Protein AF-A0AA39LSV7-F1 (afdb_monomer)

Radius of gyration: 51.73 Å; Cα contacts (8 Å, |Δi|>4): 819; chains: 1; bounding box: 95×63×144 Å

pLDDT: mean 86.71, std 10.83, range [48.5, 98.25]

Foldseek 3Di:
DVVVVVVVVVVVVVVVPPPPWDKAWAQWDFDADWADKDWDPDPVVLSVVCQVVLAFKKKWAADPNTIIIITGPTTWFIHHDPDPRMIMMGGQPDPPDPDPDNDNFQPLVRLVDDDPGPDPNVVVSVLHNVLLVLCPPVRSNSQHPVNHISVNLDDDPQWDWDADPPNDIDTHGPQWDWADDDPSDIDTGHPQWHFDDQDPNRTQTEHPQWDADDPPSDTAPHQWDWADDPPDIDTEGPQWHWDAEPVRDIDTEHPQFNHWYDDPNDIDTHGPQFPAWDDDPVGDIDGARDDPQWYFDDADPNQTATGHPQWDFADADPSHTDTDHPQWHFPDDDPNHTATEHPQWDADRDHRDTHHHQWDWADDPPDIDTEGPQWHWDAEPLRDIDTEHPQFNDWYAEPVRDIDTGHPPFHYDYPNDTDD

Sequence (420 aa):
MRCFLLLYMLCLIFHKGACRLRYTHLGVHYEGQFSSEIAVGSCGECAVNAYRSNKVGYRISRKSGKTFCSLLTTFKRFKNVEDESIRDYILSTNVSDSSCNSGNRNVTALISGPCALEGAGCNMLSQIKDLCSFTGSDTPSCISAKSVTFTEMMCPPGRYQVMLEKGKLLCCPKGENLMTKLDGKAYCCPPSKVLKQILDGKAICCLADDNYEVDIGICCPKGSSYQKSGAHGECCEEGTTLKKAQNGKFICCGEKEPNPLTVDDQVMCCASNHNILAGSKKTGYTCASCPSGELFIKKENGIDHCCPPGESLQDTKNGKAICCEKGQVVKGYFNGVKRCCNAKDSYDEVSGICCPPGKNYQKLGEVEICCPDGDTLNIAPNGIPICCRKTHPKAVNNEKGEAACCFAVSNRVVNGICFI

Solvent-accessible surface area (backbone atoms only — not comparable to full-atom values): 24377 Å² total; per-residue (Å²): 117,73,66,60,54,53,52,52,49,49,52,54,59,57,66,74,60,72,75,76,83,43,70,41,66,46,83,37,29,79,40,65,45,61,46,77,76,39,81,41,97,44,72,66,56,42,51,52,51,22,56,78,67,38,29,40,33,35,38,39,40,63,56,95,93,41,41,29,31,24,40,45,74,41,86,36,43,50,41,78,74,87,51,88,60,48,47,25,33,36,57,43,49,49,81,84,66,85,71,85,69,90,60,81,54,42,51,59,69,54,59,68,46,67,68,75,56,64,73,68,15,36,55,56,50,48,54,54,41,52,44,25,61,41,50,29,90,90,39,44,71,32,56,45,95,79,70,67,40,49,73,80,68,54,47,60,92,71,34,40,76,40,84,42,86,90,56,40,82,44,66,32,51,69,73,42,41,84,38,81,64,60,93,86,43,75,48,60,24,52,70,82,34,41,77,77,50,71,56,97,89,39,77,33,58,28,48,82,69,33,40,69,44,81,94,79,63,45,65,16,58,68,70,24,39,80,32,70,51,88,95,46,69,51,67,19,51,70,74,35,45,50,41,72,24,82,86,66,54,73,49,63,22,34,79,73,19,61,41,54,44,64,55,98,91,41,76,51,57,18,32,87,73,31,78,41,77,38,60,48,100,86,76,49,74,42,74,31,58,42,64,92,77,42,40,68,76,52,73,56,97,88,42,60,30,44,24,50,80,71,38,40,80,64,50,73,60,95,88,40,55,38,56,24,52,74,74,38,34,76,75,51,56,36,96,86,40,81,35,65,28,48,75,71,34,44,70,40,69,90,80,52,48,67,16,56,72,70,26,39,80,39,74,58,91,92,48,73,50,63,23,49,70,78,36,42,74,34,62,12,87,83,68,47,73,44,65,17,43,73,83,19,59,33,46,29,44,31,88,86,64,47,73,44,63,23,40,82,76,36,76,42,34,59,98,88,41,68,39,104

Organism: NCBI:txid289476

Nearest PDB structures (foldseek):
  7qox-assembly1_A  TM=6.589E-01  e=1.706E-01  Homo sapiens
  5eod-assembly1_A  TM=6.448E-01  e=2.910E-01  Homo sapiens
  5eok-assembly1_A  TM=6.713E-01  e=4.231E-01  Homo sapiens
  7qox-assembly2_B  TM=5.788E-01  e=1.799E-01  Homo sapiens
  6o1g-assembly1_A  TM=5.572E-01  e=6.487E-01  Homo sapiens

Structure (mmCIF, N/CA/C/O backbone):
data_AF-A0AA39LSV7-F1
#
_entry.id   AF-A0AA39LSV7-F1
#
loop_
_atom_site.group_PDB
_atom_site.id
_atom_site.type_symbol
_atom_site.label_atom_id
_atom_site.label_alt_id
_atom_site.label_comp_id
_atom_site.label_asym_id
_atom_site.label_entity_id
_atom_site.label_seq_id
_atom_site.pdbx_PDB_ins_code
_atom_site.Cartn_x
_atom_site.Cartn_y
_atom_site.Cartn_z
_atom_site.occupancy
_atom_site.B_iso_or_equiv
_atom_site.auth_seq_id
_atom_site.auth_comp_id
_atom_site.auth_asym_id
_atom_site.auth_atom_id
_atom_site.pdbx_PDB_model_num
ATOM 1 N N . MET A 1 1 ? 48.225 -47.243 -47.131 1.00 58.41 1 MET A N 1
ATOM 2 C CA . MET A 1 1 ? 46.976 -46.478 -47.385 1.00 58.41 1 MET A CA 1
ATOM 3 C C . MET A 1 1 ? 46.430 -45.685 -46.188 1.00 58.41 1 MET A C 1
ATOM 5 O O . MET A 1 1 ? 45.804 -44.666 -46.433 1.00 58.41 1 MET A O 1
ATOM 9 N N . ARG A 1 2 ? 46.666 -46.054 -44.915 1.00 65.69 2 ARG A N 1
ATOM 10 C CA . ARG A 1 2 ? 46.100 -45.316 -43.758 1.00 65.69 2 ARG A CA 1
ATOM 11 C C . ARG A 1 2 ? 46.651 -43.887 -43.544 1.00 65.69 2 ARG A C 1
ATOM 13 O O . ARG A 1 2 ? 45.892 -43.022 -43.130 1.00 65.69 2 ARG A O 1
ATOM 20 N N . CYS A 1 3 ? 47.909 -43.601 -43.905 1.00 72.44 3 CYS A N 1
ATOM 21 C CA . CYS A 1 3 ? 48.485 -42.245 -43.799 1.00 72.44 3 CYS A CA 1
ATOM 22 C C . CYS A 1 3 ? 47.859 -41.223 -44.766 1.00 72.44 3 CYS A C 1
ATOM 24 O O . CYS A 1 3 ? 47.649 -40.074 -44.392 1.00 72.44 3 CYS A O 1
ATOM 26 N N . PHE A 1 4 ? 47.514 -41.635 -45.990 1.00 76.69 4 PHE A N 1
ATOM 27 C CA . PHE A 1 4 ? 46.913 -40.735 -46.984 1.00 76.69 4 PHE A CA 1
ATOM 28 C C . PHE A 1 4 ? 45.489 -40.315 -46.606 1.00 76.69 4 PHE A C 1
ATOM 30 O O . PHE A 1 4 ? 45.117 -39.169 -46.830 1.00 76.69 4 PHE A O 1
ATOM 37 N N . LEU A 1 5 ? 44.719 -41.204 -45.967 1.00 76.12 5 LEU A N 1
ATOM 38 C CA . LEU A 1 5 ? 43.382 -40.866 -45.476 1.00 76.12 5 LEU A CA 1
ATOM 39 C C . LEU A 1 5 ? 43.445 -39.841 -44.332 1.00 76.12 5 LEU A C 1
ATOM 41 O O . LEU A 1 5 ? 42.606 -38.953 -44.257 1.00 76.12 5 LEU A O 1
ATOM 45 N N . LEU A 1 6 ? 44.464 -39.931 -43.470 1.00 79.06 6 LEU A N 1
ATOM 46 C CA . LEU A 1 6 ? 44.655 -39.023 -42.337 1.00 79.06 6 LEU A CA 1
ATOM 47 C C . LEU A 1 6 ? 45.144 -37.640 -42.796 1.00 79.06 6 LEU A C 1
ATOM 49 O O . LEU A 1 6 ? 44.654 -36.631 -42.301 1.00 79.06 6 LEU A O 1
ATOM 53 N N . LEU A 1 7 ? 46.019 -37.582 -43.809 1.00 78.94 7 LEU A N 1
ATOM 54 C CA . LEU A 1 7 ? 46.440 -36.323 -44.434 1.00 78.94 7 LEU A CA 1
ATOM 55 C C . LEU A 1 7 ? 45.296 -35.654 -45.215 1.00 78.94 7 LEU A C 1
ATOM 57 O O . LEU A 1 7 ? 45.123 -34.443 -45.133 1.00 78.94 7 LEU A O 1
ATOM 61 N N . TYR A 1 8 ? 44.476 -36.439 -45.922 1.00 78.62 8 TYR A N 1
ATOM 62 C CA . TYR A 1 8 ? 43.302 -35.936 -46.642 1.00 78.62 8 TYR A CA 1
ATOM 63 C C . TYR A 1 8 ? 42.206 -35.449 -45.681 1.00 78.62 8 TYR A C 1
ATOM 65 O O . TYR A 1 8 ? 41.634 -34.383 -45.893 1.00 78.62 8 TYR A O 1
ATOM 73 N N . MET A 1 9 ? 41.969 -36.162 -44.572 1.00 74.88 9 MET A N 1
ATOM 74 C CA . MET A 1 9 ? 41.058 -35.714 -43.511 1.00 74.88 9 MET A CA 1
ATOM 75 C C . MET A 1 9 ? 41.587 -34.469 -42.792 1.00 74.88 9 MET A C 1
ATOM 77 O O . MET A 1 9 ? 40.812 -33.545 -42.571 1.00 74.88 9 MET A O 1
ATOM 81 N N . LEU A 1 10 ? 42.892 -34.371 -42.506 1.00 72.12 10 LEU A N 1
ATOM 82 C CA . LEU A 1 10 ? 43.495 -33.140 -41.981 1.00 72.12 10 LEU A CA 1
ATOM 83 C C . LEU A 1 10 ? 43.335 -31.983 -42.977 1.00 72.12 10 LEU A C 1
ATOM 85 O O . LEU A 1 10 ? 42.869 -30.920 -42.582 1.00 72.12 10 LEU A O 1
ATOM 89 N N . CYS A 1 11 ? 43.602 -32.176 -44.273 1.00 66.19 11 CYS A N 1
ATOM 90 C CA . CYS A 1 11 ? 43.378 -31.146 -45.294 1.00 66.19 11 CYS A CA 1
ATOM 91 C C . CYS A 1 11 ? 41.906 -30.718 -45.414 1.00 66.19 11 CYS A C 1
ATOM 93 O O . CYS A 1 11 ? 41.647 -29.528 -45.583 1.00 66.19 11 CYS A O 1
ATOM 95 N N . LEU A 1 12 ? 40.943 -31.639 -45.283 1.00 59.75 12 LEU A N 1
ATOM 96 C CA . LEU A 1 12 ? 39.511 -31.314 -45.277 1.00 59.75 12 LEU A CA 1
ATOM 97 C C . LEU A 1 12 ? 39.066 -30.603 -43.988 1.00 59.75 12 LEU A C 1
ATOM 99 O O . LEU A 1 12 ? 38.185 -29.745 -44.047 1.00 59.75 12 LEU A O 1
ATOM 103 N N . ILE A 1 13 ? 39.691 -30.901 -42.845 1.00 59.78 13 ILE A N 1
ATOM 104 C CA . ILE A 1 13 ? 39.479 -30.175 -41.583 1.00 59.78 13 ILE A CA 1
ATOM 105 C C . ILE A 1 13 ? 40.094 -28.765 -41.673 1.00 59.78 13 ILE A C 1
ATOM 107 O O . ILE A 1 13 ? 39.456 -27.798 -41.262 1.00 59.78 13 ILE A O 1
ATOM 111 N N . PHE A 1 14 ? 41.265 -28.609 -42.302 1.00 56.00 14 PHE A N 1
ATOM 112 C CA . PHE A 1 14 ? 41.904 -27.304 -42.509 1.00 56.00 14 PHE A CA 1
ATOM 113 C C . PHE A 1 14 ? 41.232 -26.452 -43.604 1.00 56.00 14 PHE A C 1
ATOM 115 O O . PHE A 1 14 ? 41.216 -25.229 -43.489 1.00 56.00 14 PHE A O 1
ATOM 122 N N . HIS A 1 15 ? 40.610 -27.049 -44.631 1.00 51.38 15 HIS A N 1
ATOM 123 C CA . HIS A 1 15 ? 39.867 -26.296 -45.658 1.00 51.38 15 HIS A CA 1
ATOM 124 C C . HIS A 1 15 ? 38.514 -25.759 -45.176 1.00 51.38 15 HIS A C 1
ATOM 126 O O . HIS A 1 15 ? 38.032 -24.760 -45.708 1.00 51.38 15 HIS A O 1
ATOM 132 N N . LYS A 1 16 ? 37.909 -26.362 -44.145 1.00 48.50 16 LYS A N 1
ATOM 133 C CA . LYS A 1 16 ? 36.653 -25.865 -43.556 1.00 48.50 16 LYS A CA 1
ATOM 134 C C . LYS A 1 16 ? 36.833 -24.664 -42.617 1.00 48.50 16 LYS A C 1
ATOM 136 O O . LYS A 1 16 ? 35.837 -24.110 -42.167 1.00 48.50 16 LYS A O 1
ATOM 141 N N . GLY A 1 17 ? 38.072 -24.243 -42.345 1.00 51.66 17 GLY A N 1
ATOM 142 C CA . GLY A 1 17 ? 38.386 -23.212 -41.349 1.00 51.66 17 GLY A CA 1
ATOM 143 C C . GLY A 1 17 ? 38.938 -21.893 -41.889 1.00 51.66 17 GLY A C 1
ATOM 144 O O . GLY A 1 17 ? 39.240 -21.009 -41.090 1.00 51.66 17 GLY A O 1
ATOM 145 N N . ALA A 1 18 ? 39.081 -21.714 -43.208 1.00 55.72 18 ALA A N 1
ATOM 146 C CA . ALA A 1 18 ? 39.479 -20.422 -43.766 1.00 55.72 18 ALA A CA 1
ATOM 147 C C . ALA A 1 18 ? 38.295 -19.446 -43.688 1.00 55.72 18 ALA A C 1
ATOM 149 O O . ALA A 1 18 ? 37.595 -19.206 -44.673 1.00 55.72 18 ALA A O 1
ATOM 150 N N . CYS A 1 19 ? 38.050 -18.915 -42.487 1.00 59.34 19 CYS A N 1
ATOM 151 C CA . CYS A 1 19 ? 37.096 -17.845 -42.248 1.00 59.34 19 CYS A CA 1
ATOM 152 C C . CYS A 1 19 ? 37.495 -16.668 -43.146 1.00 59.34 19 CYS A C 1
ATOM 154 O O . CYS A 1 19 ? 38.472 -15.963 -42.882 1.00 59.34 19 CYS A O 1
ATOM 156 N N . ARG A 1 20 ? 36.793 -16.503 -44.275 1.00 71.56 20 ARG A N 1
ATOM 157 C CA . ARG A 1 20 ? 36.977 -15.350 -45.155 1.00 71.56 20 ARG A CA 1
ATOM 158 C C . ARG A 1 20 ? 36.463 -14.142 -44.394 1.00 71.56 20 ARG A C 1
ATOM 160 O O . ARG A 1 20 ? 35.260 -13.897 -44.368 1.00 71.56 20 ARG A O 1
ATOM 167 N N . LEU A 1 21 ? 37.380 -13.417 -43.764 1.00 79.69 21 LEU A N 1
ATOM 168 C CA . LEU A 1 21 ? 37.063 -12.177 -43.084 1.00 79.69 21 LEU A CA 1
ATOM 169 C C . LEU A 1 21 ? 36.529 -11.176 -44.110 1.00 79.69 21 LEU A C 1
ATOM 171 O O . LEU A 1 21 ? 37.256 -10.740 -45.003 1.00 79.69 21 LEU A O 1
ATOM 175 N N . ARG A 1 22 ? 35.246 -10.838 -43.998 1.00 83.88 22 ARG A N 1
ATOM 176 C CA . ARG A 1 22 ? 34.603 -9.837 -44.846 1.00 83.88 22 ARG A CA 1
ATOM 177 C C . ARG A 1 22 ? 34.564 -8.516 -44.102 1.00 83.88 22 ARG A C 1
ATOM 179 O O . ARG A 1 22 ? 34.248 -8.460 -42.918 1.00 83.88 22 ARG A O 1
ATOM 186 N N . TYR A 1 23 ? 34.854 -7.441 -44.813 1.00 87.19 23 TYR A N 1
ATOM 187 C CA . TYR A 1 23 ? 34.726 -6.085 -44.305 1.00 87.19 23 TYR A CA 1
ATOM 188 C C . TYR A 1 23 ? 34.060 -5.217 -45.364 1.00 87.19 23 TYR A C 1
ATOM 190 O O . TYR A 1 23 ? 34.139 -5.495 -46.559 1.00 87.19 23 TYR A O 1
ATOM 198 N N . THR A 1 24 ? 33.348 -4.187 -44.928 1.00 88.31 24 THR A N 1
ATOM 199 C CA . THR A 1 24 ? 32.590 -3.299 -45.806 1.00 88.31 24 THR A CA 1
ATOM 200 C C . THR A 1 24 ? 32.921 -1.855 -45.490 1.00 88.31 24 THR A C 1
ATOM 202 O O . THR A 1 24 ? 32.902 -1.461 -44.328 1.00 88.31 24 THR A O 1
ATOM 205 N N . HIS A 1 25 ? 33.213 -1.082 -46.534 1.00 90.75 25 HIS A N 1
ATOM 206 C CA . HIS A 1 25 ? 33.360 0.364 -46.443 1.00 90.75 25 HIS A CA 1
ATOM 207 C C . HIS A 1 25 ? 32.013 1.014 -46.126 1.00 90.75 25 HIS A C 1
ATOM 209 O O . HIS A 1 25 ? 31.016 0.740 -46.796 1.00 90.75 25 HIS A O 1
ATOM 215 N N . LEU A 1 26 ? 31.994 1.887 -45.129 1.00 90.25 26 LEU A N 1
ATOM 216 C CA . LEU A 1 26 ? 30.821 2.658 -44.760 1.00 90.25 26 LEU A CA 1
ATOM 217 C C . LEU A 1 26 ? 30.802 3.969 -45.548 1.00 90.25 26 LEU A C 1
ATOM 219 O O . LEU A 1 26 ? 31.789 4.696 -45.576 1.00 90.25 26 LEU A O 1
ATOM 223 N N . GLY A 1 27 ? 29.654 4.319 -46.132 1.00 89.88 27 GLY A N 1
ATOM 224 C CA . GLY A 1 27 ? 29.420 5.649 -46.720 1.00 89.88 27 GLY A CA 1
ATOM 225 C C . GLY A 1 27 ? 29.231 6.762 -45.675 1.00 89.88 27 GLY A C 1
ATOM 226 O O . GLY A 1 27 ? 28.654 7.799 -45.980 1.00 89.88 27 GLY A O 1
ATOM 227 N N . VAL A 1 28 ? 29.644 6.513 -44.432 1.00 93.25 28 VAL A N 1
ATOM 228 C CA . VAL A 1 28 ? 29.502 7.369 -43.250 1.00 93.25 28 VAL A CA 1
ATOM 229 C C . VAL A 1 28 ? 30.727 7.195 -42.362 1.00 93.25 28 VAL A C 1
ATOM 231 O O . VAL A 1 28 ? 31.447 6.202 -42.480 1.00 93.25 28 VAL A O 1
ATOM 234 N N . HIS A 1 29 ? 30.941 8.120 -41.431 1.00 95.88 29 HIS A N 1
ATOM 235 C CA . HIS A 1 29 ? 31.973 7.970 -40.413 1.00 95.88 29 HIS A CA 1
ATOM 236 C C . HIS A 1 29 ? 31.394 7.589 -39.059 1.00 95.88 29 HIS A C 1
ATOM 238 O O . HIS A 1 29 ? 30.346 8.078 -38.644 1.00 95.88 29 HIS A O 1
ATOM 244 N N . TYR A 1 30 ? 32.130 6.765 -38.329 1.00 96.19 30 TYR A N 1
ATOM 245 C CA . TYR A 1 30 ? 31.969 6.609 -36.899 1.00 96.19 30 TYR A CA 1
ATOM 246 C C . TYR A 1 30 ? 32.332 7.914 -36.184 1.00 96.19 30 TYR A C 1
ATOM 248 O O . TYR A 1 30 ? 33.382 8.526 -36.406 1.00 96.19 30 TYR A O 1
ATOM 256 N N . GLU A 1 31 ? 31.502 8.287 -35.229 1.00 96.00 31 GLU A N 1
ATOM 257 C CA . GLU A 1 31 ? 31.869 9.181 -34.148 1.00 96.00 31 GLU A CA 1
ATOM 258 C C . GLU A 1 31 ? 32.050 8.341 -32.886 1.00 96.00 31 GLU A C 1
ATOM 260 O O . GLU A 1 31 ? 31.157 7.591 -32.486 1.00 96.00 31 GLU A O 1
ATOM 265 N N . GLY A 1 32 ? 33.234 8.410 -32.282 1.00 94.81 32 GLY A N 1
ATOM 266 C CA . GLY A 1 32 ? 33.634 7.468 -31.246 1.00 94.81 32 GLY A CA 1
ATOM 267 C C . GLY A 1 32 ? 35.082 7.638 -30.807 1.00 94.81 32 GLY A C 1
ATOM 268 O O . GLY A 1 32 ? 35.766 8.571 -31.225 1.00 94.81 32 GLY A O 1
ATOM 269 N N . GLN A 1 33 ? 35.534 6.729 -29.949 1.00 96.94 33 GLN A N 1
ATOM 270 C CA . GLN A 1 33 ? 36.942 6.605 -29.580 1.00 96.94 33 GLN A CA 1
ATOM 271 C C . GLN A 1 33 ? 37.596 5.502 -30.400 1.00 96.94 33 GLN A C 1
ATOM 273 O O . GLN A 1 33 ? 36.977 4.483 -30.714 1.00 96.94 33 GLN A O 1
ATOM 278 N N . PHE A 1 34 ? 38.863 5.720 -30.713 1.00 97.75 34 PHE A N 1
ATOM 279 C CA . PHE A 1 34 ? 39.673 4.834 -31.524 1.00 97.75 34 PHE A CA 1
ATOM 280 C C . PHE A 1 34 ? 40.976 4.502 -30.803 1.00 97.75 34 PHE A C 1
ATOM 282 O O . PHE A 1 34 ? 41.461 5.291 -29.992 1.00 97.75 34 PHE A O 1
ATOM 289 N N . SER A 1 35 ? 41.546 3.337 -31.104 1.00 97.50 35 SER A N 1
ATOM 290 C CA . SER A 1 35 ? 42.907 3.006 -30.688 1.00 97.50 35 SER A CA 1
ATOM 291 C C . SER A 1 35 ? 43.932 3.914 -31.372 1.00 97.50 35 SER A C 1
ATOM 293 O O . SER A 1 35 ? 43.651 4.520 -32.413 1.00 97.50 35 SER A O 1
ATOM 295 N N . SER A 1 36 ? 45.154 3.926 -30.835 1.00 97.44 36 SER A N 1
ATOM 296 C CA . SER A 1 36 ? 46.311 4.517 -31.508 1.00 97.44 36 SER A CA 1
ATOM 297 C C . SER A 1 36 ? 46.439 3.999 -32.942 1.00 97.44 36 SER A C 1
ATOM 299 O O . SER A 1 36 ? 46.138 2.833 -33.218 1.00 97.44 36 SER A O 1
ATOM 301 N N . GLU A 1 37 ? 46.870 4.882 -33.840 1.00 97.81 37 GLU A N 1
ATOM 302 C CA . GLU A 1 37 ? 47.124 4.545 -35.238 1.00 97.81 37 GLU A CA 1
ATOM 303 C C . GLU A 1 37 ? 48.310 3.579 -35.346 1.00 97.81 37 GLU A C 1
ATOM 305 O O . GLU A 1 37 ? 49.395 3.845 -34.827 1.00 97.81 37 GLU A O 1
ATOM 310 N N . ILE A 1 38 ? 48.110 2.472 -36.058 1.00 97.50 38 ILE A N 1
ATOM 311 C CA . ILE A 1 38 ? 49.170 1.535 -36.440 1.00 97.50 38 ILE A CA 1
ATOM 312 C C . ILE A 1 38 ? 49.363 1.579 -37.954 1.00 97.50 38 ILE A C 1
ATOM 314 O O . ILE A 1 38 ? 48.392 1.616 -38.709 1.00 97.50 38 ILE A O 1
ATOM 318 N N . ALA A 1 39 ? 50.613 1.597 -38.412 1.00 97.50 39 ALA A N 1
ATOM 319 C CA . ALA A 1 39 ? 50.904 1.527 -39.840 1.00 97.50 39 ALA A CA 1
ATOM 320 C C . ALA A 1 39 ? 50.545 0.132 -40.371 1.00 97.50 39 ALA A C 1
ATOM 322 O O . ALA A 1 39 ? 50.897 -0.871 -39.756 1.00 97.50 39 ALA A O 1
ATOM 323 N N . VAL A 1 40 ? 49.854 0.079 -41.508 1.00 97.19 40 VAL A N 1
ATOM 324 C CA . VAL A 1 40 ? 49.457 -1.168 -42.178 1.00 97.19 40 VAL A CA 1
ATOM 325 C C . VAL A 1 40 ? 49.755 -1.074 -43.672 1.00 97.19 40 VAL A C 1
ATOM 327 O O . VAL A 1 40 ? 49.696 0.005 -44.264 1.00 97.19 40 VAL A O 1
ATOM 330 N N . GLY A 1 41 ? 50.054 -2.204 -44.304 1.00 94.62 41 GLY A N 1
ATOM 331 C CA . GLY A 1 41 ? 50.268 -2.292 -45.747 1.00 94.62 41 GLY A CA 1
ATOM 332 C C . GLY A 1 41 ? 48.965 -2.301 -46.550 1.00 94.62 41 GLY A C 1
ATOM 333 O O . GLY A 1 41 ? 48.957 -1.921 -47.720 1.00 94.62 41 GLY A O 1
ATOM 334 N N . SER A 1 42 ? 47.845 -2.719 -45.947 1.00 93.38 42 SER A N 1
ATOM 335 C CA . SER A 1 42 ? 46.551 -2.799 -46.637 1.00 93.38 42 SER A CA 1
ATOM 336 C C . SER A 1 42 ? 45.339 -2.703 -45.701 1.00 93.38 42 SER A C 1
ATOM 338 O O . SER A 1 42 ? 45.438 -2.883 -44.488 1.00 93.38 42 SER A O 1
ATOM 340 N N . CYS A 1 43 ? 44.151 -2.477 -46.277 1.00 90.56 43 CYS A N 1
ATOM 341 C CA . CYS A 1 43 ? 42.885 -2.534 -45.533 1.00 90.56 43 CYS A CA 1
ATOM 342 C C . CYS A 1 43 ? 42.604 -3.935 -44.962 1.00 90.56 43 CYS A C 1
ATOM 344 O O . CYS A 1 43 ? 42.057 -4.042 -43.868 1.00 90.56 43 CYS A O 1
ATOM 346 N N . GLY A 1 44 ? 42.996 -4.997 -45.677 1.00 91.12 44 GLY A N 1
ATOM 347 C CA . GLY A 1 44 ? 42.807 -6.378 -45.227 1.00 91.12 44 GLY A CA 1
ATOM 348 C C . GLY A 1 44 ? 43.619 -6.700 -43.973 1.00 91.12 44 GLY A C 1
ATOM 349 O O . GLY A 1 44 ? 43.118 -7.364 -43.072 1.00 91.12 44 GLY A O 1
ATOM 350 N N . GLU A 1 45 ? 44.832 -6.157 -43.865 1.00 94.62 45 GLU A N 1
ATOM 351 C CA . GLU A 1 45 ? 45.649 -6.272 -42.653 1.00 94.62 45 GLU A CA 1
ATOM 352 C C . GLU A 1 45 ? 44.971 -5.602 -41.447 1.00 94.62 45 GLU A C 1
ATOM 354 O O . GLU A 1 45 ? 44.885 -6.194 -40.372 1.00 94.62 45 GLU A O 1
ATOM 359 N N . CYS A 1 46 ? 44.396 -4.411 -41.637 1.00 95.56 46 CYS A N 1
ATOM 360 C CA . CYS A 1 46 ? 43.626 -3.740 -40.589 1.00 95.56 46 CYS A CA 1
ATOM 361 C C . CYS A 1 46 ? 42.371 -4.528 -40.187 1.00 95.56 46 CYS A C 1
ATOM 363 O O . CYS A 1 46 ? 42.080 -4.641 -38.998 1.00 95.56 46 CYS A O 1
ATOM 365 N N . ALA A 1 47 ? 41.662 -5.134 -41.146 1.00 92.75 47 ALA A N 1
ATOM 366 C CA . ALA A 1 47 ? 40.528 -6.003 -40.848 1.00 92.75 47 ALA A CA 1
ATOM 367 C C . ALA A 1 47 ? 40.958 -7.200 -39.982 1.00 92.75 47 ALA A C 1
ATOM 369 O O . ALA A 1 47 ? 40.312 -7.492 -38.976 1.00 92.75 47 ALA A O 1
ATOM 370 N N . VAL A 1 48 ? 42.073 -7.861 -40.321 1.00 91.94 48 VAL A N 1
ATOM 371 C CA . VAL A 1 48 ? 42.633 -8.966 -39.521 1.00 91.94 48 VAL A CA 1
ATOM 372 C C . VAL A 1 48 ? 42.976 -8.500 -38.106 1.00 91.94 48 VAL A C 1
ATOM 374 O O . VAL A 1 48 ? 42.671 -9.207 -37.144 1.00 91.94 48 VAL A O 1
ATOM 377 N N . ASN A 1 49 ? 43.553 -7.306 -37.964 1.00 94.31 49 ASN A N 1
ATOM 378 C CA . ASN A 1 49 ? 43.833 -6.715 -36.657 1.00 94.31 49 ASN A CA 1
ATOM 379 C C . ASN A 1 49 ? 42.539 -6.449 -35.871 1.00 94.31 49 ASN A C 1
ATOM 381 O O . ASN A 1 49 ? 42.448 -6.839 -34.709 1.00 94.31 49 ASN A O 1
ATOM 385 N N . ALA A 1 50 ? 41.511 -5.881 -36.508 1.00 93.56 50 ALA A N 1
ATOM 386 C CA . ALA A 1 50 ? 40.200 -5.669 -35.898 1.00 93.56 50 ALA A CA 1
ATOM 387 C C . ALA A 1 50 ? 39.577 -6.988 -35.411 1.00 93.56 50 ALA A C 1
ATOM 389 O O . ALA A 1 50 ? 39.155 -7.074 -34.258 1.00 93.56 50 ALA A O 1
ATOM 390 N N . TYR A 1 51 ? 39.601 -8.034 -36.245 1.00 90.94 51 TYR A N 1
ATOM 391 C CA . TYR A 1 51 ? 39.090 -9.364 -35.904 1.00 90.94 51 TYR A CA 1
ATOM 392 C C . TYR A 1 51 ? 39.830 -9.972 -34.707 1.00 90.94 51 TYR A C 1
ATOM 394 O O . TYR A 1 51 ? 39.200 -10.355 -33.727 1.00 90.94 51 TYR A O 1
ATOM 402 N N . ARG A 1 52 ? 41.171 -9.990 -34.739 1.00 91.56 52 ARG A N 1
ATOM 403 C CA . ARG A 1 52 ? 42.004 -10.512 -33.638 1.00 91.56 52 ARG A CA 1
ATOM 404 C C . ARG A 1 52 ? 41.801 -9.751 -32.329 1.00 91.56 52 ARG A C 1
ATOM 406 O O . ARG A 1 52 ? 41.949 -10.327 -31.258 1.00 91.56 52 ARG A O 1
ATOM 413 N N . SER A 1 53 ? 41.476 -8.463 -32.409 1.00 92.69 53 SER A N 1
ATOM 414 C CA . SER A 1 53 ? 41.175 -7.615 -31.252 1.00 92.69 53 SER A CA 1
ATOM 415 C C . SER A 1 53 ? 39.688 -7.595 -30.864 1.00 92.69 53 SER A C 1
ATOM 417 O O . SER A 1 53 ? 39.300 -6.772 -30.031 1.00 92.69 53 SER A O 1
ATOM 419 N N . ASN A 1 54 ? 38.850 -8.464 -31.446 1.00 91.94 54 ASN A N 1
ATOM 420 C CA . ASN A 1 54 ? 37.402 -8.521 -31.215 1.00 91.94 54 ASN A CA 1
ATOM 421 C C . ASN A 1 54 ? 36.702 -7.158 -31.393 1.00 91.94 54 ASN A C 1
ATOM 423 O O . ASN A 1 54 ? 35.835 -6.776 -30.603 1.00 91.94 54 ASN A O 1
ATOM 427 N N . LYS A 1 55 ? 37.097 -6.392 -32.416 1.00 93.56 55 LYS A N 1
ATOM 428 C CA . LYS A 1 55 ? 36.505 -5.094 -32.773 1.00 93.56 55 LYS A CA 1
ATOM 429 C C . LYS A 1 55 ? 35.714 -5.215 -34.063 1.00 93.56 55 LYS A C 1
ATOM 431 O O . LYS A 1 55 ? 36.199 -5.776 -35.036 1.00 93.56 55 LYS A O 1
ATOM 436 N N . VAL A 1 56 ? 34.505 -4.656 -34.076 1.00 92.31 56 VAL A N 1
ATOM 437 C CA . VAL A 1 56 ? 33.611 -4.733 -35.242 1.00 92.31 56 VAL A CA 1
ATOM 438 C C . VAL A 1 56 ? 33.820 -3.594 -36.240 1.00 92.31 56 VAL A C 1
ATOM 440 O O . VAL A 1 56 ? 33.504 -3.759 -37.410 1.00 92.31 56 VAL A O 1
ATOM 443 N N . GLY A 1 57 ? 34.373 -2.460 -35.807 1.00 94.62 57 GLY A N 1
ATOM 444 C CA . GLY A 1 57 ? 34.636 -1.299 -36.658 1.00 94.62 57 GLY A CA 1
ATOM 445 C C . GLY A 1 57 ? 36.104 -0.890 -36.633 1.00 94.62 57 GLY A C 1
ATOM 446 O O . GLY A 1 57 ? 36.789 -1.050 -35.619 1.00 94.62 57 GLY A O 1
ATOM 447 N N . TYR A 1 58 ? 36.589 -0.335 -37.737 1.00 96.94 58 TYR A N 1
ATOM 448 C CA . TYR A 1 58 ? 37.915 0.269 -37.819 1.00 96.94 58 TYR A CA 1
ATOM 449 C C . TYR A 1 58 ? 37.940 1.428 -38.815 1.00 96.94 58 TYR A C 1
ATOM 451 O O . TYR A 1 58 ? 37.081 1.552 -39.686 1.00 96.94 58 TYR A O 1
ATOM 459 N N . ARG A 1 59 ? 38.955 2.274 -38.666 1.00 97.69 59 ARG A N 1
ATOM 460 C CA . ARG A 1 59 ? 39.222 3.456 -39.473 1.00 97.69 59 ARG A CA 1
ATOM 461 C C . ARG A 1 59 ? 40.548 3.297 -40.191 1.00 97.69 59 ARG A C 1
ATOM 463 O O . ARG A 1 59 ? 41.545 2.918 -39.579 1.00 97.69 59 ARG A O 1
ATOM 470 N N . ILE A 1 60 ? 40.551 3.620 -41.475 1.00 97.69 60 ILE A N 1
ATOM 471 C CA . ILE A 1 60 ? 41.748 3.762 -42.291 1.00 97.69 60 ILE A CA 1
ATOM 472 C C . ILE A 1 60 ? 41.968 5.246 -42.564 1.00 97.69 60 ILE A C 1
ATOM 474 O O . ILE A 1 60 ? 41.055 5.923 -43.030 1.00 97.69 60 ILE A O 1
ATOM 478 N N . SER A 1 61 ? 43.180 5.734 -42.314 1.00 97.00 61 SER A N 1
ATOM 479 C CA . SER A 1 61 ? 43.621 7.077 -42.701 1.00 97.00 61 SER A CA 1
ATOM 480 C C . SER A 1 61 ? 44.866 6.978 -43.588 1.00 97.00 61 SER A C 1
ATOM 482 O O . SER A 1 61 ? 45.682 6.061 -43.448 1.00 97.00 61 SER A O 1
ATOM 484 N N . ARG A 1 62 ? 45.018 7.895 -44.550 1.00 95.44 62 ARG A N 1
ATOM 485 C CA . ARG A 1 62 ? 46.223 7.988 -45.393 1.00 95.44 62 ARG A CA 1
ATOM 486 C C . ARG A 1 62 ? 46.970 9.276 -45.092 1.00 95.44 62 ARG A C 1
ATOM 488 O O . ARG A 1 62 ? 46.435 10.357 -45.301 1.00 95.44 62 ARG A O 1
ATOM 495 N N . LYS A 1 63 ? 48.219 9.162 -44.638 1.00 95.75 63 LYS A N 1
ATOM 496 C CA . LYS A 1 63 ? 49.079 10.311 -44.313 1.00 95.75 63 LYS A CA 1
ATOM 497 C C . LYS A 1 63 ? 50.445 10.116 -44.956 1.00 95.75 63 LYS A C 1
ATOM 499 O O . LYS A 1 63 ? 51.084 9.086 -44.749 1.00 95.75 63 LYS A O 1
ATOM 504 N N . SER A 1 64 ? 50.878 11.083 -45.765 1.00 94.56 64 SER A N 1
ATOM 505 C CA . SER A 1 64 ? 52.193 11.073 -46.433 1.00 94.56 64 SER A CA 1
ATOM 506 C C . SER A 1 64 ? 52.496 9.767 -47.187 1.00 94.56 64 SER A C 1
ATOM 508 O O . SER A 1 64 ? 53.572 9.189 -47.049 1.00 94.56 64 SER A O 1
ATOM 510 N N . GLY A 1 65 ? 51.510 9.250 -47.929 1.00 94.31 65 GLY A N 1
ATOM 511 C CA . GLY A 1 65 ? 51.631 8.004 -48.699 1.00 94.31 65 GLY A CA 1
ATOM 512 C C . GLY A 1 65 ? 51.609 6.711 -47.871 1.00 94.31 65 GLY A C 1
ATOM 513 O O . GLY A 1 65 ? 51.628 5.627 -48.447 1.00 94.31 65 GLY A O 1
ATOM 514 N N . LYS A 1 66 ? 51.528 6.796 -46.538 1.00 96.56 66 LYS A N 1
ATOM 515 C CA . LYS A 1 66 ? 51.402 5.642 -45.640 1.00 96.56 66 LYS A CA 1
ATOM 516 C C . LYS A 1 66 ? 49.948 5.443 -45.219 1.00 96.56 66 LYS A C 1
ATOM 518 O O . LYS A 1 66 ? 49.201 6.410 -45.055 1.00 96.56 66 LYS A O 1
ATOM 523 N N . THR A 1 67 ? 49.557 4.182 -45.047 1.00 96.00 67 THR A N 1
ATOM 524 C CA . THR A 1 67 ? 48.219 3.802 -44.578 1.00 96.00 67 THR A CA 1
ATOM 525 C C . THR A 1 67 ? 48.284 3.478 -43.092 1.00 96.00 67 THR A C 1
ATOM 527 O O . THR A 1 67 ? 49.135 2.703 -42.656 1.00 96.00 67 THR A O 1
ATOM 530 N N . PHE A 1 68 ? 47.378 4.068 -42.322 1.00 97.94 68 PHE A N 1
ATOM 531 C CA . PHE A 1 68 ? 47.246 3.848 -40.891 1.00 97.94 68 PHE A CA 1
ATOM 532 C C . PHE A 1 68 ? 45.878 3.254 -40.576 1.00 97.94 68 PHE A C 1
ATOM 534 O O . PHE A 1 68 ? 44.894 3.509 -41.270 1.00 97.94 68 PHE A O 1
ATOM 541 N N . CYS A 1 69 ? 45.842 2.439 -39.534 1.00 98.06 69 CYS A N 1
ATOM 542 C CA . CYS A 1 69 ? 44.681 1.716 -39.051 1.00 98.06 69 CYS A CA 1
ATOM 543 C C . CYS A 1 69 ? 44.428 2.092 -37.593 1.00 98.06 69 CYS A C 1
ATOM 545 O O . CYS A 1 69 ? 45.346 2.052 -36.776 1.00 98.06 69 CYS A O 1
ATOM 547 N N . SER A 1 70 ? 43.180 2.399 -37.261 1.00 98.25 70 SER A N 1
ATOM 548 C CA . SER A 1 70 ? 42.725 2.616 -35.891 1.00 98.25 70 SER A CA 1
ATOM 549 C C . SER A 1 70 ? 41.465 1.808 -35.633 1.00 98.25 70 SER A C 1
ATOM 551 O O . SER A 1 70 ? 40.508 1.868 -36.401 1.00 98.25 70 SER A O 1
ATOM 553 N N . LEU A 1 71 ? 41.433 1.056 -34.540 1.00 97.75 71 LEU A N 1
ATOM 554 C CA . LEU A 1 71 ? 40.311 0.184 -34.211 1.00 97.75 71 LEU A CA 1
ATOM 555 C C . LEU A 1 71 ? 39.277 0.945 -33.380 1.00 97.75 71 LEU A C 1
ATOM 557 O O . LEU A 1 71 ? 39.647 1.664 -32.452 1.00 97.75 71 LEU A O 1
ATOM 561 N N . LEU A 1 72 ? 37.989 0.783 -33.687 1.00 97.19 72 LEU A N 1
ATOM 562 C CA . LEU A 1 72 ? 36.910 1.429 -32.939 1.00 97.19 72 LEU A CA 1
ATOM 563 C C . LEU A 1 72 ? 36.812 0.803 -31.542 1.00 97.19 72 LEU A C 1
ATOM 565 O O . LEU A 1 72 ? 36.532 -0.389 -31.398 1.00 97.19 72 LEU A O 1
ATOM 569 N N . THR A 1 73 ? 37.058 1.597 -30.502 1.00 95.69 73 THR A N 1
ATOM 570 C CA . THR A 1 73 ? 37.018 1.136 -29.106 1.00 95.69 73 THR A CA 1
ATOM 571 C C . THR A 1 73 ? 35.695 1.465 -28.432 1.00 95.69 73 THR A C 1
ATOM 573 O O . THR A 1 73 ? 35.168 0.614 -27.719 1.00 95.69 73 THR A O 1
ATOM 576 N N . THR A 1 74 ? 35.133 2.638 -28.731 1.00 94.38 74 THR A N 1
ATOM 577 C CA . THR A 1 74 ? 33.845 3.110 -28.208 1.00 94.38 74 THR A CA 1
ATOM 578 C C . THR A 1 74 ? 33.048 3.734 -29.344 1.00 94.38 74 THR A C 1
ATOM 580 O O . THR A 1 74 ? 33.530 4.664 -29.989 1.00 94.38 74 THR A O 1
ATOM 583 N N . PHE A 1 75 ? 31.826 3.266 -29.573 1.00 94.62 75 PHE A N 1
ATOM 584 C CA . PHE A 1 75 ? 30.912 3.830 -30.564 1.00 94.62 75 PHE A CA 1
ATOM 585 C C . PHE A 1 75 ? 29.981 4.863 -29.912 1.00 94.62 75 PHE A C 1
ATOM 587 O O . PHE A 1 75 ? 29.466 4.613 -28.826 1.00 94.62 75 PHE A O 1
ATOM 594 N N . LYS A 1 76 ? 29.763 6.019 -30.556 1.00 93.50 76 LYS A N 1
ATOM 595 C CA . LYS A 1 76 ? 28.768 7.015 -30.114 1.00 93.50 76 LYS A CA 1
ATOM 596 C C . LYS A 1 76 ? 27.618 7.164 -31.105 1.00 93.50 76 LYS A C 1
ATOM 598 O O . LYS A 1 76 ? 26.466 7.098 -30.688 1.00 93.50 76 LYS A O 1
ATOM 603 N N . ARG A 1 77 ? 27.919 7.410 -32.383 1.00 94.06 77 ARG A N 1
ATOM 604 C CA . ARG A 1 77 ? 26.939 7.546 -33.479 1.00 94.06 77 ARG A CA 1
ATOM 605 C C . ARG A 1 77 ? 27.632 7.493 -34.842 1.00 94.06 77 ARG A C 1
ATOM 607 O O . ARG A 1 77 ? 28.859 7.419 -34.908 1.00 94.06 77 ARG A O 1
ATOM 614 N N . PHE A 1 78 ? 26.856 7.572 -35.918 1.00 94.94 78 PHE A N 1
ATOM 615 C CA . PHE A 1 78 ? 27.370 7.886 -37.250 1.00 94.94 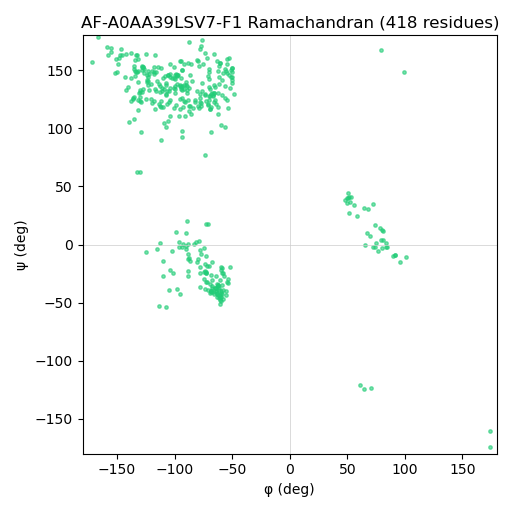78 PHE A CA 1
ATOM 616 C C . PHE A 1 78 ? 27.281 9.385 -37.539 1.00 94.94 78 PHE A C 1
ATOM 618 O O . PHE A 1 78 ? 26.378 10.064 -37.048 1.00 94.94 78 PHE A O 1
ATOM 625 N N . LYS A 1 79 ? 28.200 9.882 -38.365 1.00 95.19 79 LYS A N 1
ATOM 626 C CA . LYS A 1 79 ? 28.191 11.239 -38.913 1.00 95.19 79 LYS A CA 1
ATOM 627 C C . LYS A 1 79 ? 28.476 11.225 -40.415 1.00 95.19 79 LYS A C 1
ATOM 629 O O . LYS A 1 79 ? 28.979 10.235 -40.952 1.00 95.19 79 LYS A O 1
ATOM 634 N N . ASN A 1 80 ? 28.147 12.329 -41.081 1.00 93.75 80 ASN A N 1
ATOM 635 C CA . ASN A 1 80 ? 28.453 12.510 -42.498 1.00 93.75 80 ASN A CA 1
ATOM 636 C C . ASN A 1 80 ? 29.970 12.477 -42.741 1.00 93.75 80 ASN A C 1
ATOM 638 O O . ASN A 1 80 ? 30.769 12.769 -41.846 1.00 93.75 80 ASN A O 1
ATOM 642 N N . VAL A 1 81 ? 30.355 12.094 -43.957 1.00 92.31 81 VAL A N 1
ATOM 643 C CA . VAL A 1 81 ? 31.752 12.113 -44.398 1.00 92.31 81 VAL A CA 1
ATOM 644 C C . VAL A 1 81 ? 32.181 13.567 -44.580 1.00 92.31 81 VAL A C 1
ATOM 646 O O . VAL A 1 81 ? 31.565 14.303 -45.344 1.00 92.31 81 VAL A O 1
ATOM 649 N N . GLU A 1 82 ? 33.216 13.971 -43.850 1.00 90.94 82 GLU A N 1
ATOM 650 C CA . GLU A 1 82 ? 33.801 15.321 -43.907 1.00 90.94 82 GLU A CA 1
ATOM 651 C C . GLU A 1 82 ? 35.192 15.304 -44.556 1.00 90.94 82 GLU A C 1
ATOM 653 O O . GLU A 1 82 ? 35.613 16.300 -45.135 1.00 90.94 82 GLU A O 1
ATOM 658 N N . ASP A 1 83 ? 35.897 14.172 -44.469 1.00 90.50 83 ASP A N 1
ATOM 659 C CA . ASP A 1 83 ? 37.264 13.999 -44.955 1.00 90.50 83 ASP A CA 1
ATOM 660 C C . ASP A 1 83 ? 37.378 12.673 -45.717 1.00 90.50 83 ASP A C 1
ATOM 662 O O . ASP A 1 83 ? 37.383 11.592 -45.130 1.00 90.50 83 ASP A O 1
ATOM 666 N N . GLU A 1 84 ? 37.500 12.753 -47.041 1.00 89.62 84 GLU A N 1
ATOM 667 C CA . GLU A 1 84 ? 37.607 11.581 -47.919 1.00 89.62 84 GLU A CA 1
ATOM 668 C C . GLU A 1 84 ? 38.915 10.785 -47.737 1.00 89.62 84 GLU A C 1
ATOM 670 O O . GLU A 1 84 ? 39.028 9.643 -48.208 1.00 89.62 84 GLU A O 1
ATOM 675 N N . SER A 1 85 ? 39.916 11.372 -47.066 1.00 92.69 85 SER A N 1
ATOM 676 C CA . SER A 1 85 ? 41.167 10.689 -46.714 1.00 92.69 85 SER A CA 1
ATOM 677 C C . SER A 1 85 ? 40.983 9.681 -45.576 1.00 92.69 85 SER A C 1
ATOM 679 O O . SER A 1 85 ? 41.819 8.784 -45.396 1.00 92.69 85 SER A O 1
ATOM 681 N N . ILE A 1 86 ? 39.869 9.795 -44.850 1.00 95.44 86 ILE A N 1
ATOM 682 C CA . ILE A 1 86 ? 39.438 8.885 -43.802 1.00 95.44 86 ILE A CA 1
ATOM 683 C C . ILE A 1 86 ? 38.370 7.960 -44.374 1.00 95.44 86 ILE A C 1
ATOM 685 O O . ILE A 1 86 ? 37.445 8.376 -45.063 1.00 95.44 86 ILE A O 1
ATOM 689 N N . ARG A 1 87 ? 38.488 6.666 -44.089 1.00 95.31 87 ARG A N 1
ATOM 690 C CA . ARG A 1 87 ? 37.497 5.666 -44.488 1.00 95.31 87 ARG A CA 1
ATOM 691 C C . ARG A 1 87 ? 37.212 4.737 -43.334 1.00 95.31 87 ARG A C 1
ATOM 693 O O . ARG A 1 87 ? 38.132 4.131 -42.786 1.00 95.31 87 ARG A O 1
ATOM 700 N N . ASP A 1 88 ? 35.937 4.595 -43.012 1.00 95.88 88 ASP A N 1
ATOM 701 C CA . ASP A 1 88 ? 35.490 3.715 -41.945 1.00 95.88 88 ASP A CA 1
ATOM 702 C C . ASP A 1 88 ? 34.935 2.422 -42.521 1.00 95.88 88 ASP A C 1
ATOM 704 O O . ASP A 1 88 ? 34.318 2.392 -43.587 1.00 95.88 88 ASP A O 1
ATOM 708 N N . TYR A 1 89 ? 35.198 1.334 -41.814 1.00 93.88 89 TYR A N 1
ATOM 709 C CA . TYR A 1 89 ? 34.841 -0.005 -42.232 1.00 93.88 89 TYR A CA 1
ATOM 710 C C . TYR A 1 89 ? 34.225 -0.766 -41.071 1.00 93.88 89 TYR A C 1
ATOM 712 O O . TYR A 1 89 ? 34.657 -0.630 -39.925 1.00 93.88 89 TYR A O 1
ATOM 720 N N . ILE A 1 90 ? 33.261 -1.620 -41.397 1.00 92.31 90 ILE A N 1
ATOM 721 C CA . ILE A 1 90 ? 32.672 -2.582 -40.470 1.00 92.31 90 ILE A CA 1
ATOM 722 C C . ILE A 1 90 ? 33.030 -4.001 -40.911 1.00 92.31 90 ILE A C 1
ATOM 724 O O . ILE A 1 90 ? 32.995 -4.318 -42.104 1.00 92.31 90 ILE A O 1
ATOM 728 N N . LEU A 1 91 ? 33.380 -4.868 -39.966 1.00 89.69 91 LEU A N 1
ATOM 729 C CA . LEU A 1 91 ? 33.516 -6.297 -40.218 1.00 89.69 91 LEU A CA 1
ATOM 730 C C . LEU A 1 91 ? 32.123 -6.870 -40.476 1.00 89.69 91 LEU A C 1
ATOM 732 O O . LEU A 1 91 ? 31.248 -6.821 -39.613 1.00 89.69 91 LEU A O 1
ATOM 736 N N . SER A 1 92 ? 31.909 -7.390 -41.682 1.00 75.94 92 SER A N 1
ATOM 737 C CA . SER A 1 92 ? 30.650 -8.029 -42.043 1.00 75.94 92 SER A CA 1
ATOM 738 C C . SER A 1 92 ? 30.667 -9.465 -41.540 1.00 75.94 92 SER A C 1
ATOM 740 O O . SER A 1 92 ? 31.541 -10.253 -41.899 1.00 75.94 92 SER A O 1
ATOM 742 N N . THR A 1 93 ? 29.684 -9.812 -40.716 1.00 65.38 93 THR A N 1
ATOM 743 C CA . THR A 1 93 ? 29.503 -11.174 -40.198 1.00 65.38 93 THR A CA 1
ATOM 744 C C . THR A 1 93 ? 28.490 -11.978 -41.013 1.00 65.38 93 THR A C 1
ATOM 746 O O . THR A 1 93 ? 28.274 -13.156 -40.736 1.00 65.38 93 THR A O 1
ATOM 749 N N . ASN A 1 94 ? 27.874 -11.371 -42.036 1.00 64.06 94 ASN A N 1
ATOM 750 C CA . ASN A 1 94 ? 26.867 -12.031 -42.854 1.00 64.06 94 ASN A CA 1
ATOM 751 C C . ASN A 1 94 ? 27.503 -12.833 -44.008 1.00 64.06 94 ASN A C 1
ATOM 753 O O . ASN A 1 94 ? 28.077 -12.287 -44.955 1.00 64.06 94 ASN A O 1
ATOM 757 N N . VAL A 1 95 ? 27.390 -14.159 -43.922 1.00 59.06 95 VAL A N 1
ATOM 758 C CA . VAL A 1 95 ? 28.008 -15.123 -44.846 1.00 59.06 95 VAL A CA 1
ATOM 759 C C . VAL A 1 95 ? 27.238 -15.230 -46.175 1.00 59.06 95 VAL A C 1
ATOM 761 O O . VAL A 1 95 ? 27.826 -15.632 -47.184 1.00 59.06 95 VAL A O 1
ATOM 764 N N . SER A 1 96 ? 25.969 -14.804 -46.233 1.00 61.12 96 SER A N 1
ATOM 765 C CA . SER A 1 96 ? 25.103 -15.026 -47.403 1.00 61.12 96 SER A CA 1
ATOM 766 C C . SER A 1 96 ? 25.313 -14.054 -48.566 1.00 61.12 96 SER A C 1
ATOM 768 O O . SER A 1 96 ? 24.861 -14.338 -49.670 1.00 61.12 96 SER A O 1
ATOM 770 N N . ASP A 1 97 ? 26.007 -12.932 -48.364 1.00 58.94 97 ASP A N 1
ATOM 771 C CA . ASP A 1 97 ? 26.233 -11.956 -49.434 1.00 58.94 97 ASP A CA 1
AT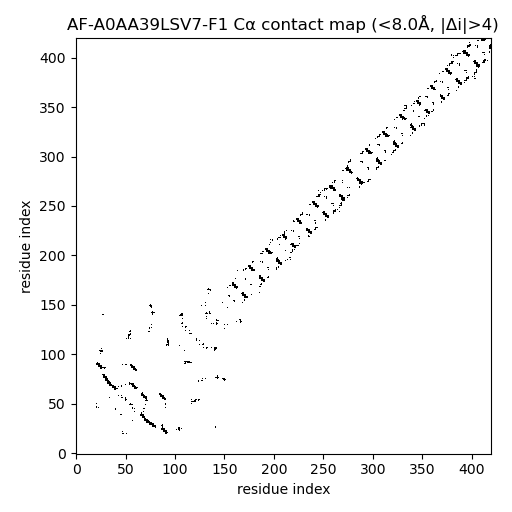OM 772 C C . ASP A 1 97 ? 27.572 -12.222 -50.141 1.00 58.94 97 ASP A C 1
ATOM 774 O O . ASP A 1 97 ? 28.647 -11.876 -49.651 1.00 58.94 97 ASP A O 1
ATOM 778 N N . SER A 1 98 ? 27.520 -12.917 -51.278 1.00 55.22 98 SER A N 1
ATOM 779 C CA . SER A 1 98 ? 28.695 -13.298 -52.072 1.00 55.22 98 SER A CA 1
ATOM 780 C C . SER A 1 98 ? 29.313 -12.144 -52.863 1.00 55.22 98 SER A C 1
ATOM 782 O O . SER A 1 98 ? 30.322 -12.346 -53.540 1.00 55.22 98 SER A O 1
ATOM 784 N N . SER A 1 99 ? 28.725 -10.949 -52.825 1.00 54.09 99 SER A N 1
ATOM 785 C CA . SER A 1 99 ? 29.219 -9.827 -53.610 1.00 54.09 99 SER A CA 1
ATOM 786 C C . SER A 1 99 ? 30.289 -9.061 -52.823 1.00 54.09 99 SER A C 1
ATOM 788 O O . SER A 1 99 ? 30.046 -8.597 -51.718 1.00 54.09 99 SER A O 1
ATOM 790 N N . CYS A 1 100 ? 31.489 -8.897 -53.383 1.00 56.94 100 CYS A N 1
ATOM 791 C CA . CYS A 1 100 ? 32.499 -7.942 -52.895 1.00 56.94 100 CYS A CA 1
ATOM 792 C C . CYS A 1 100 ? 32.328 -6.560 -53.557 1.00 56.94 100 CYS A C 1
ATOM 794 O O . CYS A 1 100 ? 33.275 -5.778 -53.625 1.00 56.94 100 CYS A O 1
ATOM 796 N N . ASN A 1 101 ? 31.142 -6.272 -54.105 1.00 56.56 101 ASN A N 1
ATOM 797 C CA . ASN A 1 101 ? 30.909 -5.074 -54.905 1.00 56.56 101 ASN A CA 1
ATOM 798 C C . ASN A 1 101 ? 31.022 -3.810 -54.044 1.00 56.56 101 ASN A C 1
ATOM 800 O O . ASN A 1 101 ? 30.359 -3.681 -53.012 1.00 56.56 101 ASN A O 1
ATOM 804 N N . SER A 1 102 ? 31.847 -2.880 -54.523 1.00 57.81 102 SER A N 1
ATOM 805 C CA . SER A 1 102 ? 32.302 -1.622 -53.917 1.00 57.81 102 SER A CA 1
ATOM 806 C C . SER A 1 102 ? 31.239 -0.515 -53.811 1.00 57.81 102 SER A C 1
ATOM 808 O O . SER A 1 102 ? 31.584 0.652 -53.644 1.00 57.81 102 SER A O 1
ATOM 810 N N . GLY A 1 103 ? 29.953 -0.856 -53.915 1.00 65.56 103 GLY A N 1
ATOM 811 C CA . GLY A 1 103 ? 28.859 0.108 -53.799 1.00 65.56 103 GLY A CA 1
ATOM 812 C C . GLY A 1 103 ? 28.608 0.546 -52.354 1.00 65.56 103 GLY A C 1
ATOM 813 O O . GLY A 1 103 ? 28.895 -0.197 -51.416 1.00 65.56 103 GLY A O 1
ATOM 814 N N . ASN A 1 104 ? 28.032 1.739 -52.177 1.00 64.62 104 ASN A N 1
ATOM 815 C CA . ASN A 1 104 ? 27.550 2.228 -50.883 1.00 64.62 104 ASN A CA 1
ATOM 816 C C . ASN A 1 104 ? 26.481 1.272 -50.344 1.00 64.62 104 ASN A C 1
ATOM 818 O O . ASN A 1 104 ? 25.343 1.264 -50.812 1.00 64.62 104 ASN A O 1
ATOM 822 N N . ARG A 1 105 ? 26.856 0.429 -49.381 1.00 72.50 105 ARG A N 1
ATOM 823 C CA . ARG A 1 105 ? 25.935 -0.534 -48.780 1.00 72.50 105 ARG A CA 1
ATOM 824 C C . ARG A 1 105 ? 25.144 0.114 -47.656 1.00 72.50 105 ARG A C 1
ATOM 826 O O . ARG A 1 105 ? 25.686 0.877 -46.863 1.00 72.50 105 ARG A O 1
ATOM 833 N N . ASN A 1 106 ? 23.867 -0.245 -47.585 1.00 79.38 106 ASN A N 1
ATOM 834 C CA . ASN A 1 106 ? 22.987 0.117 -46.483 1.00 79.38 106 ASN A CA 1
ATOM 835 C C . ASN A 1 106 ? 23.529 -0.503 -45.182 1.00 79.38 106 ASN A C 1
ATOM 837 O O . ASN A 1 106 ? 23.627 -1.729 -45.073 1.00 79.38 106 ASN A O 1
ATOM 841 N N . VAL A 1 107 ? 23.885 0.338 -44.208 1.00 82.62 107 VAL A N 1
ATOM 842 C CA . VAL A 1 107 ? 24.458 -0.085 -42.922 1.00 82.62 107 VAL A CA 1
ATOM 843 C C . VAL A 1 107 ? 23.507 -1.035 -42.196 1.00 82.62 107 VAL A C 1
ATOM 845 O O . VAL A 1 107 ? 23.945 -2.060 -41.677 1.00 82.62 107 VAL A O 1
ATOM 848 N N . THR A 1 108 ? 22.200 -0.777 -42.265 1.00 79.44 108 THR A N 1
ATOM 849 C CA . THR A 1 108 ? 21.143 -1.622 -41.692 1.00 79.44 108 THR A CA 1
ATOM 850 C C . THR A 1 108 ? 21.154 -3.035 -42.276 1.00 79.44 108 THR A C 1
ATOM 852 O O . THR A 1 108 ? 21.004 -4.012 -41.543 1.00 79.44 108 THR A O 1
ATOM 855 N N . ALA A 1 109 ? 21.392 -3.173 -43.584 1.00 79.81 109 ALA A N 1
ATOM 856 C CA . ALA A 1 109 ? 21.479 -4.482 -44.228 1.00 79.81 109 ALA A CA 1
ATOM 857 C C . ALA A 1 109 ? 22.727 -5.254 -43.769 1.00 79.81 109 ALA A C 1
ATOM 859 O O . ALA A 1 109 ? 22.648 -6.453 -43.500 1.00 79.81 109 ALA A O 1
ATOM 860 N N . LEU A 1 110 ? 23.861 -4.563 -43.609 1.00 77.62 110 LEU A N 1
ATOM 861 C CA . LEU A 1 110 ? 25.133 -5.166 -43.193 1.00 77.62 110 LEU A CA 1
ATOM 862 C C . LEU A 1 110 ? 25.088 -5.762 -41.785 1.00 77.62 110 LEU A C 1
ATOM 864 O O . LEU A 1 110 ? 25.688 -6.809 -41.548 1.00 77.62 110 LEU A O 1
ATOM 868 N N . ILE A 1 111 ? 24.381 -5.102 -40.868 1.00 82.31 111 ILE A N 1
ATOM 869 C CA . ILE A 1 111 ? 24.329 -5.462 -39.442 1.00 82.31 111 ILE A CA 1
ATOM 870 C C . ILE A 1 111 ? 23.115 -6.328 -39.071 1.00 82.31 111 ILE A C 1
ATOM 872 O O . ILE A 1 111 ? 22.905 -6.647 -37.902 1.00 82.31 111 ILE A O 1
ATOM 876 N N . SER A 1 112 ? 22.289 -6.695 -40.054 1.00 77.06 112 SER A N 1
ATOM 877 C CA . SER A 1 112 ? 21.075 -7.493 -39.840 1.00 77.06 112 SER A CA 1
ATOM 878 C C . SER A 1 112 ? 21.359 -8.967 -39.514 1.00 77.06 112 SER A C 1
ATOM 880 O O . SER A 1 112 ? 20.535 -9.616 -38.867 1.00 77.06 112 SER A O 1
ATOM 882 N N . GLY A 1 113 ? 22.521 -9.487 -39.925 1.00 77.19 113 GLY A N 1
ATOM 883 C CA . GLY A 1 113 ? 22.920 -10.882 -39.733 1.00 77.19 113 GLY A CA 1
ATOM 884 C C . GLY A 1 113 ? 23.413 -11.215 -38.315 1.00 77.19 113 GLY A C 1
ATOM 885 O O . GLY A 1 113 ? 23.669 -10.317 -37.511 1.00 77.19 113 GLY A O 1
ATOM 886 N N . PRO A 1 114 ? 23.571 -12.513 -37.991 1.00 76.88 114 PRO A N 1
ATOM 887 C CA . PRO A 1 114 ? 24.149 -12.941 -36.721 1.00 76.88 114 PRO A CA 1
ATOM 888 C C . PRO A 1 114 ? 25.592 -12.440 -36.581 1.00 76.88 114 PRO A C 1
ATOM 890 O O . PRO A 1 114 ? 26.349 -12.384 -37.555 1.00 76.88 114 PRO A O 1
ATOM 893 N N . CYS A 1 115 ? 25.982 -12.077 -35.361 1.00 81.12 115 CYS A N 1
ATOM 894 C CA . CYS A 1 115 ? 27.355 -11.694 -35.064 1.00 81.12 115 CYS A CA 1
ATOM 895 C C . CYS A 1 115 ? 28.235 -12.947 -34.956 1.00 81.12 115 CYS A C 1
ATOM 897 O O . CYS A 1 115 ? 27.999 -13.794 -34.102 1.00 81.12 115 CYS A O 1
ATOM 899 N N . ALA A 1 116 ? 29.244 -13.054 -35.821 1.00 73.38 116 ALA A N 1
ATOM 900 C CA . ALA A 1 116 ? 30.204 -14.161 -35.834 1.00 73.38 116 ALA A CA 1
ATOM 901 C C . ALA A 1 116 ? 31.469 -13.879 -34.999 1.00 73.38 116 ALA A C 1
ATOM 903 O O . ALA A 1 116 ? 32.385 -14.694 -34.981 1.00 73.38 116 ALA A O 1
ATOM 904 N N . LEU A 1 117 ? 31.550 -12.705 -34.362 1.00 77.69 117 LEU A N 1
ATOM 905 C CA . LEU A 1 117 ? 32.628 -12.376 -33.429 1.00 77.69 117 LEU A CA 1
ATOM 906 C C . LEU A 1 117 ? 32.331 -13.013 -32.065 1.00 77.69 117 LEU A C 1
ATOM 908 O O . LEU A 1 117 ? 31.182 -13.298 -31.744 1.00 77.69 117 LEU A O 1
ATOM 912 N N . GLU A 1 118 ? 33.348 -13.201 -31.234 1.00 73.69 118 GLU A N 1
ATOM 913 C CA . GLU A 1 118 ? 33.144 -13.621 -29.847 1.00 73.69 118 GLU A CA 1
ATOM 914 C C . GLU A 1 118 ? 33.173 -12.406 -28.900 1.00 73.69 118 GLU A C 1
ATOM 916 O O . GLU A 1 118 ? 33.888 -11.420 -29.115 1.00 73.69 118 GLU A O 1
ATOM 921 N N . GLY A 1 119 ? 32.372 -12.457 -27.832 1.00 78.12 119 GLY A N 1
ATOM 922 C CA . GLY A 1 119 ? 32.413 -11.493 -26.728 1.00 78.12 119 GLY A CA 1
ATOM 923 C C . GLY A 1 119 ? 32.118 -10.034 -27.117 1.00 78.12 119 GLY A C 1
ATOM 924 O O . GLY A 1 119 ? 31.034 -9.696 -27.592 1.00 78.12 119 GLY A O 1
ATOM 925 N N . ALA A 1 120 ? 33.078 -9.139 -26.853 1.00 73.75 120 ALA A N 1
ATOM 926 C CA . ALA A 1 120 ? 32.886 -7.683 -26.879 1.00 73.75 120 ALA A CA 1
ATOM 927 C C . ALA A 1 120 ? 32.533 -7.101 -28.263 1.00 73.75 120 ALA A C 1
ATOM 929 O O . ALA A 1 120 ? 31.863 -6.067 -28.336 1.00 73.75 120 ALA A O 1
ATOM 930 N N . GLY A 1 121 ? 32.945 -7.756 -29.354 1.00 80.19 121 GLY A N 1
ATOM 931 C CA . GLY A 1 121 ? 32.651 -7.301 -30.717 1.00 80.19 121 GLY A CA 1
ATOM 932 C C . GLY A 1 121 ? 31.154 -7.328 -31.035 1.00 80.19 121 GLY A C 1
ATOM 933 O O . GLY A 1 121 ? 30.634 -6.399 -31.654 1.00 80.19 121 GLY A O 1
ATOM 934 N N . CYS A 1 122 ? 30.441 -8.340 -30.536 1.00 86.19 122 CYS A N 1
ATOM 935 C CA . CYS A 1 122 ? 28.999 -8.459 -30.741 1.00 86.19 122 CYS A CA 1
ATOM 936 C C . CYS A 1 122 ? 28.192 -7.462 -29.929 1.00 86.19 122 CYS A C 1
ATOM 938 O O . CYS A 1 122 ? 27.175 -6.977 -30.418 1.00 86.19 122 CYS A O 1
ATOM 940 N N . ASN A 1 123 ? 28.673 -7.093 -28.740 1.00 87.00 123 ASN A N 1
ATOM 941 C CA . ASN A 1 123 ? 28.038 -6.041 -27.955 1.00 87.00 123 ASN A CA 1
ATOM 942 C C . ASN A 1 123 ? 28.030 -4.728 -28.744 1.00 87.00 123 ASN A C 1
ATOM 944 O O . ASN A 1 123 ? 26.974 -4.131 -28.905 1.00 87.00 123 ASN A O 1
ATOM 948 N N . MET A 1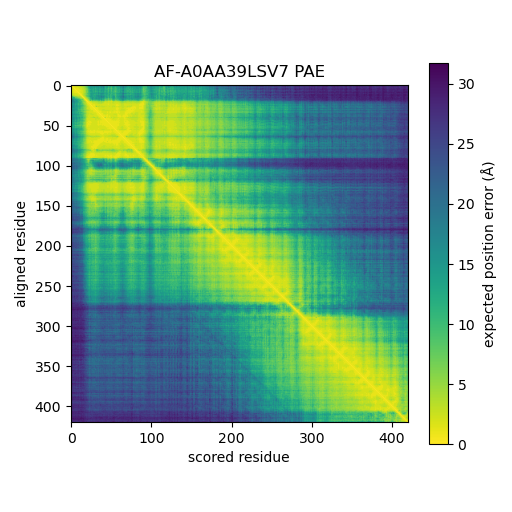 124 ? 29.168 -4.315 -29.314 1.00 90.25 124 MET A N 1
ATOM 949 C CA . MET A 1 124 ? 29.235 -3.095 -30.129 1.00 90.25 124 MET A CA 1
ATOM 950 C C . MET A 1 124 ? 28.376 -3.186 -31.398 1.00 90.25 124 MET A C 1
ATOM 952 O O . MET A 1 124 ? 27.705 -2.218 -31.748 1.00 90.25 124 MET A O 1
ATOM 956 N N . LEU A 1 125 ? 28.351 -4.341 -32.070 1.00 89.81 125 LEU A N 1
ATOM 957 C CA . LEU A 1 125 ? 27.482 -4.542 -33.233 1.00 89.81 125 LEU A CA 1
ATOM 958 C C . LEU A 1 125 ? 25.997 -4.411 -32.866 1.00 89.81 125 LEU A C 1
ATOM 960 O O . LEU A 1 125 ? 25.239 -3.805 -33.619 1.00 89.81 125 LEU A O 1
ATOM 964 N N . SER A 1 126 ? 25.598 -4.918 -31.694 1.00 86.50 126 SER A N 1
ATOM 965 C CA . SER A 1 126 ? 24.247 -4.731 -31.158 1.00 86.50 126 SER A CA 1
ATOM 966 C C . SER A 1 126 ? 23.940 -3.252 -30.937 1.00 86.50 126 SER A C 1
ATOM 968 O O . SER A 1 126 ? 22.908 -2.787 -31.399 1.00 86.50 126 SER A O 1
ATOM 970 N N . GLN A 1 127 ? 24.862 -2.484 -30.343 1.00 88.44 127 GLN A N 1
ATOM 971 C CA . GLN A 1 127 ? 24.671 -1.039 -30.137 1.00 88.44 127 GLN A CA 1
ATOM 972 C C . GLN A 1 127 ? 24.454 -0.287 -31.458 1.00 88.44 127 GLN A C 1
ATOM 974 O O . GLN A 1 127 ? 23.575 0.568 -31.567 1.00 88.44 127 GLN A O 1
ATOM 979 N N . ILE A 1 128 ? 25.237 -0.626 -32.487 1.00 90.81 128 ILE A N 1
ATOM 980 C CA . ILE A 1 128 ? 25.085 -0.062 -33.834 1.00 90.81 128 ILE A CA 1
ATOM 981 C C . ILE A 1 128 ? 23.720 -0.453 -34.425 1.00 90.81 128 ILE A C 1
ATOM 983 O O . ILE A 1 128 ? 23.038 0.391 -35.007 1.00 90.81 128 ILE A O 1
ATOM 987 N N . LYS A 1 129 ? 23.296 -1.710 -34.249 1.00 88.31 129 LYS A N 1
ATOM 988 C CA . LYS A 1 129 ? 21.994 -2.212 -34.709 1.00 88.31 129 LYS A CA 1
ATOM 989 C C . LYS A 1 129 ? 20.825 -1.511 -34.028 1.00 88.31 129 LYS A C 1
ATOM 991 O O . LYS A 1 129 ? 19.865 -1.150 -34.712 1.00 88.31 129 LYS A O 1
ATOM 996 N N . ASP A 1 130 ? 20.920 -1.271 -32.728 1.00 85.50 130 ASP A N 1
ATOM 997 C CA . ASP A 1 130 ? 19.898 -0.568 -31.955 1.00 85.50 130 ASP A CA 1
ATOM 998 C C . ASP A 1 130 ? 19.782 0.894 -32.413 1.00 85.50 130 ASP A C 1
ATOM 1000 O O . ASP A 1 130 ? 18.676 1.376 -32.664 1.00 85.50 130 ASP A O 1
ATOM 1004 N N . LEU A 1 131 ? 20.916 1.571 -32.649 1.00 88.56 131 LEU A N 1
ATOM 1005 C CA . LEU A 1 131 ? 20.942 2.924 -33.219 1.00 88.56 131 LEU A CA 1
ATOM 1006 C C . LEU A 1 131 ? 20.307 2.976 -34.620 1.00 88.56 131 LEU A C 1
ATOM 1008 O O . LEU A 1 131 ? 19.477 3.842 -34.905 1.00 88.56 131 LEU A O 1
ATOM 1012 N N . CYS A 1 132 ? 20.682 2.055 -35.509 1.00 88.31 132 CYS A N 1
ATOM 1013 C CA . CYS A 1 132 ? 20.104 1.965 -36.851 1.00 88.31 132 CYS A CA 1
ATOM 1014 C C . CYS A 1 132 ? 18.593 1.712 -36.803 1.00 88.31 132 CYS A C 1
ATOM 1016 O O . CYS A 1 132 ? 17.822 2.380 -37.487 1.00 88.31 132 CYS A O 1
ATOM 1018 N N . SER A 1 133 ? 18.149 0.814 -35.926 1.00 84.81 133 SER A N 1
ATOM 1019 C CA . SER A 1 133 ? 16.723 0.543 -35.719 1.00 84.81 133 SER A CA 1
ATOM 1020 C C . SER A 1 133 ? 15.984 1.781 -35.200 1.00 84.81 133 SER A C 1
ATOM 1022 O O . SER A 1 133 ? 14.849 2.034 -35.599 1.00 84.81 133 SER A O 1
ATOM 1024 N N . PHE A 1 134 ? 16.636 2.589 -34.358 1.00 84.19 134 PHE A N 1
ATOM 1025 C CA . PHE A 1 134 ? 16.092 3.850 -33.856 1.00 84.19 134 PHE A CA 1
ATOM 1026 C C . PHE A 1 134 ? 15.967 4.937 -34.911 1.00 84.19 134 PHE A C 1
ATOM 1028 O O . PHE A 1 134 ? 14.959 5.642 -34.956 1.00 84.19 134 PHE A O 1
ATOM 1035 N N . THR A 1 135 ? 16.969 5.064 -35.771 1.00 85.06 135 THR A N 1
ATOM 1036 C CA . THR A 1 135 ? 16.939 6.033 -36.875 1.00 85.06 135 THR A CA 1
ATOM 1037 C C . THR A 1 135 ? 15.929 5.668 -37.966 1.00 85.06 135 THR A C 1
ATOM 1039 O O . THR A 1 135 ? 15.486 6.552 -38.698 1.00 85.06 135 THR A O 1
ATOM 1042 N N . GLY A 1 136 ? 15.488 4.409 -38.007 1.00 82.75 136 GLY A N 1
ATOM 1043 C CA . GLY A 1 136 ? 14.459 3.904 -38.909 1.00 82.75 136 GLY A CA 1
ATOM 1044 C C . GLY A 1 136 ? 15.053 3.187 -40.120 1.00 82.75 136 GLY A C 1
ATOM 1045 O O . GLY A 1 136 ? 16.124 3.539 -40.612 1.00 82.75 136 GLY A O 1
ATOM 1046 N N . SER A 1 137 ? 14.330 2.182 -40.625 1.00 76.94 137 SER A N 1
ATOM 1047 C CA . SER A 1 137 ? 14.745 1.355 -41.772 1.00 76.94 137 SER A CA 1
ATOM 1048 C C . SER A 1 137 ? 15.031 2.158 -43.040 1.00 76.94 137 SER A C 1
ATOM 1050 O O . SER A 1 137 ? 15.851 1.742 -43.859 1.00 76.94 137 SER A O 1
ATOM 1052 N N . ASP A 1 138 ? 14.382 3.313 -43.174 1.00 81.00 138 ASP A N 1
ATOM 1053 C CA . ASP A 1 138 ? 14.407 4.150 -44.373 1.00 81.00 138 ASP A CA 1
ATOM 1054 C C . ASP A 1 138 ? 15.641 5.063 -44.435 1.00 81.00 138 ASP A C 1
ATOM 1056 O O . ASP A 1 138 ? 15.799 5.817 -45.392 1.00 81.00 138 ASP A O 1
ATOM 1060 N N . THR A 1 139 ? 16.534 4.987 -43.437 1.00 85.50 139 THR A N 1
ATOM 1061 C CA . THR A 1 139 ? 17.785 5.755 -43.379 1.00 85.50 139 THR A CA 1
ATOM 1062 C C . THR A 1 139 ? 18.993 4.818 -43.540 1.00 85.50 139 THR A C 1
ATOM 1064 O O . THR A 1 139 ? 19.536 4.342 -42.542 1.00 85.50 139 THR A O 1
ATOM 1067 N N . PRO A 1 140 ? 19.483 4.556 -44.772 1.00 83.81 140 PRO A N 1
ATOM 1068 C CA . PRO A 1 140 ? 20.558 3.587 -45.026 1.00 83.81 140 PRO A CA 1
ATOM 1069 C C . PRO A 1 140 ? 21.883 3.877 -44.309 1.00 83.81 140 PRO A C 1
ATOM 1071 O O . PRO A 1 140 ? 22.714 2.984 -44.150 1.00 83.81 140 PRO A O 1
ATOM 1074 N N . SER A 1 141 ? 22.098 5.137 -43.928 1.00 88.06 141 SER A N 1
ATOM 1075 C CA . SER A 1 141 ? 23.283 5.647 -43.238 1.00 88.06 141 SER A CA 1
ATOM 1076 C C . SER A 1 141 ? 23.191 5.556 -41.711 1.00 88.06 141 SER A C 1
ATOM 1078 O O . SER A 1 141 ? 24.193 5.775 -41.034 1.00 88.06 141 SER A O 1
ATOM 1080 N N . CYS A 1 142 ? 22.004 5.274 -41.163 1.00 90.06 142 CYS A N 1
ATOM 1081 C CA . CYS A 1 142 ? 21.708 5.325 -39.730 1.00 90.06 142 CYS A CA 1
ATOM 1082 C C . CYS A 1 142 ? 22.101 6.648 -39.042 1.00 90.06 142 CYS A C 1
ATOM 1084 O O . CYS A 1 142 ? 22.415 6.675 -37.849 1.00 90.06 142 CYS A O 1
ATOM 1086 N N . ILE A 1 143 ? 22.133 7.757 -39.787 1.00 90.69 143 ILE A N 1
ATOM 1087 C CA . ILE A 1 143 ? 22.426 9.082 -39.237 1.00 90.69 143 ILE A CA 1
ATOM 1088 C C . ILE A 1 143 ? 21.119 9.683 -38.722 1.00 90.69 143 ILE A C 1
ATOM 1090 O O . ILE A 1 143 ? 20.178 9.905 -39.480 1.00 90.69 143 ILE A O 1
ATOM 1094 N N . SER A 1 144 ? 21.061 9.968 -37.421 1.00 84.56 144 SER A N 1
ATOM 1095 C CA . SER A 1 144 ? 19.910 10.637 -36.812 1.00 84.56 144 SER A CA 1
ATOM 1096 C C . SER A 1 144 ? 19.880 12.118 -37.188 1.00 84.56 144 SER A C 1
ATOM 1098 O O . SER A 1 144 ? 20.848 12.835 -36.939 1.00 84.56 144 SER A O 1
ATOM 1100 N N . ALA A 1 145 ? 18.738 12.614 -37.675 1.00 83.69 145 ALA A N 1
ATOM 1101 C CA . ALA A 1 145 ? 18.534 14.044 -37.941 1.00 83.69 145 ALA A CA 1
ATOM 1102 C C . ALA A 1 145 ? 18.706 14.927 -36.688 1.00 83.69 145 ALA A C 1
ATOM 1104 O O . ALA A 1 145 ? 19.000 16.113 -36.794 1.00 83.69 145 ALA A O 1
ATOM 1105 N N . LYS A 1 146 ? 18.518 14.352 -35.493 1.00 82.75 146 LYS A N 1
ATOM 1106 C CA . LYS A 1 146 ? 18.628 15.053 -34.206 1.00 82.75 146 LYS A CA 1
ATOM 1107 C C . LYS A 1 146 ? 19.971 14.846 -33.512 1.00 82.75 146 LYS A C 1
ATOM 1109 O O . LYS A 1 146 ? 20.092 15.199 -32.345 1.00 82.75 146 LYS A O 1
ATOM 1114 N N . SER A 1 147 ? 20.964 14.263 -34.191 1.00 81.31 147 SER A N 1
ATOM 1115 C CA . SER A 1 147 ? 22.298 14.062 -33.613 1.00 81.31 147 SER A CA 1
ATOM 1116 C C . SER A 1 147 ? 22.300 13.218 -32.323 1.00 81.31 147 SER A C 1
ATOM 1118 O O . SER A 1 147 ? 23.232 13.315 -31.528 1.00 81.31 147 SER A O 1
ATOM 1120 N N . VAL A 1 148 ? 21.288 12.366 -32.120 1.00 82.81 148 VAL A N 1
ATOM 1121 C CA . VAL A 1 148 ? 21.150 11.540 -30.908 1.00 82.81 148 VAL A CA 1
ATOM 1122 C C . VAL A 1 148 ? 22.292 10.527 -30.828 1.00 82.81 148 VAL A C 1
ATOM 1124 O O . VAL A 1 148 ? 22.588 9.827 -31.798 1.00 82.81 148 VAL A O 1
ATOM 1127 N N . THR A 1 149 ? 22.939 10.462 -29.673 1.00 84.94 149 THR A N 1
ATOM 1128 C CA . THR A 1 149 ? 24.010 9.514 -29.364 1.00 84.94 149 THR A CA 1
ATOM 1129 C C . THR A 1 149 ? 23.447 8.211 -28.805 1.00 84.94 149 THR A C 1
ATOM 1131 O O . THR A 1 149 ? 22.365 8.182 -28.224 1.00 84.94 149 THR A O 1
ATOM 1134 N N . PHE A 1 150 ? 24.200 7.118 -28.931 1.00 82.62 150 PHE A N 1
ATOM 1135 C CA . PHE A 1 150 ? 23.807 5.826 -28.370 1.00 82.62 150 PHE A CA 1
ATOM 1136 C C . PHE A 1 150 ? 23.525 5.903 -26.859 1.00 82.62 150 PHE A C 1
ATOM 1138 O O . PHE A 1 150 ? 22.536 5.352 -26.389 1.00 82.62 150 PHE A O 1
ATOM 1145 N N . THR A 1 151 ? 24.332 6.651 -26.099 1.00 81.69 151 THR A N 1
ATOM 1146 C CA . THR A 1 151 ? 24.151 6.812 -24.647 1.00 81.69 151 THR A CA 1
ATOM 1147 C C . THR A 1 151 ? 22.823 7.483 -24.289 1.00 81.69 151 THR A C 1
ATOM 1149 O O . THR A 1 151 ? 22.208 7.113 -23.296 1.00 81.69 151 THR A O 1
ATOM 1152 N N . GLU A 1 152 ? 22.345 8.424 -25.107 1.00 82.19 152 GLU A N 1
ATOM 1153 C CA . GLU A 1 152 ? 21.037 9.074 -24.923 1.00 82.19 152 GLU A CA 1
ATOM 1154 C C . GLU A 1 152 ? 19.862 8.138 -25.249 1.00 82.19 152 GLU A C 1
ATOM 1156 O O . GLU A 1 152 ? 18.737 8.391 -24.821 1.00 82.19 152 GLU A O 1
ATOM 1161 N N . MET A 1 153 ? 20.115 7.051 -25.986 1.00 82.12 153 MET A N 1
ATOM 1162 C CA . MET A 1 153 ? 19.131 5.998 -26.258 1.00 82.12 153 MET A CA 1
ATOM 1163 C C . MET A 1 153 ? 19.100 4.922 -25.173 1.00 82.12 153 MET A C 1
ATOM 1165 O O . MET A 1 153 ? 18.164 4.124 -25.131 1.00 82.12 153 MET A O 1
ATOM 1169 N N . MET A 1 154 ? 20.106 4.872 -24.297 1.00 83.38 154 MET A N 1
ATOM 1170 C CA . MET A 1 154 ? 20.144 3.879 -23.234 1.00 83.38 154 MET A CA 1
ATOM 1171 C C . MET A 1 154 ? 19.215 4.282 -22.096 1.00 83.38 154 MET A C 1
ATOM 1173 O O . MET A 1 154 ? 19.285 5.380 -21.544 1.00 83.38 154 MET A O 1
ATOM 1177 N N . CYS A 1 155 ? 18.368 3.344 -21.696 1.00 86.69 155 CYS A N 1
ATOM 1178 C CA . CYS A 1 155 ? 17.574 3.508 -20.496 1.00 86.69 155 CYS A CA 1
ATOM 1179 C C . CYS A 1 155 ? 18.452 3.431 -19.237 1.00 86.69 155 CYS A C 1
ATOM 1181 O O . CYS A 1 155 ? 19.444 2.697 -19.221 1.00 86.69 155 CYS A O 1
ATOM 1183 N N . PRO A 1 156 ? 18.091 4.152 -18.161 1.00 88.00 156 PRO A N 1
ATOM 1184 C CA . PRO A 1 156 ? 18.807 4.050 -16.896 1.00 88.00 156 PRO A CA 1
ATOM 1185 C C . PRO A 1 156 ? 18.739 2.613 -16.341 1.00 88.00 156 PRO A C 1
ATOM 1187 O O . PRO A 1 156 ? 17.799 1.874 -16.663 1.00 88.00 156 PRO A O 1
ATOM 1190 N N . PRO A 1 157 ? 19.698 2.202 -15.488 1.00 86.69 157 PRO A N 1
ATOM 1191 C CA . PRO A 1 157 ? 19.716 0.868 -14.893 1.00 86.69 157 PRO A CA 1
ATOM 1192 C C . PRO A 1 157 ? 18.370 0.479 -14.266 1.00 86.69 157 PRO A C 1
ATOM 1194 O O . PRO A 1 157 ? 17.706 1.293 -13.626 1.00 86.69 157 PRO A O 1
ATOM 1197 N N . GLY A 1 158 ? 17.960 -0.777 -14.458 1.00 86.19 158 GLY A N 1
ATOM 1198 C CA . GLY A 1 158 ? 16.659 -1.280 -13.994 1.00 86.19 158 GLY A CA 1
ATOM 1199 C C . GLY A 1 158 ? 15.489 -0.991 -14.940 1.00 86.19 158 GLY A C 1
ATOM 1200 O O . GLY A 1 158 ? 14.361 -1.387 -14.647 1.00 86.19 158 GLY A O 1
ATOM 1201 N N . ARG A 1 159 ? 15.741 -0.352 -16.087 1.00 90.69 159 ARG A N 1
ATOM 1202 C CA . ARG A 1 159 ? 14.762 -0.160 -17.159 1.00 90.69 159 ARG A CA 1
ATOM 1203 C C . ARG A 1 159 ? 15.217 -0.840 -18.445 1.00 90.69 159 ARG A C 1
ATOM 1205 O O . ARG A 1 159 ? 16.411 -1.005 -18.677 1.00 90.69 159 ARG A O 1
ATOM 1212 N N . TYR A 1 160 ? 14.261 -1.231 -19.275 1.00 85.88 160 TYR A N 1
ATOM 1213 C CA . TYR A 1 160 ? 14.502 -1.748 -20.612 1.00 85.88 160 TYR A CA 1
ATOM 1214 C C . TYR A 1 160 ? 13.933 -0.792 -21.659 1.00 85.88 160 TYR A C 1
ATOM 1216 O O . TYR A 1 160 ? 13.003 -0.020 -21.403 1.00 85.88 160 TYR A O 1
ATOM 1224 N N . GLN A 1 161 ? 14.550 -0.825 -22.832 1.00 84.25 161 GLN A N 1
ATOM 1225 C CA . GLN A 1 161 ? 14.201 0.028 -23.950 1.00 84.25 161 GLN A CA 1
ATOM 1226 C C . GLN A 1 161 ? 12.991 -0.527 -24.690 1.00 84.25 161 GLN A C 1
ATOM 1228 O O . GLN A 1 161 ? 12.955 -1.701 -25.055 1.00 84.25 161 GLN A O 1
ATOM 1233 N N . VAL A 1 162 ? 12.028 0.348 -24.958 1.00 83.75 162 VAL A N 1
ATOM 1234 C CA . VAL A 1 162 ? 10.903 0.082 -25.841 1.00 83.75 162 VAL A CA 1
ATOM 1235 C C . VAL A 1 162 ? 10.936 1.067 -26.995 1.00 83.75 162 VAL A C 1
ATOM 1237 O O . VAL A 1 162 ? 10.901 2.286 -26.814 1.00 83.75 162 VAL A O 1
ATOM 1240 N N . MET A 1 163 ? 11.003 0.509 -28.198 1.00 75.75 163 MET A N 1
ATOM 1241 C CA . MET A 1 163 ? 10.997 1.261 -29.442 1.00 75.75 163 MET A CA 1
ATOM 1242 C C . MET A 1 163 ? 9.562 1.569 -29.855 1.00 75.75 163 MET A C 1
ATOM 1244 O O . MET A 1 163 ? 8.771 0.662 -30.104 1.00 75.75 163 MET A O 1
ATOM 1248 N N . LEU A 1 164 ? 9.223 2.854 -29.923 1.00 79.00 164 LEU A N 1
ATOM 1249 C CA . LEU A 1 164 ? 7.932 3.315 -30.418 1.00 79.00 164 LEU A CA 1
ATOM 1250 C C . LEU A 1 164 ? 8.032 3.662 -31.904 1.00 79.00 164 LEU A C 1
ATOM 1252 O O . LEU A 1 164 ? 9.099 4.008 -32.415 1.00 79.00 164 LEU A O 1
ATOM 1256 N N . GLU A 1 165 ? 6.889 3.663 -32.591 1.00 73.94 165 GLU A N 1
ATOM 1257 C CA . GLU A 1 165 ? 6.818 4.170 -33.966 1.00 73.94 165 GLU A CA 1
ATOM 1258 C C . GLU A 1 165 ? 7.392 5.595 -34.066 1.00 73.94 165 GLU A C 1
ATOM 1260 O O . GLU A 1 165 ? 7.204 6.420 -33.163 1.00 73.94 165 GLU A O 1
ATOM 1265 N N . LYS A 1 166 ? 8.026 5.896 -35.207 1.00 71.31 166 LYS A N 1
ATOM 1266 C CA . LYS A 1 166 ? 8.683 7.182 -35.514 1.00 71.31 166 LYS A CA 1
ATOM 1267 C C . LYS A 1 166 ? 9.937 7.475 -34.676 1.00 71.31 166 LYS A C 1
ATOM 1269 O O . LYS A 1 166 ? 10.222 8.639 -34.400 1.00 71.31 166 LYS A O 1
ATOM 1274 N N . GLY A 1 167 ? 10.667 6.438 -34.255 1.00 69.38 167 GLY A N 1
ATOM 1275 C CA . GLY A 1 167 ? 11.962 6.597 -33.584 1.00 69.38 167 GLY A CA 1
ATOM 1276 C C . GLY A 1 167 ? 11.858 7.310 -32.234 1.00 69.38 167 GLY A C 1
ATOM 1277 O O . GLY A 1 167 ? 12.754 8.056 -31.852 1.00 69.38 167 GLY A O 1
ATOM 1278 N N . LYS A 1 168 ? 10.737 7.152 -31.518 1.00 75.94 168 LYS A N 1
ATOM 1279 C CA . LYS A 1 168 ? 10.627 7.617 -30.130 1.00 75.94 168 LYS A CA 1
ATOM 1280 C C . LYS A 1 168 ? 11.031 6.486 -29.189 1.00 75.94 168 LYS A C 1
ATOM 1282 O O . LYS A 1 168 ? 10.625 5.342 -29.372 1.00 75.94 168 LYS A O 1
ATOM 1287 N N . LEU A 1 169 ? 11.809 6.831 -28.172 1.00 81.31 169 LEU A N 1
ATOM 1288 C CA . LEU A 1 169 ? 12.245 5.913 -27.129 1.00 81.31 169 LEU A CA 1
ATOM 1289 C C . LEU A 1 169 ? 11.315 6.001 -25.919 1.00 81.31 169 LEU A C 1
ATOM 1291 O O . LEU A 1 169 ? 11.005 7.106 -25.471 1.00 81.31 169 LEU A O 1
ATOM 1295 N N . LEU A 1 170 ? 10.943 4.860 -25.347 1.00 86.00 170 LEU A N 1
ATOM 1296 C CA . LEU A 1 170 ? 10.393 4.782 -23.997 1.00 86.00 170 LEU A CA 1
ATOM 1297 C C . LEU A 1 170 ? 11.238 3.827 -23.155 1.00 86.00 170 LEU A C 1
ATOM 1299 O O . LEU A 1 170 ? 11.664 2.780 -23.630 1.00 86.00 170 LEU A O 1
ATOM 1303 N N . CYS A 1 171 ? 11.457 4.183 -21.893 1.00 89.00 171 CYS A N 1
ATOM 1304 C CA . CYS A 1 171 ? 12.174 3.347 -20.940 1.00 89.00 171 CYS A CA 1
ATOM 1305 C C . CYS A 1 171 ? 11.215 2.795 -19.894 1.00 89.00 171 CYS A C 1
ATOM 1307 O O . CYS A 1 171 ? 10.829 3.526 -18.976 1.00 89.00 171 CYS A O 1
ATOM 1309 N N . CYS A 1 172 ? 10.874 1.514 -20.015 1.00 90.38 172 CYS A N 1
ATOM 1310 C CA . CYS A 1 172 ? 9.993 0.824 -19.081 1.00 90.38 172 CYS A CA 1
ATOM 1311 C C . CYS A 1 172 ? 10.791 0.184 -17.938 1.00 90.38 172 CYS A C 1
ATOM 1313 O O . CYS A 1 172 ? 11.838 -0.412 -18.191 1.00 90.38 172 CYS A O 1
ATOM 1315 N N . PRO A 1 173 ? 10.337 0.274 -16.680 1.00 90.88 173 PRO A N 1
ATOM 1316 C CA . PRO A 1 173 ? 10.859 -0.539 -15.584 1.00 90.88 173 PRO A CA 1
ATOM 1317 C C . PRO A 1 173 ? 10.896 -2.033 -15.933 1.00 90.88 173 PRO A C 1
ATOM 1319 O O . PRO A 1 173 ? 10.006 -2.556 -16.604 1.00 90.88 173 PRO A O 1
ATOM 1322 N N . LYS A 1 174 ? 11.944 -2.739 -15.496 1.00 87.88 174 LYS A N 1
ATOM 1323 C CA . LYS A 1 174 ? 12.088 -4.178 -15.748 1.00 87.88 174 LYS A CA 1
ATOM 1324 C C . LYS A 1 174 ? 10.897 -4.940 -15.159 1.00 87.88 174 LYS A C 1
ATOM 1326 O O . LYS A 1 174 ? 10.595 -4.800 -13.980 1.00 87.88 174 LYS A O 1
ATOM 1331 N N . GLY A 1 175 ? 10.271 -5.774 -15.985 1.00 86.38 175 GLY A N 1
ATOM 1332 C CA . GLY A 1 175 ? 9.082 -6.538 -15.621 1.00 86.38 175 GLY A CA 1
ATOM 1333 C C . GLY A 1 175 ? 7.774 -5.874 -16.038 1.00 86.38 175 GLY A C 1
ATOM 1334 O O . GLY A 1 175 ? 6.776 -6.565 -16.080 1.00 86.38 175 GLY A O 1
ATOM 1335 N N . GLU A 1 176 ? 7.743 -4.594 -16.401 1.00 91.25 176 GLU A N 1
ATOM 1336 C CA . GLU A 1 176 ? 6.538 -3.979 -16.972 1.00 91.25 176 GLU A CA 1
ATOM 1337 C C . GLU A 1 176 ? 6.386 -4.318 -18.459 1.00 91.25 176 GLU A C 1
ATOM 1339 O O . GLU A 1 176 ? 7.372 -4.622 -19.124 1.00 91.25 176 GLU A O 1
ATOM 1344 N N . ASN A 1 177 ? 5.170 -4.233 -18.997 1.00 86.62 177 ASN A N 1
ATOM 1345 C CA . ASN A 1 177 ? 4.858 -4.384 -20.416 1.00 86.62 177 ASN A CA 1
ATOM 1346 C C . ASN A 1 177 ? 4.474 -3.033 -21.028 1.00 86.62 177 ASN A C 1
ATOM 1348 O O . ASN A 1 177 ? 3.818 -2.206 -20.388 1.00 86.62 177 ASN A O 1
ATOM 1352 N N . LEU A 1 178 ? 4.856 -2.827 -22.290 1.00 84.81 178 LEU A N 1
ATOM 1353 C CA . LEU A 1 178 ? 4.366 -1.711 -23.092 1.00 84.81 178 LEU A CA 1
ATOM 1354 C C . LEU A 1 178 ? 2.857 -1.863 -23.302 1.00 84.81 178 LEU A C 1
ATOM 1356 O O . LEU A 1 178 ? 2.419 -2.837 -23.912 1.00 84.81 178 LEU A O 1
ATOM 1360 N N . MET A 1 179 ? 2.086 -0.875 -22.857 1.00 83.31 179 MET A N 1
ATOM 1361 C CA . MET A 1 179 ? 0.660 -0.791 -23.157 1.00 83.31 179 MET A CA 1
ATOM 1362 C C . MET A 1 179 ? 0.404 0.215 -24.279 1.00 83.31 179 MET A C 1
ATOM 1364 O O . MET A 1 179 ? 1.195 1.135 -24.515 1.00 83.31 179 MET A O 1
ATOM 1368 N N . THR A 1 180 ? -0.693 -0.007 -25.007 1.00 72.00 180 THR A N 1
ATOM 1369 C CA . THR A 1 180 ? -1.089 0.741 -26.206 1.00 72.00 180 THR A CA 1
ATOM 1370 C C . THR A 1 180 ? -1.061 2.255 -25.989 1.00 72.00 180 THR A C 1
ATOM 1372 O O . THR A 1 180 ? -1.259 2.759 -24.884 1.00 72.00 180 THR A O 1
ATOM 1375 N N . LYS A 1 181 ? -0.819 2.991 -27.077 1.00 65.94 181 LYS A N 1
ATOM 1376 C CA . LYS A 1 181 ? -0.762 4.452 -27.077 1.00 65.94 181 LYS A CA 1
ATOM 1377 C C . LYS A 1 181 ? -2.125 5.052 -26.729 1.00 65.94 181 LYS A C 1
ATOM 1379 O O . LYS A 1 181 ? -3.084 4.822 -27.460 1.00 65.94 181 LYS A O 1
ATOM 1384 N N . LEU A 1 182 ? -2.169 5.890 -25.699 1.00 68.81 182 LEU A N 1
ATOM 1385 C CA . LEU A 1 182 ? -3.248 6.857 -25.494 1.00 68.81 182 LEU A CA 1
ATOM 1386 C C . LEU A 1 182 ? -2.678 8.231 -25.885 1.00 68.81 182 LEU A C 1
ATOM 1388 O O . LEU A 1 182 ? -1.585 8.601 -25.446 1.00 68.81 182 LEU A O 1
ATOM 1392 N N . ASP A 1 183 ? -3.332 8.926 -26.814 1.00 71.44 183 ASP A N 1
ATOM 1393 C CA . ASP A 1 183 ? -2.903 10.235 -27.342 1.00 71.44 183 ASP A CA 1
ATOM 1394 C C . ASP A 1 183 ? -1.482 10.273 -27.938 1.00 71.44 183 ASP A C 1
ATOM 1396 O O . ASP A 1 183 ? -0.741 11.254 -27.835 1.00 71.44 183 ASP A O 1
ATOM 1400 N N . GLY A 1 184 ? -1.048 9.171 -28.560 1.00 72.81 184 GLY A N 1
ATOM 1401 C CA . GLY A 1 184 ? 0.265 9.088 -29.210 1.00 72.81 184 GLY A CA 1
ATOM 1402 C C . GLY A 1 184 ? 1.462 9.079 -28.246 1.00 72.81 184 GLY A C 1
ATOM 1403 O O . GLY A 1 184 ? 2.612 9.116 -28.704 1.00 72.81 184 GLY A O 1
ATOM 1404 N N . LYS A 1 185 ? 1.211 9.001 -26.934 1.00 79.12 185 LYS A N 1
ATOM 1405 C CA . LYS A 1 185 ? 2.205 8.722 -25.895 1.00 79.12 185 LYS A CA 1
ATOM 1406 C C . LYS A 1 185 ? 2.100 7.257 -25.488 1.00 79.12 185 LYS A C 1
ATOM 1408 O O . LYS A 1 185 ? 1.018 6.680 -25.475 1.00 79.12 185 LYS A O 1
ATOM 1413 N N . ALA A 1 186 ? 3.241 6.650 -25.205 1.00 84.19 186 ALA A N 1
ATOM 1414 C CA . ALA A 1 186 ? 3.307 5.264 -24.778 1.00 84.19 186 ALA A CA 1
ATOM 1415 C C . ALA A 1 186 ? 3.597 5.186 -23.283 1.00 84.19 186 ALA A C 1
ATOM 1417 O O . ALA A 1 186 ? 4.328 6.022 -22.747 1.00 84.19 186 ALA A O 1
ATOM 1418 N N . TYR A 1 187 ? 3.030 4.171 -22.643 1.00 89.69 187 TYR A N 1
ATOM 1419 C CA . TYR A 1 187 ? 3.097 3.971 -21.204 1.00 89.69 187 TYR A CA 1
ATOM 1420 C C . TYR A 1 187 ? 3.403 2.510 -20.895 1.00 89.69 187 TYR A C 1
ATOM 1422 O O . TYR A 1 187 ? 3.106 1.613 -21.685 1.00 89.69 187 TYR A O 1
ATOM 1430 N N . CYS A 1 188 ? 4.013 2.289 -19.739 1.00 92.94 188 CYS A N 1
ATOM 1431 C CA . CYS A 1 188 ? 4.359 0.969 -19.239 1.00 92.94 188 CYS A CA 1
ATOM 1432 C C . CYS A 1 188 ? 3.407 0.632 -18.088 1.00 92.94 188 CYS A C 1
ATOM 1434 O O . CYS A 1 188 ? 3.084 1.509 -17.284 1.00 92.94 188 CYS A O 1
ATOM 1436 N N . CYS A 1 189 ? 2.942 -0.613 -18.032 1.00 93.88 189 CYS A N 1
ATOM 1437 C CA . CYS A 1 189 ? 2.167 -1.132 -16.910 1.00 93.88 189 CYS A CA 1
ATOM 1438 C C . CYS A 1 189 ? 2.801 -2.425 -16.387 1.00 93.88 189 CYS A C 1
ATOM 1440 O O . CYS A 1 189 ? 3.385 -3.173 -17.172 1.00 93.88 189 CYS A O 1
ATOM 1442 N N . PRO A 1 190 ? 2.658 -2.747 -15.091 1.00 93.12 190 PRO A N 1
ATOM 1443 C CA . PRO A 1 190 ? 3.058 -4.048 -14.557 1.00 93.12 190 PRO A CA 1
ATOM 1444 C C . PRO A 1 190 ? 2.444 -5.235 -15.323 1.00 93.12 190 PRO A C 1
ATOM 1446 O O . PRO A 1 190 ? 1.409 -5.068 -15.977 1.00 93.12 190 PRO A O 1
ATOM 1449 N N . PRO A 1 191 ? 3.023 -6.448 -15.214 1.00 88.81 191 PRO A N 1
ATOM 1450 C CA . PRO A 1 191 ? 2.442 -7.653 -15.795 1.00 88.81 191 PRO A CA 1
ATOM 1451 C C . PRO A 1 191 ? 0.980 -7.816 -15.394 1.00 88.81 191 PRO A C 1
ATOM 1453 O O . PRO A 1 191 ? 0.602 -7.497 -14.266 1.00 88.81 191 PRO A O 1
ATOM 1456 N N . SER A 1 192 ? 0.169 -8.329 -16.318 1.00 91.06 192 SER A N 1
ATOM 1457 C CA . SER A 1 192 ? -1.261 -8.602 -16.111 1.00 91.06 192 SER A CA 1
ATOM 1458 C C . SER A 1 192 ? -2.143 -7.372 -15.866 1.00 91.06 192 SER A C 1
ATOM 1460 O O . SER A 1 192 ? -3.356 -7.521 -15.717 1.00 91.06 192 SER A O 1
ATOM 1462 N N . LYS A 1 193 ? -1.571 -6.162 -15.849 1.00 94.06 193 LYS A N 1
ATOM 1463 C CA . LYS A 1 193 ? -2.326 -4.915 -15.769 1.00 94.06 193 LYS A CA 1
ATOM 1464 C C . LYS A 1 193 ? -2.499 -4.288 -17.145 1.00 94.06 193 LYS A C 1
ATOM 1466 O O . LYS A 1 193 ? -1.613 -4.346 -17.993 1.00 94.06 193 LYS A O 1
ATOM 1471 N N . VAL A 1 194 ? -3.644 -3.651 -17.339 1.00 93.19 194 VAL A N 1
ATOM 1472 C CA . VAL A 1 194 ? -4.004 -2.887 -18.527 1.00 93.19 194 VAL A CA 1
ATOM 1473 C C . VAL A 1 194 ? -4.054 -1.401 -18.190 1.00 93.19 194 VAL A C 1
ATOM 1475 O O . VAL A 1 194 ? -4.473 -1.013 -17.097 1.00 93.19 194 VAL A O 1
ATOM 1478 N N . LEU A 1 195 ? -3.621 -0.561 -19.129 1.00 93.69 195 LEU A N 1
ATOM 1479 C CA . LEU A 1 195 ? -3.752 0.888 -19.014 1.00 93.69 195 LEU A CA 1
ATOM 1480 C C . LEU A 1 195 ? -5.238 1.259 -19.113 1.00 93.69 195 LEU A C 1
ATOM 1482 O O . LEU A 1 195 ? -5.855 0.988 -20.141 1.00 93.69 195 LEU A O 1
ATOM 1486 N N . LYS A 1 196 ? -5.806 1.864 -18.064 1.00 92.75 196 LYS A N 1
ATOM 1487 C CA . LYS A 1 196 ? -7.198 2.349 -18.069 1.00 92.75 196 LYS A CA 1
ATOM 1488 C C . LYS A 1 196 ? -7.284 3.834 -18.434 1.00 92.75 196 LYS A C 1
ATOM 1490 O O . LYS A 1 196 ? -8.130 4.205 -19.237 1.00 92.75 196 LYS A O 1
ATOM 1495 N N . GLN A 1 197 ? -6.398 4.671 -17.889 1.00 91.62 197 GLN A N 1
ATOM 1496 C CA . GLN A 1 197 ? -6.379 6.120 -18.143 1.00 91.62 197 GLN A CA 1
ATOM 1497 C C . GLN A 1 197 ? -5.006 6.728 -17.832 1.00 91.62 197 GLN A C 1
ATOM 1499 O O . GLN A 1 197 ? -4.141 6.084 -17.238 1.00 91.62 197 GLN A O 1
ATOM 1504 N N . ILE A 1 198 ? -4.816 7.990 -18.214 1.00 89.81 198 ILE A N 1
ATOM 1505 C CA . ILE A 1 198 ? -3.733 8.850 -17.739 1.00 89.81 198 ILE A CA 1
ATOM 1506 C C . ILE A 1 198 ? -4.348 9.957 -16.879 1.00 89.81 198 ILE A C 1
ATOM 1508 O O . ILE A 1 198 ? -5.133 10.754 -17.390 1.00 89.81 198 ILE A O 1
ATOM 1512 N N . LEU A 1 199 ? -3.974 10.024 -15.603 1.00 90.50 199 LEU A N 1
ATOM 1513 C CA . LEU A 1 199 ? -4.415 11.062 -14.670 1.00 90.50 199 LEU A CA 1
ATOM 1514 C C . LEU A 1 199 ? -3.190 11.856 -14.205 1.00 90.50 199 LEU A C 1
ATOM 1516 O O . LEU A 1 199 ? -2.200 11.272 -13.762 1.00 90.50 199 LEU A O 1
ATOM 1520 N N . ASP A 1 200 ? -3.206 13.176 -14.401 1.00 88.94 200 ASP A N 1
ATOM 1521 C CA . ASP A 1 200 ? -2.085 14.081 -14.091 1.00 88.94 200 ASP A CA 1
ATOM 1522 C C . ASP A 1 200 ? -0.731 13.628 -14.674 1.00 88.94 200 ASP A C 1
ATOM 1524 O O . ASP A 1 200 ? 0.325 13.689 -14.040 1.00 88.94 200 ASP A O 1
ATOM 1528 N N . GLY A 1 201 ? -0.760 13.115 -15.909 1.00 86.31 201 GLY A N 1
ATOM 1529 C CA . GLY A 1 201 ? 0.424 12.616 -16.612 1.00 86.31 201 GLY A CA 1
ATOM 1530 C C . GLY A 1 201 ? 0.939 11.255 -16.130 1.00 86.31 201 GLY A C 1
ATOM 1531 O O . GLY A 1 201 ? 1.925 10.762 -16.683 1.00 86.31 201 GLY A O 1
ATOM 1532 N N . LYS A 1 202 ? 0.279 10.622 -15.152 1.00 89.00 202 LYS A N 1
ATOM 1533 C CA . LYS A 1 202 ? 0.596 9.276 -14.661 1.00 89.00 202 LYS A CA 1
ATOM 1534 C C . LYS A 1 202 ? -0.349 8.245 -15.272 1.00 89.00 202 LYS A C 1
ATOM 1536 O O . LYS A 1 202 ? -1.557 8.447 -15.312 1.00 89.00 202 LYS A O 1
ATOM 1541 N N . ALA A 1 203 ? 0.209 7.131 -15.738 1.00 91.75 203 ALA A N 1
ATOM 1542 C CA . ALA A 1 203 ? -0.570 5.993 -16.210 1.00 91.75 203 ALA A CA 1
ATOM 1543 C C . ALA A 1 203 ? -1.261 5.290 -15.036 1.00 91.75 203 ALA A C 1
ATOM 1545 O O . ALA A 1 203 ? -0.600 4.900 -14.073 1.00 91.75 203 ALA A O 1
ATOM 1546 N N . ILE A 1 204 ? -2.572 5.092 -15.143 1.00 94.50 204 ILE A N 1
ATOM 1547 C CA . ILE A 1 204 ? -3.351 4.277 -14.218 1.00 94.50 204 ILE A CA 1
ATOM 1548 C C . ILE A 1 204 ? -3.503 2.881 -14.815 1.00 94.50 204 ILE A C 1
ATOM 1550 O O . ILE A 1 204 ? -4.169 2.684 -15.835 1.00 94.50 204 ILE A O 1
ATOM 1554 N N . CYS A 1 205 ? -2.842 1.916 -14.181 1.00 95.38 205 CYS A N 1
ATOM 1555 C CA . CYS A 1 205 ? -2.812 0.522 -14.603 1.00 95.38 205 CYS A CA 1
ATOM 1556 C C . CYS A 1 205 ? -3.608 -0.339 -13.613 1.00 95.38 205 CYS A C 1
ATOM 1558 O O . CYS A 1 205 ? -3.216 -0.459 -12.446 1.00 95.38 205 CYS A O 1
ATOM 1560 N N . CYS A 1 206 ? -4.668 -0.987 -14.090 1.00 96.06 206 CYS A N 1
ATOM 1561 C CA . CYS A 1 206 ? -5.524 -1.878 -13.298 1.00 96.06 206 CYS A CA 1
ATOM 1562 C C . CYS A 1 206 ? -5.453 -3.307 -13.838 1.00 96.06 206 CYS A C 1
ATOM 1564 O O . CYS A 1 206 ? -5.042 -3.502 -14.981 1.00 96.06 206 CYS A O 1
ATOM 1566 N N . LEU A 1 207 ? -5.866 -4.318 -13.074 1.00 95.75 207 LEU A N 1
ATOM 1567 C CA . LEU A 1 207 ? -6.128 -5.629 -13.674 1.00 95.75 207 LEU A CA 1
ATOM 1568 C C . LEU A 1 207 ? -7.280 -5.509 -14.686 1.00 95.75 207 LEU A C 1
ATOM 1570 O O . LEU A 1 207 ? -8.069 -4.562 -14.651 1.00 95.75 207 LEU A O 1
ATOM 1574 N N . ALA A 1 208 ? -7.357 -6.450 -15.628 1.00 94.69 208 ALA A N 1
ATOM 1575 C CA . ALA A 1 208 ? -8.380 -6.419 -16.675 1.00 94.69 208 ALA A CA 1
ATOM 1576 C C . ALA A 1 208 ? -9.805 -6.357 -16.088 1.00 94.69 208 ALA A C 1
ATOM 1578 O O . ALA A 1 208 ? -10.597 -5.514 -16.519 1.00 94.69 208 ALA A O 1
ATOM 1579 N N . ASP A 1 209 ? -10.046 -7.171 -15.056 1.00 95.69 209 ASP A N 1
ATOM 1580 C CA . ASP A 1 209 ? -11.329 -7.356 -14.366 1.00 95.69 209 ASP A CA 1
ATOM 1581 C C . ASP A 1 209 ? -11.566 -6.382 -13.193 1.00 95.69 209 ASP A C 1
ATOM 1583 O O . ASP A 1 209 ? -12.591 -6.486 -12.520 1.00 95.69 209 ASP A O 1
ATOM 1587 N N . ASP A 1 210 ? -10.632 -5.468 -12.908 1.00 96.50 210 ASP A N 1
ATOM 1588 C CA . ASP A 1 210 ? -10.822 -4.466 -11.854 1.00 96.50 210 ASP A CA 1
ATOM 1589 C C . ASP A 1 210 ? -11.881 -3.435 -12.272 1.00 96.50 210 ASP A C 1
ATOM 1591 O O . ASP A 1 210 ? -11.912 -2.972 -13.422 1.00 96.50 210 ASP A O 1
ATOM 1595 N N . ASN A 1 211 ? -12.684 -3.009 -11.299 1.00 94.25 211 ASN A N 1
ATOM 1596 C CA . ASN A 1 211 ? -13.599 -1.886 -11.434 1.00 94.25 211 ASN A CA 1
ATOM 1597 C C . ASN A 1 211 ? -12.802 -0.581 -11.339 1.00 94.25 211 ASN A C 1
ATOM 1599 O O . ASN A 1 211 ? -12.100 -0.334 -10.358 1.00 94.25 211 ASN A O 1
ATOM 1603 N N . TYR A 1 212 ? -12.876 0.244 -12.380 1.00 94.44 212 TYR A N 1
ATOM 1604 C CA . TYR A 1 212 ? -12.070 1.454 -12.504 1.00 94.44 212 TYR A CA 1
ATOM 1605 C C . TYR A 1 212 ? -12.914 2.708 -12.273 1.00 94.44 212 TYR A C 1
ATOM 1607 O O . TYR A 1 212 ? -13.864 2.940 -13.019 1.00 94.44 212 TYR A O 1
ATOM 1615 N N . GLU A 1 213 ? -12.542 3.521 -11.282 1.00 94.75 213 GLU A N 1
ATOM 1616 C CA . GLU A 1 213 ? -13.172 4.818 -11.024 1.00 94.75 213 GLU A CA 1
ATOM 1617 C C . GLU A 1 213 ? -12.440 5.927 -11.791 1.00 94.75 213 GLU A C 1
ATOM 1619 O O . GLU A 1 213 ? -11.294 6.273 -11.478 1.00 94.75 213 GLU A O 1
ATOM 1624 N N . VAL A 1 214 ? -13.114 6.469 -12.807 1.00 90.69 214 VAL A N 1
ATOM 1625 C CA . VAL A 1 214 ? -12.532 7.333 -13.847 1.00 90.69 214 VAL A CA 1
ATOM 1626 C C . VAL A 1 214 ? -12.097 8.682 -13.281 1.00 90.69 214 VAL A C 1
ATOM 1628 O O . VAL A 1 214 ? -11.021 9.177 -13.617 1.00 90.69 214 VAL A O 1
ATOM 1631 N N . ASP A 1 215 ? -12.897 9.261 -12.388 1.00 89.88 215 ASP A N 1
ATOM 1632 C CA . ASP A 1 215 ? -12.701 10.641 -11.931 1.00 89.88 215 ASP A CA 1
ATOM 1633 C C . ASP A 1 215 ? -11.490 10.814 -11.002 1.00 89.88 215 ASP A C 1
ATOM 1635 O O . ASP A 1 215 ? -10.937 11.908 -10.886 1.00 89.88 215 ASP A O 1
ATOM 1639 N N . ILE A 1 216 ? -11.061 9.740 -10.335 1.00 92.38 216 ILE A N 1
ATOM 1640 C CA . ILE A 1 216 ? -9.994 9.778 -9.317 1.00 92.38 216 ILE A CA 1
ATOM 1641 C C . ILE A 1 216 ? -8.843 8.811 -9.603 1.00 92.38 216 ILE A C 1
ATOM 1643 O O . ILE A 1 216 ? -7.847 8.816 -8.879 1.00 92.38 216 ILE A O 1
ATOM 1647 N N . GLY A 1 217 ? -8.966 7.966 -10.627 1.00 94.19 217 GLY A N 1
ATOM 1648 C CA . GLY A 1 217 ? -7.901 7.057 -11.032 1.00 94.19 217 GLY A CA 1
ATOM 1649 C C . GLY A 1 217 ? -7.662 5.889 -10.072 1.00 94.19 217 GLY A C 1
ATOM 1650 O O . GLY A 1 217 ? -6.512 5.484 -9.893 1.00 94.19 217 GLY A O 1
ATOM 1651 N N . ILE A 1 218 ? -8.709 5.345 -9.442 1.00 94.94 218 ILE A N 1
ATOM 1652 C CA . ILE A 1 218 ? -8.595 4.207 -8.511 1.00 94.94 218 ILE A CA 1
ATOM 1653 C C . ILE A 1 218 ? -9.066 2.910 -9.179 1.00 94.94 218 ILE A C 1
ATOM 1655 O O . ILE A 1 218 ? -10.107 2.866 -9.829 1.00 94.94 218 ILE A O 1
ATOM 1659 N N . CYS A 1 219 ? -8.285 1.842 -8.995 1.00 96.81 219 CYS A N 1
ATOM 166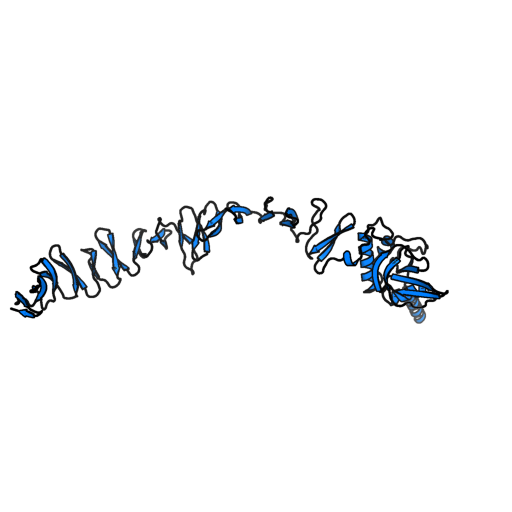0 C CA . CYS A 1 219 ? -8.631 0.481 -9.399 1.00 96.81 219 CYS A CA 1
ATOM 1661 C C . CYS A 1 219 ? -9.122 -0.295 -8.173 1.00 96.81 219 CYS A C 1
ATOM 1663 O O . CYS A 1 219 ? -8.346 -0.510 -7.239 1.00 96.81 219 CYS A O 1
ATOM 1665 N N . CYS A 1 220 ? -10.372 -0.737 -8.191 1.00 97.19 220 CYS A N 1
ATOM 1666 C CA . CYS A 1 220 ? -10.929 -1.618 -7.179 1.00 97.19 220 CYS A CA 1
ATOM 1667 C C . CYS A 1 220 ? -10.933 -3.069 -7.676 1.00 97.19 220 CYS A C 1
ATOM 1669 O O . CYS A 1 220 ? -11.289 -3.304 -8.834 1.00 97.19 220 CYS A O 1
ATOM 1671 N N . PRO A 1 221 ? -10.545 -4.047 -6.836 1.00 96.50 221 PRO A N 1
ATOM 1672 C CA . PRO A 1 221 ? -10.610 -5.461 -7.190 1.00 96.50 221 PRO A CA 1
ATOM 1673 C C . PRO A 1 221 ? -11.978 -5.878 -7.742 1.00 96.50 221 PRO A C 1
ATOM 1675 O O . PRO A 1 221 ? -13.011 -5.321 -7.363 1.00 96.50 221 PRO A O 1
ATOM 1678 N N . LYS A 1 222 ? -12.003 -6.902 -8.597 1.00 95.81 222 LYS A N 1
ATOM 1679 C CA . LYS A 1 222 ? -13.249 -7.515 -9.085 1.00 95.81 222 LYS A CA 1
ATOM 1680 C C . LYS A 1 222 ? -14.218 -7.816 -7.930 1.00 95.81 222 LYS A C 1
ATOM 1682 O O . LYS A 1 222 ? -13.825 -8.455 -6.957 1.00 95.81 222 LYS A O 1
ATOM 1687 N N . GLY A 1 223 ? -15.476 -7.389 -8.059 1.00 94.75 223 GLY A N 1
ATOM 1688 C CA . GLY A 1 223 ? -16.499 -7.540 -7.013 1.00 94.75 223 GLY A CA 1
ATOM 1689 C C . GLY A 1 223 ? -16.435 -6.480 -5.908 1.00 94.75 223 GLY A C 1
ATOM 1690 O O . GLY A 1 223 ? -17.090 -6.626 -4.880 1.00 94.75 223 GLY A O 1
ATOM 1691 N N . SER A 1 224 ? -15.651 -5.416 -6.096 1.00 96.81 224 SER A N 1
ATOM 1692 C CA . SER A 1 224 ? -15.634 -4.241 -5.222 1.00 96.81 224 SER A CA 1
ATOM 1693 C C . SER A 1 224 ? -15.801 -2.957 -6.031 1.00 96.81 224 SER A C 1
ATOM 1695 O O . SER A 1 224 ? -15.475 -2.905 -7.215 1.00 96.81 224 SER A O 1
ATOM 1697 N N . SER A 1 225 ? -16.323 -1.908 -5.409 1.00 95.50 225 SER A N 1
ATOM 1698 C CA . SER A 1 225 ? -16.540 -0.596 -6.019 1.00 95.50 225 SER A CA 1
ATOM 1699 C C . SER A 1 225 ? -15.935 0.491 -5.144 1.00 95.50 225 SER A C 1
ATOM 1701 O O . SER A 1 225 ? -15.851 0.344 -3.923 1.00 95.50 225 SER A O 1
ATOM 1703 N N . TYR A 1 226 ? -15.494 1.582 -5.763 1.00 96.38 226 TYR A N 1
ATOM 1704 C CA . TYR A 1 226 ? -15.024 2.726 -5.000 1.00 96.38 226 TYR A CA 1
ATOM 1705 C C . TYR A 1 226 ? -16.205 3.373 -4.275 1.00 96.38 226 TYR A C 1
ATOM 1707 O O . TYR A 1 226 ? -17.236 3.667 -4.874 1.00 96.38 226 TYR A O 1
ATOM 1715 N N . GLN A 1 227 ? -16.046 3.597 -2.977 1.00 96.56 227 GLN A N 1
ATOM 1716 C CA . GLN A 1 227 ? -17.029 4.253 -2.130 1.00 96.56 227 GLN A CA 1
ATOM 1717 C C . GLN A 1 227 ? -16.389 5.471 -1.473 1.00 96.56 227 GLN A C 1
ATOM 1719 O O . GLN A 1 227 ? -15.213 5.459 -1.109 1.00 96.56 227 GLN A O 1
ATOM 1724 N N . LYS A 1 228 ? -17.173 6.537 -1.296 1.00 95.25 228 LYS A N 1
ATOM 1725 C CA . LYS A 1 228 ? -16.704 7.807 -0.733 1.00 95.25 228 LYS A CA 1
ATOM 1726 C C . LYS A 1 228 ? -17.596 8.253 0.417 1.00 95.25 228 LYS A C 1
ATOM 1728 O O . LYS A 1 228 ? -18.811 8.332 0.276 1.00 95.25 228 LYS A O 1
ATOM 1733 N N . SER A 1 229 ? -16.977 8.617 1.536 1.00 94.56 229 SER A N 1
ATOM 1734 C CA . SER A 1 229 ? -17.637 9.194 2.706 1.00 94.56 229 SER A CA 1
ATOM 1735 C C . SER A 1 229 ? -16.909 10.476 3.113 1.00 94.56 229 SER A C 1
ATOM 1737 O O . SER A 1 229 ? -15.897 10.458 3.819 1.00 94.56 229 SER A O 1
ATOM 1739 N N . GLY A 1 230 ? -17.430 11.621 2.667 1.00 93.00 230 GLY A N 1
ATOM 1740 C CA . GLY A 1 230 ? -16.782 12.922 2.848 1.00 93.00 230 GLY A CA 1
ATOM 1741 C C . GLY A 1 230 ? -15.531 13.055 1.975 1.00 93.00 230 GLY A C 1
ATOM 1742 O O . GLY A 1 230 ? -15.608 12.916 0.757 1.00 93.00 230 GLY A O 1
ATOM 1743 N N . ALA A 1 231 ? -14.380 13.343 2.587 1.00 93.56 231 ALA A N 1
ATOM 1744 C CA . ALA A 1 231 ? -13.095 13.459 1.886 1.00 93.56 231 ALA A CA 1
ATOM 1745 C C . ALA A 1 231 ? -12.338 12.123 1.754 1.00 93.56 231 ALA A C 1
ATOM 1747 O O . ALA A 1 231 ? -11.320 12.068 1.071 1.00 93.56 231 ALA A O 1
ATOM 1748 N N . HIS A 1 232 ? -12.811 11.065 2.415 1.00 94.19 232 HIS A N 1
ATOM 1749 C CA . HIS A 1 232 ? -12.182 9.750 2.382 1.00 94.19 232 HIS A CA 1
ATOM 1750 C C . HIS A 1 232 ? -12.917 8.837 1.402 1.00 94.19 232 HIS A C 1
ATOM 1752 O O . HIS A 1 232 ? -14.147 8.880 1.327 1.00 94.19 232 HIS A O 1
ATOM 1758 N N . GLY A 1 233 ? -12.179 8.000 0.682 1.00 94.62 233 GLY A N 1
ATOM 1759 C CA . GLY A 1 233 ? -12.777 6.937 -0.106 1.00 94.62 233 GLY A CA 1
ATOM 1760 C C . GLY A 1 233 ? -11.843 5.751 -0.269 1.00 94.62 233 GLY A C 1
ATOM 1761 O O . GLY A 1 233 ? -10.624 5.915 -0.308 1.00 94.62 233 GLY A O 1
ATOM 1762 N N . GLU A 1 234 ? -12.441 4.572 -0.342 1.00 96.25 234 GLU A N 1
ATOM 1763 C CA . GLU A 1 234 ? -11.769 3.280 -0.430 1.00 96.25 234 GLU A CA 1
ATOM 1764 C C . GLU A 1 234 ? -12.596 2.313 -1.283 1.00 96.25 234 GLU A C 1
ATOM 1766 O O . GLU A 1 234 ? -13.748 2.590 -1.620 1.00 96.25 234 GLU A O 1
ATOM 1771 N N . CYS A 1 235 ? -12.001 1.183 -1.656 1.00 97.44 235 CYS A N 1
ATOM 1772 C CA . CYS A 1 235 ? -12.717 0.126 -2.360 1.00 97.44 235 CYS A CA 1
ATOM 1773 C C . CYS A 1 235 ? -13.478 -0.741 -1.357 1.00 97.44 235 CYS A C 1
ATOM 1775 O O . CYS A 1 235 ? -12.874 -1.316 -0.455 1.00 97.44 235 CYS A O 1
ATOM 1777 N N . CYS A 1 236 ? -14.784 -0.863 -1.562 1.00 97.12 236 CYS A N 1
ATOM 1778 C CA . CYS A 1 236 ? -15.683 -1.664 -0.746 1.00 97.12 236 CYS A CA 1
ATOM 1779 C C . CYS A 1 236 ? -16.274 -2.805 -1.570 1.00 97.12 236 CYS A C 1
ATOM 1781 O O . CYS A 1 236 ? -16.610 -2.610 -2.738 1.00 97.12 236 CYS A O 1
ATOM 1783 N N . GLU A 1 237 ? -16.416 -3.989 -0.975 1.00 96.06 237 GLU A N 1
ATOM 1784 C CA . GLU A 1 237 ? -17.090 -5.127 -1.613 1.00 96.06 237 GLU A CA 1
ATOM 1785 C C . GLU A 1 237 ? -18.504 -4.738 -2.081 1.00 96.06 237 GLU A C 1
ATOM 1787 O O . GLU A 1 237 ? -19.167 -3.894 -1.468 1.00 96.06 237 GLU A O 1
ATOM 1792 N N . GLU A 1 238 ? -18.972 -5.326 -3.180 1.00 93.56 238 GLU A N 1
ATOM 1793 C CA . GLU A 1 238 ? -20.323 -5.090 -3.696 1.00 93.56 238 GLU A CA 1
ATOM 1794 C C . GLU A 1 238 ? -21.388 -5.306 -2.607 1.00 93.56 238 GLU A C 1
ATOM 1796 O O . GLU A 1 238 ? -21.354 -6.272 -1.846 1.00 93.56 238 GLU A O 1
ATOM 1801 N N . GLY A 1 239 ? -22.343 -4.374 -2.514 1.00 92.56 239 GLY A N 1
ATOM 1802 C CA . GLY A 1 239 ? -23.377 -4.380 -1.472 1.00 92.56 239 GLY A CA 1
ATOM 1803 C C . GLY A 1 239 ? -22.933 -3.813 -0.116 1.00 92.56 239 GLY A C 1
ATOM 1804 O O . GLY A 1 239 ? -23.721 -3.818 0.834 1.00 92.56 239 GLY A O 1
ATOM 1805 N N . THR A 1 240 ? -21.705 -3.297 -0.008 1.00 95.94 240 THR A N 1
ATOM 1806 C CA . THR A 1 240 ? -21.223 -2.577 1.177 1.00 95.94 240 THR A CA 1
ATOM 1807 C C . THR A 1 240 ? -20.997 -1.093 0.885 1.00 95.94 240 THR A C 1
ATOM 1809 O O . THR A 1 240 ? -20.747 -0.682 -0.246 1.00 95.94 240 THR A O 1
ATOM 1812 N N . THR A 1 241 ? -21.122 -0.262 1.919 1.00 95.69 241 THR A N 1
ATOM 1813 C CA . THR A 1 241 ? -20.965 1.196 1.841 1.00 95.69 241 THR A CA 1
ATOM 1814 C C . THR A 1 241 ? -19.910 1.661 2.828 1.00 95.69 241 THR A C 1
ATOM 1816 O O . THR A 1 241 ? -19.854 1.182 3.961 1.00 95.69 241 THR A O 1
ATOM 1819 N N . LEU A 1 242 ? -19.081 2.612 2.405 1.00 97.06 242 LEU A N 1
ATOM 1820 C CA . LEU A 1 242 ? -18.055 3.192 3.259 1.00 97.06 242 LEU A CA 1
ATOM 1821 C C . LEU A 1 242 ? -18.683 4.066 4.342 1.00 97.06 242 LEU A C 1
ATOM 1823 O O . LEU A 1 242 ? -19.387 5.030 4.036 1.00 97.06 242 LEU A O 1
ATOM 1827 N N . LYS A 1 243 ? -18.388 3.774 5.608 1.00 95.50 243 LYS A N 1
ATOM 1828 C CA . LYS A 1 243 ? -18.905 4.531 6.748 1.00 95.50 243 LYS A CA 1
ATOM 1829 C C . LYS A 1 243 ? -17.806 4.893 7.732 1.00 95.50 243 LYS A C 1
ATOM 1831 O O . LYS A 1 243 ? -16.832 4.169 7.908 1.00 95.50 243 LYS A O 1
ATOM 1836 N N . LYS A 1 244 ? -17.988 6.035 8.393 1.00 95.44 244 LYS A N 1
ATOM 1837 C CA . LYS A 1 244 ? -17.092 6.534 9.437 1.00 95.44 244 LYS A CA 1
ATOM 1838 C C . LYS A 1 244 ? -17.563 6.038 10.805 1.00 95.44 244 LYS A C 1
ATOM 1840 O O . LYS A 1 244 ? -18.694 6.309 11.199 1.00 95.44 244 LYS A O 1
ATOM 1845 N N . ALA A 1 245 ? -16.693 5.342 11.524 1.00 92.12 245 ALA A N 1
ATOM 1846 C CA . ALA A 1 245 ? -16.920 4.903 12.894 1.00 92.12 245 ALA A CA 1
ATOM 1847 C C . ALA A 1 245 ? -16.743 6.049 13.905 1.00 92.12 245 ALA A C 1
ATOM 1849 O O . ALA A 1 245 ? -16.249 7.131 13.574 1.00 92.12 245 ALA A O 1
ATOM 1850 N N . GLN A 1 246 ? -17.103 5.799 15.167 1.00 87.94 246 GLN A N 1
ATOM 1851 C CA . GLN A 1 246 ? -17.056 6.799 16.243 1.00 87.94 246 GLN A CA 1
ATOM 1852 C C . GLN A 1 246 ? -15.635 7.305 16.543 1.00 87.94 246 GLN A C 1
ATOM 1854 O O . GLN A 1 246 ? -15.459 8.489 16.815 1.00 87.94 246 GLN A O 1
ATOM 1859 N N . ASN A 1 247 ? -14.609 6.454 16.424 1.00 87.88 247 ASN A N 1
ATOM 1860 C CA . ASN A 1 247 ? -13.202 6.875 16.533 1.00 87.88 247 ASN A CA 1
ATOM 1861 C C . ASN A 1 247 ? -12.643 7.548 15.268 1.00 87.88 247 ASN A C 1
ATOM 1863 O O . ASN A 1 247 ? -11.458 7.865 15.208 1.00 87.88 247 ASN A O 1
ATOM 1867 N N . GLY A 1 248 ? -13.467 7.743 14.238 1.00 93.31 248 GLY A N 1
ATOM 1868 C CA . GLY A 1 248 ? -13.082 8.388 12.991 1.00 93.31 248 GLY A CA 1
ATOM 1869 C C . GLY A 1 248 ? -12.405 7.492 11.955 1.00 93.31 248 GLY A C 1
ATOM 1870 O O . GLY A 1 248 ? -12.137 7.989 10.861 1.00 93.31 248 GLY A O 1
ATOM 1871 N N . LYS A 1 249 ? -12.171 6.205 12.251 1.00 94.38 249 LYS A N 1
ATOM 1872 C CA . LYS A 1 249 ? -11.740 5.223 11.244 1.00 94.38 249 LYS A CA 1
ATOM 1873 C C . LYS A 1 249 ? -12.891 4.920 10.278 1.00 94.38 249 LYS A C 1
ATOM 1875 O O . LYS A 1 249 ? -14.059 5.028 10.651 1.00 94.38 249 LYS A O 1
ATOM 1880 N N . PHE A 1 250 ? -12.560 4.561 9.045 1.00 94.50 250 PHE A N 1
ATOM 1881 C CA . PHE A 1 250 ? -13.532 4.200 8.016 1.00 94.50 250 PHE A CA 1
ATOM 1882 C C . PHE A 1 250 ? -13.557 2.683 7.815 1.00 94.50 250 PHE A C 1
ATOM 1884 O O . PHE A 1 250 ? -12.538 2.024 8.018 1.00 94.50 250 PHE A O 1
ATOM 1891 N N . ILE A 1 251 ? -14.732 2.143 7.500 1.00 95.75 251 ILE A N 1
ATOM 1892 C CA . ILE A 1 251 ? -14.934 0.727 7.185 1.00 95.75 251 ILE A CA 1
ATOM 1893 C C . ILE A 1 251 ? -16.094 0.569 6.195 1.00 95.75 251 ILE A C 1
ATOM 1895 O O . ILE A 1 251 ? -17.069 1.327 6.239 1.00 95.75 251 ILE A O 1
ATOM 1899 N N . CYS A 1 252 ? -16.017 -0.444 5.339 1.00 96.81 252 CYS A N 1
ATOM 1900 C CA . CYS A 1 252 ? -17.113 -0.868 4.478 1.00 96.81 252 CYS A CA 1
ATOM 1901 C C . CYS A 1 252 ? -18.125 -1.728 5.254 1.00 96.81 252 CYS A C 1
ATOM 1903 O O . CYS A 1 252 ? -17.784 -2.801 5.747 1.00 96.81 252 CYS A O 1
ATOM 1905 N N . CYS A 1 253 ? -19.377 -1.274 5.338 1.00 95.50 253 CYS A N 1
ATOM 1906 C CA . CYS A 1 253 ? -20.468 -1.975 6.018 1.00 95.50 253 CYS A CA 1
ATOM 1907 C C . CYS A 1 253 ? -21.574 -2.389 5.044 1.00 95.50 253 CYS A C 1
ATOM 1909 O O . CYS A 1 253 ? -22.043 -1.570 4.248 1.00 95.50 253 CYS A O 1
ATOM 1911 N N . GLY A 1 254 ? -22.010 -3.648 5.125 1.00 93.75 254 GLY A N 1
ATOM 1912 C CA . GLY A 1 254 ? -23.118 -4.180 4.328 1.00 93.75 254 GLY A CA 1
ATOM 1913 C C . GLY A 1 254 ? -24.489 -3.679 4.781 1.00 93.75 254 GLY A C 1
ATOM 1914 O O . GLY A 1 254 ? -24.655 -3.195 5.899 1.00 93.75 254 GLY A O 1
ATOM 1915 N N . GLU A 1 255 ? -25.506 -3.850 3.934 1.00 89.31 255 GLU A N 1
ATOM 1916 C CA . GLU A 1 255 ? -26.890 -3.450 4.251 1.00 89.31 255 GLU A CA 1
ATOM 1917 C C . GLU A 1 255 ? -27.454 -4.134 5.506 1.00 89.31 255 GLU A C 1
ATOM 1919 O O . GLU A 1 255 ? -28.209 -3.523 6.261 1.00 89.31 255 GLU A O 1
ATOM 1924 N N . LYS A 1 256 ? -27.069 -5.394 5.752 1.00 86.38 256 LYS A N 1
ATOM 1925 C CA . LYS A 1 256 ? -27.490 -6.157 6.941 1.00 86.38 256 LYS A CA 1
ATOM 1926 C C . LYS A 1 256 ? -26.811 -5.683 8.222 1.00 86.38 256 LYS A C 1
ATOM 1928 O O . LYS A 1 256 ? -27.366 -5.875 9.299 1.00 86.38 256 LYS A O 1
ATOM 1933 N N . GLU A 1 257 ? -25.639 -5.068 8.103 1.00 88.94 257 GLU A N 1
ATOM 1934 C CA . GLU A 1 257 ? -24.804 -4.625 9.217 1.00 88.94 257 GLU A CA 1
ATOM 1935 C C . GLU A 1 257 ? -24.387 -3.162 9.029 1.00 88.94 257 GLU A C 1
ATOM 1937 O O . GLU A 1 257 ? -23.209 -2.862 8.884 1.00 88.94 257 GLU A O 1
ATOM 1942 N N . PRO A 1 258 ? -25.330 -2.208 8.986 1.00 89.94 258 PRO A N 1
ATOM 1943 C CA . PRO A 1 258 ? -25.029 -0.867 8.511 1.00 89.94 258 PRO A CA 1
ATOM 1944 C C . PRO A 1 258 ? -24.277 -0.001 9.528 1.00 89.94 258 PRO A C 1
ATOM 1946 O O . PRO A 1 258 ? -23.899 1.114 9.168 1.00 89.94 258 PRO A O 1
ATOM 1949 N N . ASN A 1 259 ? -24.093 -0.434 10.775 1.00 88.62 259 ASN A N 1
ATOM 1950 C CA . ASN A 1 259 ? -23.603 0.428 11.848 1.00 88.62 259 ASN A CA 1
ATOM 1951 C C . ASN A 1 259 ? -22.145 0.109 12.204 1.00 88.62 259 ASN A C 1
ATOM 1953 O O . ASN A 1 259 ? -21.903 -0.904 12.863 1.00 88.62 259 ASN A O 1
ATOM 1957 N N . PRO A 1 260 ? -21.167 0.956 11.826 1.00 90.12 260 PRO A N 1
ATOM 1958 C CA . PRO A 1 260 ? -19.796 0.791 12.282 1.00 90.12 260 PRO A CA 1
ATOM 1959 C C . PRO A 1 260 ? -19.681 1.172 13.762 1.00 90.12 260 PRO A C 1
ATOM 1961 O O . PRO A 1 260 ? -19.997 2.294 14.163 1.00 90.12 260 PRO A O 1
ATOM 1964 N N . LEU A 1 261 ? -19.187 0.249 14.576 1.00 86.31 261 LEU A N 1
ATOM 19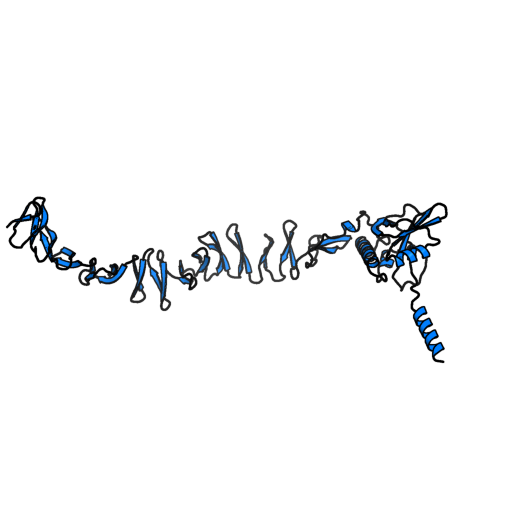65 C CA . LEU A 1 261 ? -18.964 0.429 16.007 1.00 86.31 261 LEU A CA 1
ATOM 1966 C C . LEU A 1 261 ? -17.470 0.290 16.322 1.00 86.31 261 LEU A C 1
ATOM 1968 O O . LEU A 1 261 ? -16.763 -0.477 15.667 1.00 86.31 261 LEU A O 1
ATOM 1972 N N . THR A 1 262 ? -16.985 1.040 17.318 1.00 81.62 262 THR A N 1
ATOM 1973 C CA . THR A 1 262 ? -15.578 1.015 17.751 1.00 81.62 262 THR A CA 1
ATOM 1974 C C . THR A 1 262 ? -15.432 0.382 19.135 1.00 81.62 262 THR A C 1
ATOM 1976 O O . THR A 1 262 ? -16.105 0.819 20.065 1.00 81.62 262 THR A O 1
ATOM 1979 N N . VAL A 1 263 ? -14.493 -0.558 19.306 1.00 76.19 263 VAL A N 1
ATOM 1980 C CA . VAL A 1 263 ? -14.074 -1.088 20.621 1.00 76.19 263 VAL A CA 1
ATOM 1981 C C . VAL A 1 263 ? -12.571 -1.334 20.644 1.00 76.19 263 VAL A C 1
ATOM 1983 O O . VAL A 1 263 ? -12.040 -1.923 19.711 1.00 76.19 263 VAL A O 1
ATOM 1986 N N . ASP A 1 264 ? -11.881 -0.892 21.702 1.00 78.38 264 ASP A N 1
ATOM 1987 C CA . ASP A 1 264 ? -10.423 -1.051 21.864 1.00 78.38 264 ASP A CA 1
ATOM 1988 C C . ASP A 1 264 ? -9.625 -0.640 20.608 1.00 78.38 264 ASP A C 1
ATOM 1990 O O . ASP A 1 264 ? -8.645 -1.275 20.223 1.00 78.38 264 ASP A O 1
ATOM 1994 N N . ASP A 1 265 ? -10.085 0.429 19.951 1.00 81.44 265 ASP A N 1
ATOM 1995 C CA . ASP A 1 265 ? -9.550 0.968 18.699 1.00 81.44 265 ASP A CA 1
ATOM 1996 C C . ASP A 1 265 ? -9.718 0.070 17.446 1.00 81.44 265 ASP A C 1
ATOM 1998 O O . ASP A 1 265 ? -9.213 0.386 16.365 1.00 81.44 265 ASP A O 1
ATOM 2002 N N . GLN A 1 266 ? -10.489 -1.013 17.539 1.00 82.06 266 GLN A N 1
ATOM 2003 C CA . GLN A 1 266 ? -10.965 -1.810 16.403 1.00 82.06 266 GLN A CA 1
ATOM 2004 C C . GLN A 1 266 ? -12.343 -1.333 15.944 1.00 82.06 266 GLN A C 1
ATOM 2006 O O . GLN A 1 266 ? -13.128 -0.835 16.748 1.00 82.06 266 GLN A O 1
ATOM 2011 N N . VAL A 1 267 ? -12.643 -1.485 14.652 1.00 86.00 267 VAL A N 1
ATOM 2012 C CA . VAL A 1 267 ? -13.938 -1.125 14.060 1.00 86.00 267 VAL A CA 1
ATOM 2013 C C . VAL A 1 267 ? -14.544 -2.342 13.382 1.00 86.00 267 VAL A C 1
ATOM 2015 O O . VAL A 1 267 ? -13.839 -3.061 12.679 1.00 86.00 267 VAL A O 1
ATOM 2018 N N . MET A 1 268 ? -15.844 -2.556 13.571 1.00 89.69 268 MET A N 1
ATOM 2019 C CA . MET A 1 268 ? -16.613 -3.555 12.825 1.00 89.69 268 MET A CA 1
ATOM 2020 C C . MET A 1 268 ? -18.057 -3.105 12.621 1.00 89.69 268 MET A C 1
ATOM 2022 O O . MET A 1 268 ? -18.535 -2.186 13.285 1.00 89.69 268 MET A O 1
ATOM 2026 N N . CYS A 1 269 ? -18.727 -3.753 11.681 1.00 90.06 269 CYS A N 1
ATOM 2027 C CA . CYS A 1 269 ? -20.084 -3.450 11.264 1.00 90.06 269 CYS A CA 1
ATOM 2028 C C . CYS A 1 269 ? -21.082 -4.335 12.018 1.00 90.06 269 CYS A C 1
ATOM 2030 O O . CYS A 1 269 ? -20.858 -5.531 12.166 1.00 90.06 269 CYS A O 1
ATOM 2032 N N . CYS A 1 270 ? -22.174 -3.746 12.504 1.00 86.62 270 CYS A N 1
ATOM 2033 C CA . CYS A 1 270 ? -23.234 -4.451 13.220 1.00 86.62 270 CYS A CA 1
ATOM 2034 C C . CYS A 1 270 ? -24.613 -4.152 12.635 1.00 86.62 270 CYS A C 1
ATOM 2036 O O . CYS A 1 270 ? -24.839 -3.086 12.052 1.00 86.62 270 CYS A O 1
ATOM 2038 N N . ALA A 1 271 ? -25.548 -5.094 12.798 1.00 84.69 271 ALA A N 1
ATOM 2039 C CA . ALA A 1 271 ? -26.934 -4.915 12.368 1.00 84.69 271 ALA A CA 1
ATOM 2040 C C . ALA A 1 271 ? -27.607 -3.731 13.066 1.00 84.69 271 ALA A C 1
ATOM 2042 O O . ALA A 1 271 ? -27.218 -3.326 14.159 1.00 84.69 271 ALA A O 1
ATOM 2043 N N . SER A 1 272 ? -28.643 -3.175 12.435 1.00 77.38 272 SER A N 1
ATOM 2044 C CA . SER A 1 272 ? -29.308 -1.944 12.887 1.00 77.38 272 SER A CA 1
ATOM 2045 C C . SER A 1 272 ? -29.869 -2.016 14.311 1.00 77.38 272 SER A C 1
ATOM 2047 O O . SER A 1 272 ? -30.052 -0.988 14.953 1.00 77.38 272 SER A O 1
ATOM 2049 N N . ASN A 1 273 ? -30.163 -3.223 14.796 1.00 72.50 273 ASN A N 1
ATOM 2050 C CA . ASN A 1 273 ? -30.663 -3.512 16.141 1.00 72.50 273 ASN A CA 1
ATOM 2051 C C . ASN A 1 273 ? -29.552 -3.851 17.155 1.00 72.50 273 ASN A C 1
ATOM 2053 O O . ASN A 1 273 ? -29.851 -4.111 18.324 1.00 72.50 273 ASN A O 1
ATOM 2057 N N . HIS A 1 274 ? -28.291 -3.888 16.731 1.00 71.56 274 HIS A N 1
ATOM 2058 C CA . HIS A 1 274 ? -27.132 -4.099 17.585 1.00 71.56 274 HIS A CA 1
ATOM 2059 C C . HIS A 1 274 ? -26.421 -2.763 17.793 1.00 71.56 274 HIS A C 1
ATOM 2061 O O . HIS A 1 274 ? -25.823 -2.201 16.878 1.00 71.56 274 HIS A O 1
ATOM 2067 N N . ASN A 1 275 ? -26.498 -2.253 19.019 1.00 67.62 275 ASN A N 1
ATOM 2068 C CA . ASN A 1 275 ? -25.954 -0.941 19.368 1.00 67.62 275 ASN A CA 1
ATOM 2069 C C . ASN A 1 275 ? -24.618 -1.038 20.110 1.00 67.62 275 ASN A C 1
ATOM 2071 O O . ASN A 1 275 ? -24.014 -0.011 20.409 1.00 67.62 275 ASN A O 1
ATOM 2075 N N . ILE A 1 276 ? -24.178 -2.254 20.452 1.00 64.56 276 ILE A N 1
ATOM 2076 C CA . ILE A 1 276 ? -23.006 -2.478 21.296 1.00 64.56 276 ILE A CA 1
ATOM 2077 C C . ILE A 1 276 ? -22.220 -3.665 20.770 1.00 64.56 276 ILE A C 1
ATOM 2079 O O . ILE A 1 276 ? -22.775 -4.714 20.452 1.00 64.56 276 ILE A O 1
ATOM 2083 N N . LEU A 1 277 ? -20.908 -3.488 20.714 1.00 58.59 277 LEU A N 1
ATOM 2084 C CA . LEU A 1 277 ? -19.968 -4.564 20.478 1.00 58.59 277 LEU A CA 1
ATOM 2085 C C . LEU A 1 277 ? -19.466 -5.106 21.792 1.00 58.59 277 LEU A C 1
ATOM 2087 O O . LEU A 1 277 ? -19.074 -4.357 22.687 1.00 58.59 277 LEU A O 1
ATOM 2091 N N . ALA A 1 278 ? -19.460 -6.422 21.881 1.00 60.91 278 ALA A N 1
ATOM 2092 C CA . ALA A 1 278 ? -19.206 -7.085 23.122 1.00 60.91 278 ALA A CA 1
ATOM 2093 C C . ALA A 1 278 ? -18.295 -8.281 22.944 1.00 60.91 278 ALA A C 1
ATOM 2095 O O . ALA A 1 278 ? -18.543 -9.182 22.142 1.00 60.91 278 ALA A O 1
ATOM 2096 N N . GLY A 1 279 ? -17.197 -8.253 23.683 1.00 57.12 279 GLY A N 1
ATOM 2097 C CA . GLY A 1 279 ? -16.139 -9.226 23.549 1.00 57.12 279 GLY A CA 1
ATOM 2098 C C . GLY A 1 279 ? -15.104 -9.071 24.637 1.00 57.12 279 GLY A C 1
ATOM 2099 O O . GLY A 1 279 ? -14.937 -8.008 25.229 1.00 57.12 279 GLY A O 1
ATOM 2100 N N . SER A 1 280 ? -14.386 -10.158 24.881 1.00 56.94 280 SER A N 1
ATOM 2101 C CA . SER A 1 280 ? -13.134 -10.123 25.621 1.00 56.94 280 SER A CA 1
ATOM 2102 C C . SER A 1 280 ? -11.983 -10.255 24.628 1.00 56.94 280 SER A C 1
ATOM 2104 O O . SER A 1 280 ? -12.132 -10.912 23.594 1.00 56.94 280 SER A O 1
ATOM 2106 N N . LYS A 1 281 ? -10.792 -9.757 24.985 1.00 59.06 281 LYS A N 1
ATOM 2107 C CA . LYS A 1 281 ? -9.560 -10.007 24.209 1.00 59.06 281 LYS A CA 1
ATOM 2108 C C . LYS A 1 281 ? -9.305 -11.497 23.917 1.00 59.06 281 LYS A C 1
ATOM 2110 O O . LYS A 1 281 ? -8.532 -11.802 23.020 1.00 59.06 281 LYS A O 1
ATOM 2115 N N . LYS A 1 282 ? -9.918 -12.421 24.672 1.00 59.31 282 LYS A N 1
ATOM 2116 C CA . LYS A 1 282 ? -9.771 -13.873 24.486 1.00 59.31 282 LYS A CA 1
ATOM 2117 C C . LYS A 1 282 ? -10.767 -14.491 23.503 1.00 59.31 282 LYS A C 1
ATOM 2119 O O . LYS A 1 282 ? -10.454 -15.534 22.946 1.00 59.31 282 LYS A O 1
ATOM 2124 N N . THR A 1 283 ? -11.951 -13.908 23.321 1.00 57.94 283 THR A N 1
ATOM 2125 C CA . THR A 1 283 ? -13.074 -14.554 22.607 1.00 57.94 283 THR A CA 1
ATOM 2126 C C . THR A 1 283 ? -13.474 -13.850 21.312 1.00 57.94 283 THR A C 1
ATOM 2128 O O . THR A 1 283 ? -14.341 -14.351 20.606 1.00 57.94 283 THR A O 1
ATOM 2131 N N . GLY A 1 284 ? -12.857 -12.707 20.998 1.00 70.88 284 GLY A N 1
ATOM 2132 C CA . GLY A 1 284 ? -13.296 -11.835 19.908 1.00 70.88 284 GLY A CA 1
ATOM 2133 C C . GLY A 1 284 ? -14.495 -10.972 20.311 1.00 70.88 284 GLY A C 1
ATOM 2134 O O . GLY A 1 284 ? -15.100 -11.177 21.368 1.00 70.88 284 GLY A O 1
ATOM 2135 N N . TYR A 1 285 ? -14.797 -9.975 19.482 1.00 71.06 285 TYR A N 1
ATOM 2136 C CA . TYR A 1 285 ? -15.948 -9.086 19.639 1.00 71.06 285 TYR A CA 1
ATOM 2137 C C . TYR A 1 285 ? -17.129 -9.604 18.816 1.00 71.06 285 TYR A C 1
ATOM 2139 O O . TYR A 1 285 ? -16.950 -10.134 17.723 1.00 71.06 285 TYR A O 1
ATOM 2147 N N . THR A 1 286 ? -18.336 -9.449 19.350 1.00 77.00 286 THR A N 1
ATOM 2148 C CA . THR A 1 286 ? -19.597 -9.842 18.714 1.00 77.00 286 THR A CA 1
ATOM 2149 C C . THR A 1 286 ? -20.607 -8.705 18.821 1.00 77.00 286 THR A C 1
ATOM 2151 O O . THR A 1 286 ? -20.575 -7.937 19.784 1.00 77.00 286 THR A O 1
ATOM 2154 N N . CYS A 1 287 ? -21.495 -8.574 17.838 1.00 80.44 287 CYS A N 1
ATOM 2155 C CA . CYS A 1 287 ? -22.588 -7.607 17.887 1.00 80.44 287 CYS A CA 1
ATOM 2156 C C . CYS A 1 287 ? -23.660 -8.073 18.882 1.00 80.44 287 CYS A C 1
ATOM 2158 O O . CYS A 1 287 ? -24.125 -9.212 18.810 1.00 80.44 287 CYS A O 1
ATOM 2160 N N . ALA A 1 288 ? -24.041 -7.189 19.804 1.00 80.38 288 ALA A N 1
ATOM 2161 C CA . ALA A 1 288 ? -25.030 -7.446 20.838 1.00 80.38 288 ALA A CA 1
ATOM 2162 C C . ALA A 1 288 ? -26.174 -6.426 20.797 1.00 80.38 288 ALA A C 1
ATOM 2164 O O . ALA A 1 288 ? -25.986 -5.233 20.535 1.00 80.38 288 ALA A O 1
ATOM 2165 N N . SER A 1 289 ? -27.394 -6.905 21.040 1.00 82.44 289 SER A N 1
ATOM 2166 C CA . SER A 1 289 ? -28.593 -6.068 21.140 1.00 82.44 289 SER A CA 1
ATOM 2167 C C . SER A 1 289 ? -28.841 -5.701 22.595 1.00 82.44 289 SER A C 1
ATOM 2169 O O . SER A 1 289 ? -29.525 -6.426 23.310 1.00 82.44 289 SER A O 1
ATOM 2171 N N . CYS A 1 290 ? -28.311 -4.555 23.021 1.00 82.00 290 CYS A N 1
ATOM 2172 C CA . CYS A 1 290 ? -28.643 -3.976 24.318 1.00 82.00 290 CYS A CA 1
ATOM 2173 C C . CYS A 1 290 ? -29.565 -2.759 24.174 1.00 82.00 290 CYS A C 1
ATOM 2175 O O . CYS A 1 290 ? -29.426 -1.994 23.209 1.00 82.00 290 CYS A O 1
ATOM 2177 N N . PRO A 1 291 ? -30.481 -2.547 25.136 1.00 82.38 291 PRO A N 1
ATOM 2178 C CA . PRO A 1 291 ? -31.196 -1.288 25.292 1.00 82.38 291 PRO A CA 1
ATOM 2179 C C . PRO A 1 291 ? -30.239 -0.090 25.331 1.00 82.38 291 PRO A C 1
ATOM 2181 O O . PRO A 1 291 ? -29.093 -0.195 25.772 1.00 82.38 291 PRO A O 1
ATOM 2184 N N . SER A 1 292 ? -30.719 1.067 24.870 1.00 75.31 292 SER A N 1
ATOM 2185 C CA . SER A 1 292 ? -29.932 2.302 24.878 1.00 75.31 292 SER A CA 1
ATOM 2186 C C . SER A 1 292 ? -29.438 2.626 26.289 1.00 75.31 292 SER A C 1
ATOM 2188 O O . SER A 1 292 ? -30.239 2.741 27.214 1.00 75.31 292 SER A O 1
ATOM 2190 N N . GLY A 1 293 ? -28.127 2.822 26.429 1.00 77.94 293 GLY A N 1
ATOM 2191 C CA . GLY A 1 293 ? -27.481 3.165 27.694 1.00 77.94 293 GLY A CA 1
ATOM 2192 C C . GLY A 1 293 ? -26.995 1.973 28.519 1.00 77.94 293 GLY A C 1
ATOM 2193 O O . GLY A 1 293 ? -26.273 2.207 29.475 1.00 77.94 293 GLY A O 1
ATOM 2194 N N . GLU A 1 294 ? -27.320 0.728 28.166 1.00 84.75 294 GLU A N 1
ATOM 2195 C CA . GLU A 1 294 ? -26.763 -0.461 28.830 1.00 84.75 294 GLU A CA 1
ATOM 2196 C C . GLU A 1 294 ? -25.437 -0.901 28.182 1.00 84.75 294 GLU A C 1
ATOM 2198 O O . GLU A 1 294 ? -25.011 -0.332 27.187 1.00 84.75 294 GLU A O 1
ATOM 2203 N N . LEU A 1 295 ? -24.756 -1.891 28.757 1.00 81.00 295 LEU A N 1
ATOM 2204 C CA . LEU A 1 295 ? -23.527 -2.524 28.279 1.00 81.00 295 LEU A CA 1
ATOM 2205 C C . LEU A 1 295 ? -23.746 -4.034 28.229 1.00 81.00 295 LEU A C 1
ATOM 2207 O O . LEU A 1 295 ? -24.234 -4.618 29.197 1.00 81.00 295 LEU A O 1
ATOM 2211 N N . PHE A 1 296 ? -23.357 -4.693 27.140 1.00 85.69 296 PHE A N 1
ATOM 2212 C CA . PHE A 1 296 ? -23.396 -6.155 27.096 1.00 85.69 296 PHE A CA 1
ATOM 2213 C C . PHE A 1 296 ? -22.397 -6.749 28.083 1.00 85.69 296 PHE A C 1
ATOM 2215 O O . PHE A 1 296 ? -21.237 -6.337 28.135 1.00 85.69 296 PHE A O 1
ATOM 2222 N N . ILE A 1 297 ? -22.831 -7.789 28.791 1.00 84.62 297 ILE A N 1
ATOM 2223 C CA . ILE A 1 297 ? -21.991 -8.568 29.694 1.00 84.62 297 ILE A CA 1
ATOM 2224 C C . ILE A 1 297 ? -21.667 -9.945 29.116 1.00 84.62 297 ILE A C 1
ATOM 2226 O O . ILE A 1 297 ? -20.497 -10.319 29.038 1.00 84.62 297 ILE A O 1
ATOM 2230 N N . LYS A 1 298 ? -22.686 -10.719 28.729 1.00 85.25 298 LYS A N 1
ATOM 2231 C CA . LYS A 1 298 ? -22.512 -12.073 28.181 1.00 85.25 298 LYS A CA 1
ATOM 2232 C C . LYS A 1 298 ? -23.720 -12.495 27.347 1.00 85.25 298 LYS A C 1
ATOM 2234 O O . LYS A 1 298 ? -24.804 -11.947 27.514 1.00 85.25 298 LYS A O 1
ATOM 2239 N N . LYS A 1 299 ? -23.549 -13.528 26.521 1.00 84.25 299 LYS A N 1
ATOM 2240 C CA . LYS A 1 299 ? -24.640 -14.203 25.810 1.00 84.25 299 LYS A CA 1
ATOM 2241 C C . LYS A 1 299 ? -24.882 -15.571 26.426 1.00 84.25 299 LYS A C 1
ATOM 2243 O O . LYS A 1 299 ? -23.936 -16.341 26.580 1.00 84.25 299 LYS A O 1
ATOM 2248 N N . GLU A 1 300 ? -26.124 -15.880 26.767 1.00 85.62 300 GLU A N 1
ATOM 2249 C CA . GLU A 1 300 ? -26.509 -17.181 27.319 1.00 85.62 300 GLU A CA 1
ATOM 2250 C C . GLU A 1 300 ? -27.797 -17.651 26.641 1.00 85.62 300 GLU A C 1
ATOM 2252 O O . GLU A 1 300 ? -28.775 -16.913 26.564 1.00 85.62 300 GLU A O 1
ATOM 2257 N N . ASN A 1 301 ? -27.782 -18.861 26.071 1.00 85.56 301 ASN A N 1
ATOM 2258 C CA . ASN A 1 301 ? -28.915 -19.429 25.324 1.00 85.56 301 ASN A CA 1
ATOM 2259 C C . ASN A 1 301 ? -29.466 -18.505 24.215 1.00 85.56 301 ASN A C 1
ATOM 2261 O O . ASN A 1 301 ? -30.669 -18.441 23.981 1.00 85.56 301 ASN A O 1
ATOM 2265 N N . GLY A 1 302 ? -28.580 -17.764 23.540 1.00 83.25 302 GLY A N 1
ATOM 2266 C CA . GLY A 1 302 ? -28.946 -16.830 22.470 1.00 83.25 302 GLY A CA 1
ATOM 2267 C C . GLY A 1 302 ? -29.481 -15.475 22.946 1.00 83.25 302 GLY A C 1
ATOM 2268 O O . GLY A 1 302 ? -29.698 -14.603 22.108 1.00 83.25 302 GLY A O 1
ATOM 2269 N N . ILE A 1 303 ? -29.635 -15.269 24.256 1.00 84.50 303 ILE A N 1
ATOM 2270 C CA . ILE A 1 303 ? -30.071 -14.004 24.852 1.00 84.50 303 ILE A CA 1
ATOM 2271 C C . ILE A 1 303 ? -28.837 -13.183 25.232 1.00 84.50 303 ILE A C 1
ATOM 2273 O O . ILE A 1 303 ? -27.952 -13.661 25.945 1.00 84.50 303 ILE A O 1
ATOM 2277 N N . ASP A 1 304 ? -28.778 -11.947 24.742 1.00 87.75 304 ASP A N 1
ATOM 2278 C CA . ASP A 1 304 ? -27.754 -10.976 25.119 1.00 87.75 304 ASP A CA 1
ATOM 2279 C C . ASP A 1 304 ? -28.118 -10.380 26.488 1.00 87.75 304 ASP A C 1
ATOM 2281 O O . ASP A 1 304 ? -29.167 -9.756 26.655 1.00 87.75 304 ASP A O 1
ATOM 2285 N N . HIS A 1 305 ? -27.270 -10.592 27.493 1.00 88.81 305 HIS A N 1
ATOM 2286 C CA . HIS A 1 305 ? -27.454 -10.034 28.828 1.00 88.81 305 HIS A CA 1
ATOM 2287 C C . HIS A 1 305 ? -26.713 -8.712 28.945 1.00 88.81 305 HIS A C 1
ATOM 2289 O O . HIS A 1 305 ? -25.485 -8.669 28.848 1.00 88.81 305 HIS A O 1
ATOM 2295 N N . CYS A 1 306 ? -27.472 -7.653 29.199 1.00 90.38 306 CYS A N 1
ATOM 2296 C CA . CYS A 1 306 ? -26.985 -6.288 29.282 1.00 90.38 306 CYS A CA 1
ATOM 2297 C C . CYS A 1 306 ? -27.183 -5.733 30.698 1.00 90.38 306 CYS A C 1
ATOM 2299 O O . CYS A 1 306 ? -28.114 -6.134 31.398 1.00 90.38 306 CYS A O 1
ATOM 2301 N N . CYS A 1 307 ? -26.281 -4.853 31.126 1.00 91.81 307 CYS A N 1
ATOM 2302 C CA . CYS A 1 307 ? -26.335 -4.167 32.412 1.00 91.81 307 CYS A CA 1
ATOM 2303 C C . CYS A 1 307 ? -26.061 -2.670 32.245 1.00 91.81 307 CYS A C 1
ATOM 2305 O O . CYS A 1 307 ? -25.264 -2.303 31.385 1.00 91.81 307 CYS A O 1
ATOM 2307 N N . PRO A 1 308 ? -26.646 -1.797 33.078 1.00 90.19 308 PRO A N 1
ATOM 2308 C CA . PRO A 1 308 ? -26.283 -0.385 33.112 1.00 90.19 308 PRO A CA 1
ATOM 2309 C C . PRO A 1 308 ? -24.772 -0.152 33.339 1.00 90.19 308 PRO A C 1
ATOM 2311 O O . PRO A 1 308 ? -24.091 -0.999 33.929 1.00 90.19 308 PRO A O 1
ATOM 2314 N N . PRO A 1 309 ? -24.214 0.996 32.913 1.00 83.38 309 PRO A N 1
ATOM 2315 C CA . PRO A 1 309 ? -22.801 1.299 33.088 1.00 83.38 309 PRO A CA 1
ATOM 2316 C C . PRO A 1 309 ? -22.445 1.362 34.577 1.00 83.38 309 PRO A C 1
ATOM 2318 O O . PRO A 1 309 ? -23.110 2.043 35.351 1.00 83.38 309 PRO A O 1
ATOM 2321 N N . GLY A 1 310 ? -21.380 0.662 34.977 1.00 85.81 310 GLY A N 1
ATOM 2322 C CA . GLY A 1 310 ? -20.957 0.558 36.381 1.00 85.81 310 GLY A CA 1
ATOM 2323 C C . GLY A 1 310 ? -21.552 -0.630 37.148 1.00 85.81 310 GLY A C 1
ATOM 2324 O O . GLY A 1 310 ? -21.071 -0.943 38.241 1.00 85.81 310 GLY A O 1
ATOM 2325 N N . GLU A 1 311 ? -22.521 -1.338 36.566 1.00 93.62 311 GLU A N 1
ATOM 2326 C CA . GLU A 1 311 ? -23.070 -2.577 37.117 1.00 93.62 311 GLU A CA 1
ATOM 2327 C C . GLU A 1 311 ? -22.393 -3.827 36.525 1.00 93.62 311 GLU A C 1
ATOM 2329 O O . GLU A 1 311 ? -21.811 -3.807 35.439 1.00 93.62 311 GLU A O 1
ATOM 2334 N N . SER A 1 312 ? -22.472 -4.944 37.247 1.00 91.19 312 SER A N 1
ATOM 2335 C CA . SER A 1 312 ? -22.071 -6.271 36.786 1.00 91.19 312 SER A CA 1
ATOM 2336 C C . SER A 1 312 ? -23.219 -7.266 36.910 1.00 91.19 312 SER A C 1
ATOM 2338 O O . SER A 1 312 ? -24.028 -7.204 37.839 1.00 91.19 312 SER A O 1
ATOM 2340 N N . LEU A 1 313 ? -23.280 -8.208 35.966 1.00 93.56 313 LEU A N 1
ATOM 2341 C CA . LEU A 1 313 ? -24.256 -9.290 35.992 1.00 93.56 313 LEU A CA 1
ATOM 2342 C C . LEU A 1 313 ? -23.995 -10.200 37.196 1.00 93.56 313 LEU A C 1
ATOM 2344 O O . LEU A 1 313 ? -22.908 -10.762 37.318 1.00 93.56 313 LEU A O 1
ATOM 2348 N N . GLN A 1 314 ? -25.002 -10.359 38.048 1.00 94.94 314 GLN A N 1
ATOM 2349 C CA . GLN A 1 314 ? -24.946 -11.221 39.228 1.00 94.94 314 GLN A CA 1
ATOM 2350 C C . GLN A 1 314 ? -25.729 -12.515 39.033 1.00 94.94 314 GLN A C 1
ATOM 2352 O O . GLN A 1 314 ? -25.287 -13.570 39.474 1.00 94.94 314 GLN A O 1
ATOM 2357 N N . ASP A 1 315 ? -26.883 -12.436 38.376 1.00 90.94 315 ASP A N 1
ATOM 2358 C CA . ASP A 1 315 ? -27.769 -13.579 38.177 1.00 90.94 315 ASP A CA 1
ATOM 2359 C C . ASP A 1 315 ? -28.642 -13.369 36.927 1.00 90.94 315 ASP A C 1
ATOM 2361 O O . ASP A 1 315 ? -28.698 -12.276 36.353 1.00 90.94 315 ASP A O 1
ATOM 2365 N N . THR A 1 316 ? -29.331 -14.417 36.491 1.00 90.38 316 THR A N 1
ATOM 2366 C CA . THR A 1 316 ? -30.281 -14.404 35.379 1.00 90.38 316 THR A CA 1
ATOM 2367 C C . THR A 1 316 ? -31.569 -15.094 35.805 1.00 90.38 316 THR A C 1
ATOM 2369 O O . THR A 1 316 ? -31.582 -16.298 36.048 1.00 90.38 316 THR A O 1
ATOM 2372 N N . LYS A 1 317 ? -32.683 -14.356 35.848 1.00 88.31 317 LYS A N 1
ATOM 2373 C CA . LYS A 1 317 ? -33.995 -14.908 36.226 1.00 88.31 317 LYS A CA 1
ATOM 2374 C C . LYS A 1 317 ? -35.014 -14.627 35.135 1.00 88.31 317 LYS A C 1
ATOM 2376 O O . LYS A 1 317 ? -35.200 -13.481 34.733 1.00 88.31 317 LYS A O 1
ATOM 2381 N N . ASN A 1 318 ? -35.671 -15.681 34.649 1.00 87.12 318 ASN A N 1
ATOM 2382 C CA . ASN A 1 318 ? -36.638 -15.616 33.544 1.00 87.12 318 ASN A CA 1
ATOM 2383 C C . ASN A 1 318 ? -36.064 -14.933 32.285 1.00 87.12 318 ASN A C 1
ATOM 2385 O O . ASN A 1 318 ? -36.723 -14.099 31.668 1.00 87.12 318 ASN A O 1
ATOM 2389 N N . GLY A 1 319 ? -34.800 -15.222 31.955 1.00 84.75 319 GLY A N 1
ATOM 2390 C CA . GLY A 1 319 ? -34.098 -14.633 30.808 1.00 84.75 319 GLY A CA 1
ATOM 2391 C C . GLY A 1 319 ? -33.700 -13.160 30.969 1.00 84.75 319 GLY A C 1
ATOM 2392 O O . GLY A 1 319 ? -33.041 -12.620 30.086 1.00 84.75 319 GLY A O 1
ATOM 2393 N N . LYS A 1 320 ? -34.044 -12.500 32.084 1.00 87.25 320 LYS A N 1
ATOM 2394 C CA . LYS A 1 320 ? -33.622 -11.122 32.366 1.00 87.25 320 LYS A CA 1
ATOM 2395 C C . LYS A 1 320 ? -32.322 -11.106 33.163 1.00 87.25 320 LYS A C 1
ATOM 2397 O O . LYS A 1 320 ? -32.176 -11.834 34.146 1.00 87.25 320 LYS A O 1
ATOM 2402 N N . ALA A 1 321 ? -31.400 -10.250 32.732 1.00 91.62 321 ALA A N 1
ATOM 2403 C CA . ALA A 1 321 ? -30.160 -9.963 33.437 1.00 91.62 321 ALA A CA 1
ATOM 2404 C C . ALA A 1 321 ? -30.454 -9.268 34.774 1.00 91.62 321 ALA A C 1
ATOM 2406 O O . ALA A 1 321 ? -31.202 -8.290 34.830 1.00 91.62 321 ALA A O 1
ATOM 2407 N N . ILE A 1 322 ? -29.861 -9.766 35.856 1.00 94.12 322 ILE A N 1
ATOM 2408 C CA . ILE A 1 322 ? -29.926 -9.138 37.171 1.00 94.12 322 ILE A CA 1
ATOM 2409 C C . ILE A 1 322 ? -28.558 -8.545 37.457 1.00 94.12 322 ILE A C 1
ATOM 2411 O O . ILE A 1 322 ? -27.606 -9.238 37.811 1.00 94.12 322 ILE A O 1
ATOM 2415 N N . CYS A 1 323 ? -28.486 -7.240 37.262 1.00 95.62 323 CYS A N 1
ATOM 2416 C CA . CYS A 1 323 ? -27.275 -6.457 37.419 1.00 95.62 323 CYS A CA 1
ATOM 2417 C C . CYS A 1 323 ? -27.247 -5.784 38.798 1.00 95.62 323 CYS A C 1
ATOM 2419 O O . CYS A 1 323 ? -28.305 -5.429 39.327 1.00 95.62 323 CYS A O 1
ATOM 2421 N N . CYS A 1 324 ? -26.067 -5.660 39.394 1.00 96.56 324 CYS A N 1
ATOM 2422 C CA . CYS A 1 324 ? -25.841 -4.915 40.632 1.00 96.56 324 CYS A CA 1
ATOM 2423 C C . CYS A 1 324 ? -24.600 -4.041 40.477 1.00 96.56 324 CYS A C 1
ATOM 2425 O O . CYS A 1 324 ? -23.737 -4.348 39.656 1.00 96.56 324 CYS A O 1
ATOM 2427 N N . GLU A 1 325 ? -24.469 -2.991 41.285 1.00 95.12 325 GLU A N 1
ATOM 2428 C CA . GLU A 1 325 ? -23.259 -2.167 41.291 1.00 95.12 325 GLU A CA 1
ATOM 2429 C C . GLU A 1 325 ? -22.011 -3.015 41.571 1.00 95.12 325 GLU A C 1
ATOM 2431 O O . GLU A 1 325 ? -22.051 -4.041 42.261 1.00 95.12 325 GLU A O 1
ATOM 2436 N N . LYS A 1 326 ? -20.866 -2.579 41.041 1.00 91.50 326 LYS A N 1
ATOM 2437 C CA . LYS A 1 326 ? -19.597 -3.289 41.209 1.00 91.50 326 LYS A CA 1
ATOM 2438 C C . LYS A 1 326 ? -19.283 -3.547 42.693 1.00 91.50 326 LYS A C 1
ATOM 2440 O O . LYS A 1 326 ? -19.044 -2.619 43.457 1.00 91.50 326 LYS A O 1
ATOM 2445 N N . GLY A 1 327 ? -19.201 -4.825 43.071 1.00 92.44 327 GLY A N 1
ATOM 2446 C CA . GLY A 1 327 ? -18.912 -5.274 44.443 1.00 92.44 327 GLY A CA 1
ATOM 2447 C C . GLY A 1 327 ? -20.141 -5.733 45.238 1.00 92.44 327 GLY A C 1
ATOM 2448 O O . GLY A 1 327 ? -19.984 -6.364 46.286 1.00 92.44 327 GLY A O 1
ATOM 2449 N N . GLN A 1 328 ? -21.346 -5.490 44.721 1.00 96.88 328 GLN A N 1
ATOM 2450 C CA . GLN A 1 328 ? -22.588 -6.020 45.271 1.00 96.88 328 GLN A CA 1
ATOM 2451 C C . GLN A 1 328 ? -22.970 -7.352 44.610 1.00 96.88 328 GLN A C 1
ATOM 2453 O O . GLN A 1 328 ? -22.593 -7.636 43.475 1.00 96.88 328 GLN A O 1
ATOM 2458 N N . VAL A 1 329 ? -23.745 -8.158 45.331 1.00 96.00 329 VAL A N 1
ATOM 2459 C CA . VAL A 1 329 ? -24.351 -9.413 44.874 1.00 96.00 329 VAL A CA 1
ATOM 2460 C C . VAL A 1 329 ? -25.849 -9.378 45.154 1.00 96.00 329 VAL A C 1
ATOM 2462 O O . VAL A 1 329 ? -26.304 -8.718 46.093 1.00 96.00 329 VAL A O 1
ATOM 2465 N N . VAL A 1 330 ? -26.628 -10.108 44.362 1.00 96.44 330 VAL A N 1
ATOM 2466 C CA . VAL A 1 330 ? -28.064 -10.270 44.620 1.00 96.44 330 VAL A CA 1
ATOM 2467 C C . VAL A 1 330 ? -28.228 -11.153 45.853 1.00 96.44 330 VAL A C 1
ATOM 2469 O O . VAL A 1 330 ? -27.768 -12.292 45.857 1.00 96.44 330 VAL A O 1
ATOM 2472 N N . LYS A 1 331 ? -28.872 -10.634 46.903 1.00 95.12 331 LYS A N 1
ATOM 2473 C CA . LYS A 1 331 ? -29.189 -11.420 48.110 1.00 95.12 331 LYS A CA 1
ATOM 2474 C C . LYS A 1 331 ? -30.642 -11.882 48.154 1.00 95.12 331 LYS A C 1
ATOM 2476 O O . LYS A 1 331 ? -30.929 -12.892 48.780 1.00 95.12 331 LYS A O 1
ATOM 2481 N N . GLY A 1 332 ? -31.545 -11.181 47.470 1.00 93.50 332 GLY A N 1
ATOM 2482 C CA . GLY A 1 332 ? -32.953 -11.552 47.423 1.00 93.50 332 GLY A CA 1
ATOM 2483 C C . GLY A 1 332 ? -33.824 -10.526 46.708 1.00 93.50 332 GLY A C 1
ATOM 2484 O O . GLY A 1 332 ? -33.343 -9.705 45.921 1.00 93.50 332 GLY A O 1
ATOM 2485 N N . TYR A 1 333 ? -35.125 -10.603 46.975 1.00 93.00 333 TYR A N 1
ATOM 2486 C CA . TYR A 1 333 ? -36.144 -9.717 46.419 1.00 93.00 333 TYR A CA 1
ATOM 2487 C C . TYR A 1 333 ? -37.035 -9.207 47.543 1.00 93.00 333 TYR A C 1
ATOM 2489 O O . TYR A 1 333 ? -37.406 -9.977 48.424 1.00 93.00 333 TYR A O 1
ATOM 2497 N N . PHE A 1 334 ? -37.411 -7.935 47.483 1.00 93.44 334 PHE A N 1
ATOM 2498 C CA . PHE A 1 334 ? -38.358 -7.324 48.409 1.00 93.44 334 PHE A CA 1
ATOM 2499 C C . PHE A 1 334 ? -39.428 -6.591 47.604 1.00 93.44 334 PHE A C 1
ATOM 2501 O O . PHE A 1 334 ? -39.102 -5.764 46.752 1.00 93.44 334 PHE A O 1
ATOM 2508 N N . ASN A 1 335 ? -40.699 -6.944 47.815 1.00 92.81 335 ASN A N 1
ATOM 2509 C CA . ASN A 1 335 ? -41.836 -6.456 47.021 1.00 92.81 335 ASN A CA 1
ATOM 2510 C C . ASN A 1 335 ? -41.619 -6.583 45.497 1.00 92.81 335 ASN A C 1
ATOM 2512 O O . ASN A 1 335 ? -41.942 -5.685 44.725 1.00 92.81 335 ASN A O 1
ATOM 2516 N N . GLY A 1 336 ? -41.020 -7.698 45.061 1.00 89.31 336 GLY A N 1
ATOM 2517 C CA . GLY A 1 336 ? -40.730 -7.979 43.648 1.00 89.31 336 GLY A CA 1
ATOM 2518 C C . GLY A 1 336 ? -39.521 -7.235 43.064 1.00 89.31 336 GLY A C 1
ATOM 2519 O O . GLY A 1 336 ? -39.119 -7.528 41.939 1.00 89.31 336 GLY A O 1
ATOM 2520 N N . VAL A 1 337 ? -38.898 -6.325 43.817 1.00 90.62 337 VAL A N 1
ATOM 2521 C CA . VAL A 1 337 ? -37.701 -5.585 43.397 1.00 90.62 337 VAL A CA 1
ATOM 2522 C C . VAL A 1 337 ? -36.450 -6.310 43.891 1.00 90.62 337 VAL A C 1
ATOM 2524 O O . VAL A 1 337 ? -36.375 -6.710 45.054 1.00 90.62 337 VAL A O 1
ATOM 2527 N N . LYS A 1 338 ? -35.457 -6.494 43.011 1.00 93.56 338 LYS A N 1
ATOM 2528 C CA . LYS A 1 338 ? -34.155 -7.085 43.371 1.00 93.56 338 LYS A CA 1
ATOM 2529 C C . LYS A 1 338 ? -33.465 -6.253 44.460 1.00 93.56 338 LYS A C 1
ATOM 2531 O O . LYS A 1 338 ? -33.496 -5.023 44.410 1.00 93.56 338 LYS A O 1
ATOM 2536 N N . ARG A 1 339 ? -32.799 -6.910 45.409 1.00 95.88 339 ARG A N 1
ATOM 2537 C CA . ARG A 1 339 ? -31.942 -6.259 46.407 1.00 95.88 339 ARG A CA 1
ATOM 2538 C C . ARG A 1 339 ? -30.497 -6.717 46.234 1.00 95.88 339 ARG A C 1
ATOM 2540 O O . ARG A 1 339 ? -30.178 -7.901 46.370 1.00 95.88 339 ARG A O 1
ATOM 2547 N N . CYS A 1 340 ? -29.648 -5.753 45.899 1.00 97.00 340 CYS A N 1
ATOM 2548 C CA . CYS A 1 340 ? -28.206 -5.905 45.791 1.00 97.00 340 CYS A 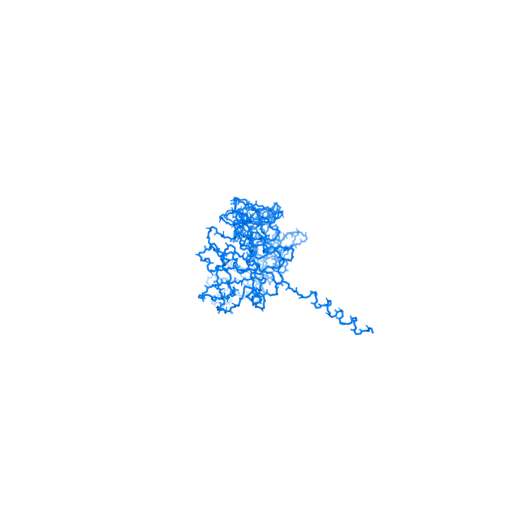CA 1
ATOM 2549 C C . CYS A 1 340 ? -27.576 -5.462 47.116 1.00 97.00 340 CYS A C 1
ATOM 2551 O O . CYS A 1 340 ? -27.826 -4.348 47.568 1.00 97.00 340 CYS A O 1
ATOM 2553 N N . CYS A 1 341 ? -26.781 -6.326 47.739 1.00 97.06 341 CYS A N 1
ATOM 2554 C CA . CYS A 1 341 ? -26.047 -6.021 48.970 1.00 97.06 341 CYS A CA 1
ATOM 2555 C C . CYS A 1 341 ? -24.559 -6.289 48.751 1.00 97.06 341 CYS A C 1
ATOM 2557 O O . CYS A 1 341 ? -24.202 -7.032 47.835 1.00 97.06 341 CYS A O 1
ATOM 2559 N N . ASN A 1 342 ? -23.670 -5.789 49.614 1.00 96.19 342 ASN A N 1
ATOM 2560 C CA . ASN A 1 342 ? -22.289 -6.269 49.557 1.00 96.19 342 ASN A CA 1
ATOM 2561 C C . ASN A 1 342 ? -22.254 -7.773 49.859 1.00 96.19 342 ASN A C 1
ATOM 2563 O O . ASN A 1 342 ? -23.059 -8.291 50.634 1.00 96.19 342 ASN A O 1
ATOM 2567 N N . ALA A 1 343 ? -21.291 -8.492 49.277 1.00 94.50 343 ALA A N 1
ATOM 2568 C CA . ALA A 1 343 ? -21.203 -9.947 49.430 1.00 94.50 343 ALA A CA 1
ATOM 2569 C C . ALA A 1 343 ? -21.185 -10.416 50.899 1.00 94.50 343 ALA A C 1
ATOM 2571 O O . ALA A 1 343 ? -21.743 -11.469 51.217 1.00 94.50 343 ALA A O 1
ATOM 2572 N N . LYS A 1 344 ? -20.583 -9.617 51.791 1.00 95.75 344 LYS A N 1
ATOM 2573 C CA . LYS A 1 344 ? -20.454 -9.913 53.225 1.00 95.75 344 LYS A CA 1
ATOM 2574 C C . LYS A 1 344 ? -21.640 -9.442 54.074 1.00 95.75 344 LYS A C 1
ATOM 2576 O O . LYS A 1 344 ? -21.715 -9.836 55.233 1.00 95.75 344 LYS A O 1
ATOM 2581 N N . ASP A 1 345 ? -22.533 -8.627 53.523 1.00 97.00 345 ASP A N 1
ATOM 2582 C CA . ASP A 1 345 ? -23.701 -8.139 54.250 1.00 97.00 345 ASP A CA 1
ATOM 2583 C C . ASP A 1 345 ? -24.706 -9.287 54.449 1.00 97.00 345 ASP A C 1
ATOM 2585 O O . ASP A 1 345 ? -24.858 -10.173 53.589 1.00 97.00 345 ASP A O 1
ATOM 2589 N N . SER A 1 346 ? -25.389 -9.274 55.593 1.00 94.94 346 SER A N 1
ATOM 2590 C CA . SER A 1 346 ? -26.586 -10.079 55.828 1.00 94.94 346 SER A CA 1
ATOM 2591 C C . SER A 1 346 ? -27.790 -9.404 55.163 1.00 94.94 346 SER A C 1
ATOM 2593 O O . SER A 1 346 ? -27.789 -8.198 54.922 1.00 94.94 346 SER A O 1
ATOM 2595 N N . TYR A 1 347 ? -28.803 -10.186 54.801 1.00 96.75 347 TYR A N 1
ATOM 2596 C CA . TYR A 1 347 ? -30.012 -9.697 54.141 1.00 96.75 347 TYR A CA 1
ATOM 2597 C C . TYR A 1 347 ? -31.228 -10.236 54.881 1.00 96.75 347 TYR A C 1
ATOM 2599 O O . TYR A 1 347 ? -31.322 -11.443 55.097 1.00 96.75 347 TYR A O 1
ATOM 2607 N N . ASP A 1 348 ? -32.133 -9.343 55.266 1.00 96.12 348 ASP A N 1
ATOM 2608 C CA . ASP A 1 348 ? -33.413 -9.713 55.857 1.00 96.12 348 ASP A CA 1
ATOM 2609 C C . ASP A 1 348 ? -34.495 -9.749 54.770 1.00 96.12 348 ASP A C 1
ATOM 2611 O O . ASP A 1 348 ? -34.800 -8.735 54.140 1.00 96.12 348 ASP A O 1
ATOM 2615 N N . GLU A 1 349 ? -35.072 -10.928 54.530 1.00 93.56 349 GLU A N 1
ATOM 2616 C CA . GLU A 1 349 ? -36.045 -11.131 53.448 1.00 93.56 349 GLU A CA 1
ATOM 2617 C C . GLU A 1 349 ? -37.374 -10.401 53.688 1.00 93.56 349 GLU A C 1
ATOM 2619 O O . GLU A 1 349 ? -38.067 -10.060 52.728 1.00 93.56 349 GLU A O 1
ATOM 2624 N N . VAL A 1 350 ? -37.724 -10.145 54.954 1.00 92.50 350 VAL A N 1
ATOM 2625 C CA . VAL A 1 350 ? -39.010 -9.551 55.347 1.00 92.50 350 VAL A CA 1
ATOM 2626 C C . VAL A 1 350 ? -39.028 -8.044 55.110 1.00 92.50 350 VAL A C 1
ATOM 2628 O O . VAL A 1 350 ? -40.064 -7.514 54.725 1.00 92.50 350 VAL A O 1
ATOM 2631 N N . SER A 1 351 ? -37.907 -7.356 55.321 1.00 93.81 351 SER A N 1
ATOM 2632 C CA . SER A 1 351 ? -37.766 -5.900 55.154 1.00 93.81 351 SER A CA 1
ATOM 2633 C C . SER A 1 351 ? -37.027 -5.488 53.883 1.00 93.81 351 SER A C 1
ATOM 2635 O O . SER A 1 351 ? -37.145 -4.355 53.414 1.00 93.81 351 SER A O 1
ATOM 2637 N N . GLY A 1 352 ? -36.229 -6.393 53.315 1.00 94.94 352 GLY A N 1
ATOM 2638 C CA . GLY A 1 352 ? -35.352 -6.090 52.195 1.00 94.94 352 GLY A CA 1
ATOM 2639 C C . GLY A 1 352 ? -34.118 -5.261 52.561 1.00 94.94 352 GLY A C 1
ATOM 2640 O O . GLY A 1 352 ? -33.516 -4.672 51.657 1.00 94.94 352 GLY A O 1
ATOM 2641 N N . ILE A 1 353 ? -33.755 -5.177 53.846 1.00 95.62 353 ILE A N 1
ATOM 2642 C CA . ILE A 1 353 ? -32.594 -4.418 54.331 1.00 95.62 353 ILE A CA 1
ATOM 2643 C C . ILE A 1 353 ? -31.323 -5.279 54.286 1.00 95.62 353 ILE A C 1
ATOM 2645 O O . ILE A 1 353 ? -31.307 -6.429 54.727 1.00 95.62 353 ILE A O 1
ATOM 2649 N N . CYS A 1 354 ? -30.237 -4.689 53.778 1.00 97.19 354 CYS A N 1
ATOM 2650 C CA . CYS A 1 354 ? -28.887 -5.243 53.849 1.00 97.19 354 CYS A CA 1
ATOM 2651 C C . CYS A 1 354 ? -28.180 -4.711 55.104 1.00 97.19 354 CYS A C 1
ATOM 2653 O O . CYS A 1 354 ? -28.038 -3.495 55.259 1.00 97.19 354 CYS A O 1
ATOM 2655 N N . CYS A 1 355 ? -27.699 -5.594 55.974 1.00 97.19 355 CYS A N 1
ATOM 2656 C CA . CYS A 1 355 ? -26.954 -5.215 57.167 1.00 97.19 355 CYS A CA 1
ATOM 2657 C C . CYS A 1 355 ? -25.458 -5.520 57.013 1.00 97.19 355 CYS A C 1
ATOM 2659 O O . CYS A 1 355 ? -25.103 -6.630 56.618 1.00 97.19 355 CYS A O 1
ATOM 2661 N N . PRO A 1 356 ? -24.563 -4.564 57.339 1.00 96.94 356 PRO A N 1
ATOM 2662 C CA . PRO A 1 356 ? -23.122 -4.795 57.308 1.00 96.94 356 PRO A CA 1
ATOM 2663 C C . PRO A 1 356 ? -22.686 -6.003 58.152 1.00 96.94 356 PRO A C 1
ATOM 2665 O O . PRO A 1 356 ? -23.392 -6.374 59.092 1.00 96.94 356 PRO A O 1
ATOM 2668 N N . PRO A 1 357 ? -21.497 -6.579 57.897 1.00 96.50 357 PRO A N 1
ATOM 2669 C CA . PRO A 1 357 ? -21.002 -7.724 58.656 1.00 96.50 357 PRO A CA 1
ATOM 2670 C C . PRO A 1 357 ? -20.947 -7.423 60.158 1.00 96.50 357 PRO A C 1
ATOM 2672 O O . PRO A 1 357 ? -20.487 -6.353 60.562 1.00 96.50 357 PRO A O 1
ATOM 2675 N N . GLY A 1 358 ? -21.390 -8.375 60.981 1.00 95.69 358 GLY A N 1
ATOM 2676 C CA . GLY A 1 358 ? -21.470 -8.209 62.436 1.00 95.69 358 GLY A CA 1
ATOM 2677 C C . GLY A 1 358 ? -22.674 -7.391 62.912 1.00 95.69 358 GLY A C 1
ATOM 2678 O O . GLY A 1 358 ? -22.670 -6.918 64.051 1.00 95.69 358 GLY A O 1
ATOM 2679 N N . LYS A 1 359 ? -23.663 -7.157 62.039 1.00 97.31 359 LYS A N 1
ATOM 2680 C CA . LYS A 1 359 ? -24.952 -6.556 62.380 1.00 97.31 359 LYS A CA 1
ATOM 2681 C C . LYS A 1 359 ? -26.108 -7.438 61.902 1.00 97.31 359 LYS A C 1
ATOM 2683 O O . LYS A 1 359 ? -26.040 -8.034 60.827 1.00 97.31 359 LYS A O 1
ATOM 2688 N N . ASN A 1 360 ? -27.211 -7.416 62.646 1.00 94.81 360 ASN A N 1
ATOM 2689 C CA . ASN A 1 360 ? -28.478 -8.044 62.282 1.00 94.81 360 ASN A CA 1
ATOM 2690 C C . ASN A 1 360 ? -29.594 -7.011 62.180 1.00 94.81 360 ASN A C 1
ATOM 2692 O O . ASN A 1 360 ? -29.619 -6.014 62.906 1.00 94.81 360 ASN A O 1
ATOM 2696 N N . TYR A 1 361 ? -30.542 -7.288 61.294 1.00 96.62 361 TYR A N 1
ATOM 2697 C CA . TYR A 1 361 ? -31.779 -6.533 61.193 1.00 96.62 361 TYR A CA 1
ATOM 2698 C C . TYR A 1 361 ? -32.576 -6.621 62.502 1.00 96.62 361 TYR A C 1
ATOM 2700 O O . TYR A 1 361 ? -32.653 -7.679 63.134 1.00 96.62 361 TYR A O 1
ATOM 2708 N N . GLN A 1 362 ? -33.147 -5.496 62.921 1.00 96.44 362 GLN A N 1
ATOM 2709 C CA . GLN A 1 362 ? -34.039 -5.382 64.068 1.00 96.44 362 GLN A CA 1
ATOM 2710 C C . GLN A 1 362 ? -35.207 -4.455 63.715 1.00 96.44 362 GLN A C 1
ATOM 2712 O O . GLN A 1 362 ? -35.019 -3.436 63.046 1.00 96.44 362 GLN A O 1
ATOM 2717 N N . LYS A 1 363 ? -36.397 -4.786 64.226 1.00 95.88 363 LYS A N 1
ATOM 2718 C CA . LYS A 1 363 ? -37.621 -3.997 64.062 1.00 95.88 363 LYS A CA 1
ATOM 2719 C C . LYS A 1 363 ? -38.308 -3.774 65.402 1.00 95.88 363 LYS A C 1
ATOM 2721 O O . LYS A 1 363 ? -38.509 -4.724 66.156 1.00 95.88 363 LYS A O 1
ATOM 2726 N N . LEU A 1 364 ? -38.698 -2.531 65.674 1.00 95.12 364 LEU A N 1
ATOM 2727 C CA . LEU A 1 364 ? -39.475 -2.153 66.852 1.00 95.12 364 LEU A CA 1
ATOM 2728 C C . LEU A 1 364 ? -40.523 -1.110 66.448 1.00 95.12 364 LEU A C 1
ATOM 2730 O O . LEU A 1 364 ? -40.201 0.049 66.190 1.00 95.12 364 LEU A O 1
ATOM 2734 N N . GLY A 1 365 ? -41.784 -1.537 66.359 1.00 93.38 365 GLY A N 1
ATOM 2735 C CA . GLY A 1 365 ? -42.852 -0.718 65.780 1.00 93.38 365 GLY A CA 1
ATOM 2736 C C . GLY A 1 365 ? -42.607 -0.455 64.290 1.00 93.38 365 GLY A C 1
ATOM 2737 O O . GLY A 1 365 ? -42.442 -1.397 63.513 1.00 93.38 365 GLY A O 1
ATOM 2738 N N . GLU A 1 366 ? -42.575 0.820 63.905 1.00 93.81 366 GLU A N 1
ATOM 2739 C CA . GLU A 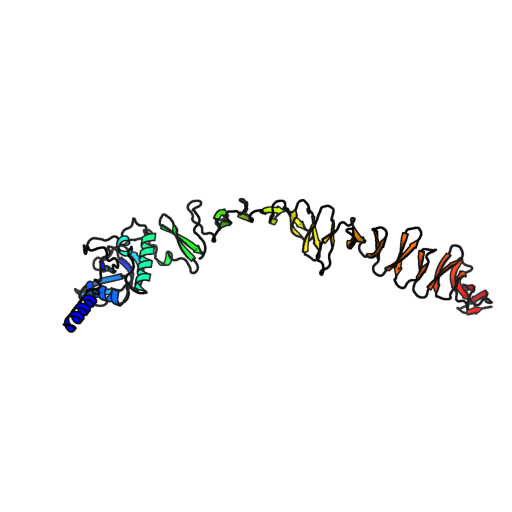1 366 ? -42.290 1.275 62.532 1.00 93.81 366 GLU A CA 1
ATOM 2740 C C . GLU A 1 366 ? -40.795 1.522 62.270 1.00 93.81 366 GLU A C 1
ATOM 2742 O O . GLU A 1 366 ? -40.406 1.833 61.147 1.00 93.81 366 GLU A O 1
ATOM 2747 N N . VAL A 1 367 ? -39.944 1.386 63.291 1.00 94.44 367 VAL A N 1
ATOM 2748 C CA . VAL A 1 367 ? -38.504 1.602 63.150 1.00 94.44 367 VAL A CA 1
ATOM 2749 C C . VAL A 1 367 ? -37.805 0.306 62.759 1.00 94.44 367 VAL A C 1
ATOM 2751 O O . VAL A 1 367 ? -37.953 -0.719 63.428 1.00 94.44 367 VAL A O 1
ATOM 2754 N N . GLU A 1 368 ? -36.975 0.393 61.723 1.00 94.94 368 GLU A N 1
ATOM 2755 C CA . GLU A 1 368 ? -36.177 -0.701 61.174 1.00 94.94 368 GLU A CA 1
ATOM 2756 C C . GLU A 1 368 ? -34.706 -0.263 61.042 1.00 94.94 368 GLU A C 1
ATOM 2758 O O . GLU A 1 368 ? -34.410 0.738 60.389 1.00 94.94 368 GLU A O 1
ATOM 2763 N N . ILE A 1 369 ? -33.767 -0.977 61.676 1.00 96.19 369 ILE A N 1
ATOM 2764 C CA . ILE A 1 369 ? -32.325 -0.666 61.609 1.00 96.19 369 ILE A CA 1
ATOM 2765 C C . ILE A 1 369 ? -31.468 -1.928 61.781 1.00 96.19 369 ILE A C 1
ATOM 2767 O O . ILE A 1 369 ? -31.903 -2.932 62.339 1.00 96.19 369 ILE A O 1
ATOM 2771 N N . CYS A 1 370 ? -30.216 -1.867 61.329 1.00 97.38 370 CYS A N 1
ATOM 2772 C CA . CYS A 1 370 ? -29.205 -2.887 61.590 1.00 97.38 370 CYS A CA 1
ATOM 2773 C C . CYS A 1 370 ? -28.465 -2.616 62.907 1.00 97.38 370 CYS A C 1
ATOM 2775 O O . CYS A 1 370 ? -27.701 -1.647 63.003 1.00 97.38 370 CYS A O 1
ATOM 2777 N N . CYS A 1 371 ? -28.625 -3.501 63.890 1.00 96.56 371 CYS A N 1
ATOM 2778 C CA . CYS A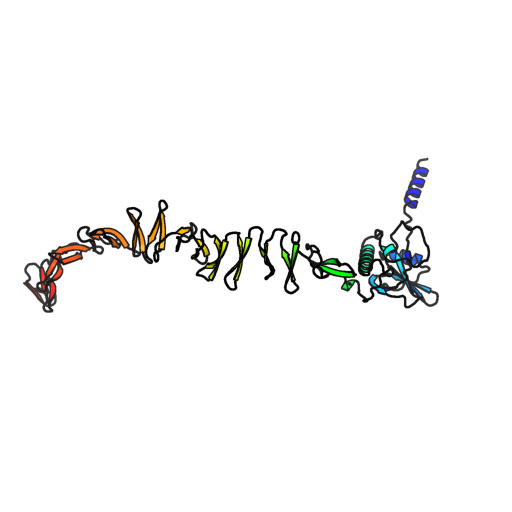 1 371 ? -27.913 -3.444 65.166 1.00 96.56 371 CYS A CA 1
ATOM 2779 C C . CYS A 1 371 ? -26.712 -4.392 65.193 1.00 96.56 371 CYS A C 1
ATOM 2781 O O . CYS A 1 371 ? -26.792 -5.451 64.577 1.00 96.56 371 CYS A O 1
ATOM 2783 N N . PRO A 1 372 ? -25.611 -4.053 65.892 1.00 96.06 372 PRO A N 1
ATOM 2784 C CA . PRO A 1 372 ? -24.514 -4.991 66.132 1.00 96.06 372 PRO A CA 1
ATOM 2785 C C . PRO A 1 372 ? -24.998 -6.339 66.679 1.00 96.06 372 PRO A C 1
ATOM 2787 O O . PRO A 1 372 ? -25.992 -6.402 67.403 1.00 96.06 372 PRO A O 1
ATOM 2790 N N . ASP A 1 373 ? -24.294 -7.418 66.348 1.00 93.06 373 ASP A N 1
ATOM 2791 C CA . ASP A 1 373 ? -24.629 -8.762 66.818 1.00 93.06 373 ASP A CA 1
ATOM 2792 C C . ASP A 1 373 ? -24.720 -8.806 68.351 1.00 93.06 373 ASP A C 1
ATOM 2794 O O . ASP A 1 373 ? -23.778 -8.463 69.066 1.00 93.06 373 ASP A O 1
ATOM 2798 N N . GLY A 1 374 ? -25.870 -9.251 68.863 1.00 92.12 374 GLY A N 1
ATOM 2799 C CA . GLY A 1 374 ? -26.150 -9.315 70.299 1.00 92.12 374 GLY A CA 1
ATOM 2800 C C . GLY A 1 374 ? -26.792 -8.058 70.895 1.00 92.12 374 GLY A C 1
ATOM 2801 O O . GLY A 1 374 ? -27.269 -8.137 72.031 1.00 92.12 374 GLY A O 1
ATOM 2802 N N . ASP A 1 375 ? -26.870 -6.954 70.149 1.00 96.06 375 ASP A N 1
ATOM 2803 C CA . ASP A 1 375 ? -27.610 -5.754 70.543 1.00 96.06 375 ASP A CA 1
ATOM 2804 C C . ASP A 1 375 ? -29.086 -5.862 70.137 1.00 96.06 375 ASP A C 1
ATOM 2806 O O . ASP A 1 375 ? -29.460 -6.578 69.209 1.00 96.06 375 ASP A O 1
ATOM 2810 N N . THR A 1 376 ? -29.937 -5.131 70.849 1.00 95.00 376 THR A N 1
ATOM 2811 C CA . THR A 1 376 ? -31.385 -5.061 70.619 1.00 95.00 376 THR A CA 1
ATOM 2812 C C . THR A 1 376 ? -31.793 -3.628 70.320 1.00 95.00 376 THR A C 1
ATOM 2814 O O . THR A 1 376 ? -31.301 -2.690 70.955 1.00 95.00 376 THR A O 1
ATOM 2817 N N . LEU A 1 377 ? -32.683 -3.446 69.347 1.00 96.81 377 LEU A N 1
ATOM 2818 C CA . LEU A 1 377 ? -33.230 -2.134 69.024 1.00 96.81 377 LEU A CA 1
ATOM 2819 C C . LEU A 1 377 ? -34.146 -1.652 70.150 1.00 96.81 377 LEU A C 1
ATOM 2821 O O . LEU A 1 377 ? -35.067 -2.357 70.552 1.00 96.81 377 LEU A O 1
ATOM 2825 N N . ASN A 1 378 ? -33.899 -0.439 70.629 1.00 95.56 378 ASN A N 1
ATOM 2826 C CA . ASN A 1 378 ? -34.704 0.250 71.626 1.00 95.56 378 ASN A CA 1
ATOM 2827 C C . ASN A 1 378 ? -34.994 1.680 71.154 1.00 95.56 378 ASN A C 1
ATOM 2829 O O . ASN A 1 378 ? -34.281 2.219 70.310 1.00 95.56 378 ASN A O 1
ATOM 2833 N N . ILE A 1 379 ? -36.032 2.307 71.708 1.00 95.00 379 ILE A N 1
ATOM 2834 C CA . ILE A 1 379 ? -36.384 3.705 71.427 1.00 95.00 379 ILE A CA 1
ATOM 2835 C C . ILE A 1 379 ? -36.173 4.506 72.710 1.00 95.00 379 ILE A C 1
ATOM 2837 O O . ILE A 1 379 ? -36.757 4.187 73.746 1.00 95.00 379 ILE A O 1
ATOM 2841 N N . ALA A 1 380 ? -35.310 5.519 72.658 1.00 93.62 380 ALA A N 1
ATOM 2842 C CA . ALA A 1 380 ? -35.085 6.412 73.787 1.00 93.62 380 ALA A CA 1
ATOM 2843 C C . ALA A 1 380 ? -36.303 7.342 74.003 1.00 93.62 380 ALA A C 1
ATOM 2845 O O . ALA A 1 380 ? -37.097 7.532 73.081 1.00 93.62 380 ALA A O 1
ATOM 2846 N N . PRO A 1 381 ? -36.483 7.963 75.186 1.00 93.69 381 PRO A N 1
ATOM 2847 C CA . PRO A 1 381 ? -37.659 8.798 75.469 1.00 93.69 381 PRO A CA 1
ATOM 2848 C C . PRO A 1 381 ? -37.864 9.993 74.522 1.00 93.69 381 PRO A C 1
ATOM 2850 O O . PRO A 1 381 ? -38.965 10.521 74.435 1.00 93.69 381 PRO A O 1
ATOM 2853 N N . ASN A 1 382 ? -36.817 10.431 73.815 1.00 93.06 382 ASN A N 1
ATOM 2854 C CA . ASN A 1 382 ? -36.901 11.454 72.763 1.00 93.06 382 ASN A CA 1
ATOM 2855 C C . ASN A 1 382 ? -37.370 10.906 71.393 1.00 93.06 382 ASN A C 1
ATOM 2857 O O . ASN A 1 382 ? -37.397 11.661 70.426 1.00 93.06 382 ASN A O 1
ATOM 2861 N N . GLY A 1 383 ? -37.694 9.614 71.284 1.00 94.38 383 GLY A N 1
ATOM 2862 C CA . GLY A 1 383 ? -38.097 8.950 70.041 1.00 94.38 383 GLY A CA 1
ATOM 2863 C C . GLY A 1 383 ? -36.940 8.472 69.157 1.00 94.38 383 GLY A C 1
ATOM 2864 O O . GLY A 1 383 ? -37.190 7.857 68.122 1.00 94.38 383 GLY A O 1
ATOM 2865 N N . ILE A 1 384 ? -35.680 8.717 69.538 1.00 95.44 384 ILE A N 1
ATOM 2866 C CA . ILE A 1 384 ? -34.519 8.308 68.741 1.00 95.44 384 ILE A CA 1
ATOM 2867 C C . ILE A 1 384 ? -34.254 6.808 68.943 1.00 95.44 384 ILE A C 1
ATOM 2869 O O . ILE A 1 384 ? -34.093 6.360 70.086 1.00 95.44 384 ILE A O 1
ATOM 2873 N N . PRO A 1 385 ? -34.168 6.016 67.861 1.00 95.31 385 PRO A N 1
ATOM 2874 C CA . PRO A 1 385 ? -33.830 4.608 67.966 1.00 95.31 385 PRO A CA 1
ATOM 2875 C C . PRO A 1 385 ? -32.337 4.389 68.212 1.00 95.31 385 PRO A C 1
ATOM 2877 O O . PRO A 1 385 ? -31.485 5.035 67.603 1.00 95.31 385 PRO A O 1
ATOM 2880 N N . ILE A 1 386 ? -32.018 3.440 69.089 1.00 96.56 386 ILE A N 1
ATOM 2881 C CA . ILE A 1 386 ? -30.649 3.076 69.452 1.00 96.56 386 ILE A CA 1
ATOM 2882 C C . ILE A 1 386 ? -30.525 1.565 69.666 1.00 96.56 386 ILE A C 1
ATOM 2884 O O . ILE A 1 386 ? -31.433 0.907 70.172 1.00 96.56 386 ILE A O 1
ATOM 2888 N N . CYS A 1 387 ? -29.382 1.006 69.280 1.00 96.81 387 CYS A N 1
ATOM 2889 C CA . CYS A 1 387 ? -29.048 -0.390 69.532 1.00 96.81 387 CYS A CA 1
ATOM 2890 C C . CYS A 1 387 ? -28.374 -0.517 70.899 1.00 96.81 387 CYS A C 1
ATOM 2892 O O . CYS A 1 387 ? -27.313 0.064 71.126 1.00 96.81 387 CYS A O 1
ATOM 2894 N N . CYS A 1 388 ? -28.990 -1.279 71.798 1.00 95.44 388 CYS A N 1
ATOM 2895 C CA . CYS A 1 388 ? -28.505 -1.483 73.152 1.00 95.44 388 CYS A CA 1
ATOM 2896 C C . CYS A 1 388 ? -28.053 -2.923 73.380 1.00 95.44 388 CYS A C 1
ATOM 2898 O O . CYS A 1 388 ? -28.785 -3.877 73.101 1.00 95.44 388 CYS A O 1
ATOM 2900 N N . ARG A 1 389 ? -26.854 -3.072 73.952 1.00 94.12 389 ARG A N 1
ATOM 2901 C CA . ARG A 1 389 ? -26.320 -4.358 74.415 1.00 94.12 389 ARG A CA 1
ATOM 2902 C C . ARG A 1 389 ? -27.253 -4.985 75.438 1.00 94.12 389 ARG A C 1
ATOM 2904 O O . ARG A 1 389 ? -27.791 -4.288 76.293 1.00 94.12 389 ARG A O 1
ATOM 2911 N N . LYS A 1 390 ? -27.314 -6.318 75.470 1.00 90.38 390 LYS A N 1
ATOM 2912 C CA . LYS A 1 390 ? -28.036 -7.066 76.521 1.00 90.38 390 LYS A CA 1
ATOM 2913 C C . LYS A 1 390 ? -27.625 -6.686 77.949 1.00 90.38 390 LYS A C 1
ATOM 2915 O O . LYS A 1 390 ? -28.443 -6.776 78.855 1.00 90.38 390 LYS A O 1
ATOM 2920 N N . THR A 1 391 ? -26.379 -6.255 78.160 1.00 89.94 391 THR A N 1
ATOM 2921 C CA . THR A 1 391 ? -25.896 -5.789 79.473 1.00 89.94 391 THR A CA 1
ATOM 2922 C C . THR A 1 391 ? -26.436 -4.411 79.863 1.00 89.94 391 THR A C 1
ATOM 2924 O O . THR A 1 391 ? -26.492 -4.106 81.047 1.00 89.94 391 THR A O 1
ATOM 2927 N N . HIS A 1 392 ? -26.857 -3.597 78.892 1.00 92.31 392 HIS A N 1
ATOM 2928 C CA . HIS A 1 392 ? -27.379 -2.242 79.081 1.00 92.31 392 HIS A CA 1
ATOM 2929 C C . HIS A 1 392 ? -28.674 -2.066 78.274 1.00 92.31 392 HIS A C 1
ATOM 2931 O O . HIS A 1 392 ? -28.704 -1.260 77.347 1.00 92.31 392 HIS A O 1
ATOM 2937 N N . PRO A 1 393 ? -29.736 -2.837 78.566 1.00 91.44 393 PRO A N 1
ATOM 2938 C CA . PRO A 1 393 ? -30.866 -2.991 77.652 1.00 91.44 393 PRO A CA 1
ATOM 2939 C C . PRO A 1 393 ? -31.767 -1.752 77.557 1.00 91.44 393 PRO A C 1
ATOM 2941 O O . PRO A 1 393 ? -32.652 -1.719 76.712 1.00 91.44 393 PRO A O 1
ATOM 2944 N N . LYS A 1 394 ? -31.596 -0.747 78.425 1.00 91.94 394 LYS A N 1
ATOM 2945 C CA . LYS A 1 394 ? -32.524 0.381 78.533 1.00 91.94 394 LYS A CA 1
ATOM 2946 C C . LYS A 1 394 ? -32.012 1.595 77.766 1.00 91.94 394 LYS A C 1
ATOM 2948 O O . LYS A 1 394 ? -30.967 2.141 78.117 1.00 91.94 394 LYS A O 1
ATOM 2953 N N . ALA A 1 395 ? -32.778 2.055 76.782 1.00 92.94 395 ALA A N 1
ATOM 2954 C CA . ALA A 1 395 ? -32.529 3.330 76.119 1.00 92.94 395 ALA A CA 1
ATOM 2955 C C . ALA A 1 395 ? -32.975 4.507 77.005 1.00 92.94 395 ALA A C 1
ATOM 2957 O O . ALA A 1 395 ? -34.080 4.515 77.547 1.00 92.94 395 ALA A O 1
ATOM 2958 N N . VAL A 1 396 ? -32.112 5.506 77.154 1.00 92.56 396 VAL A N 1
ATOM 2959 C CA . VAL A 1 396 ? -32.335 6.727 77.940 1.00 92.56 396 VAL A CA 1
ATOM 2960 C C . VAL A 1 396 ? -31.817 7.941 77.171 1.00 92.56 396 VAL A C 1
ATOM 2962 O O . VAL A 1 396 ? -31.041 7.789 76.231 1.00 92.56 396 VAL A O 1
ATOM 2965 N N . ASN A 1 397 ? -32.210 9.146 77.580 1.00 90.62 397 ASN A N 1
ATOM 2966 C CA . ASN A 1 397 ? -31.607 10.380 77.075 1.00 90.62 397 ASN A CA 1
ATOM 2967 C C . ASN A 1 397 ? -30.503 10.834 78.040 1.00 90.62 397 ASN A C 1
ATOM 296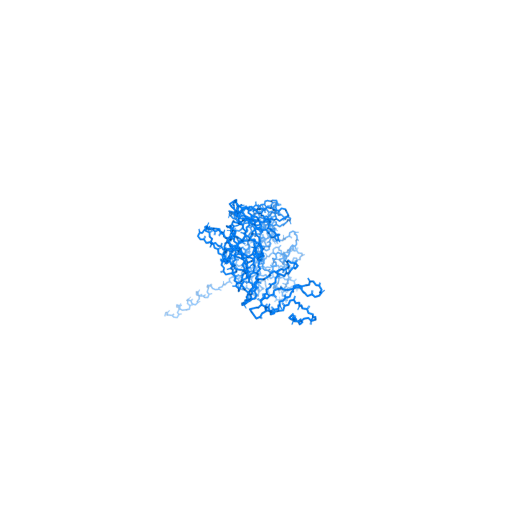9 O O . ASN A 1 397 ? -30.697 10.797 79.259 1.00 90.62 397 ASN A O 1
ATOM 2973 N N . ASN A 1 398 ? -29.358 11.271 77.519 1.00 87.12 398 ASN A N 1
ATOM 2974 C CA . ASN A 1 398 ? -28.356 11.974 78.322 1.00 87.12 398 ASN A CA 1
ATOM 2975 C C . ASN A 1 398 ? -28.784 13.435 78.587 1.00 87.12 398 ASN A C 1
ATOM 2977 O O . ASN A 1 398 ? -29.794 13.903 78.064 1.00 87.12 398 ASN A O 1
ATOM 2981 N N . GLU A 1 399 ? -28.011 14.178 79.385 1.00 88.19 399 GLU A N 1
ATOM 2982 C CA . GLU A 1 399 ? -28.300 15.589 79.721 1.00 88.19 399 GLU A CA 1
ATOM 2983 C C . GLU A 1 399 ? -28.355 16.530 78.505 1.00 88.19 399 GLU A C 1
ATOM 2985 O O . GLU A 1 399 ? -28.948 17.603 78.580 1.00 88.19 399 GLU A O 1
ATOM 2990 N N . LYS A 1 400 ? -27.765 16.126 77.374 1.00 90.94 400 LYS A N 1
ATOM 2991 C CA . LYS A 1 400 ? -27.816 16.857 76.100 1.00 90.94 400 LYS A CA 1
ATOM 2992 C C . LYS A 1 400 ? -29.008 16.452 75.226 1.00 90.94 400 LYS A C 1
ATOM 2994 O O . LYS A 1 400 ? -29.173 16.998 74.141 1.00 90.94 400 LYS A O 1
ATOM 2999 N N . GLY A 1 401 ? -29.831 15.503 75.677 1.00 90.81 401 GLY A N 1
ATOM 3000 C CA . GLY A 1 401 ? -30.968 14.978 74.928 1.00 90.81 401 GLY A CA 1
ATOM 3001 C C . GLY A 1 401 ? -30.606 13.928 73.874 1.00 90.81 401 GLY A C 1
ATOM 3002 O O . GLY A 1 401 ? -31.458 13.599 73.056 1.00 90.81 401 GLY A O 1
ATOM 3003 N N . GLU A 1 402 ? -29.383 13.391 73.874 1.00 92.44 402 GLU A N 1
ATOM 3004 C CA . GLU A 1 402 ? -28.948 12.335 72.949 1.00 92.44 402 GLU A CA 1
ATOM 3005 C C . GLU A 1 402 ? -29.308 10.949 73.508 1.00 92.44 402 GLU A C 1
ATOM 3007 O O . GLU A 1 402 ? -29.264 10.730 74.721 1.00 92.44 402 GLU A O 1
ATOM 3012 N N . ALA A 1 403 ? -29.640 9.996 72.633 1.00 92.81 403 ALA A N 1
ATOM 3013 C CA . ALA A 1 403 ? -29.946 8.625 73.039 1.00 92.81 403 ALA A CA 1
ATOM 3014 C C . ALA A 1 403 ? -28.686 7.882 73.525 1.00 92.81 403 ALA A C 1
ATOM 3016 O O . ALA A 1 403 ? -27.634 7.929 72.889 1.00 92.81 403 ALA A O 1
ATOM 3017 N N . ALA A 1 404 ? -28.807 7.157 74.636 1.00 92.88 404 ALA A N 1
ATOM 3018 C CA . ALA A 1 404 ? -27.768 6.319 75.228 1.00 92.88 404 ALA A CA 1
ATOM 3019 C C . ALA A 1 404 ? -28.374 5.026 75.803 1.00 92.88 404 ALA A C 1
ATOM 3021 O O . ALA A 1 404 ? -29.583 4.938 76.010 1.00 92.88 404 ALA A O 1
ATOM 3022 N N . CYS A 1 405 ? -27.537 4.025 76.084 1.00 92.62 405 CYS A N 1
ATOM 3023 C CA . CYS A 1 405 ? -27.957 2.744 76.661 1.00 92.62 405 CYS A CA 1
ATOM 3024 C C . CYS A 1 405 ? -27.442 2.592 78.096 1.00 92.62 405 CYS A C 1
ATOM 3026 O O . CYS A 1 405 ? -26.267 2.841 78.360 1.00 92.62 405 CYS A O 1
ATOM 3028 N N . CYS A 1 406 ? -28.303 2.139 79.008 1.00 91.00 406 CYS A N 1
ATOM 3029 C CA . CYS A 1 406 ? -27.992 1.943 80.420 1.00 91.00 406 CYS A CA 1
ATOM 3030 C C . CYS A 1 406 ? -28.445 0.594 80.978 1.00 91.00 406 CYS A C 1
ATOM 3032 O O . CYS A 1 406 ? -29.296 -0.094 80.410 1.00 91.00 406 CYS A O 1
ATOM 3034 N N . PHE A 1 407 ? -27.884 0.226 82.136 1.00 86.75 407 PHE A N 1
ATOM 3035 C CA . PHE A 1 407 ? -28.383 -0.887 82.943 1.00 86.75 407 PHE A CA 1
ATOM 3036 C C . PHE A 1 407 ? -29.867 -0.696 83.273 1.00 86.75 407 PHE A C 1
ATOM 3038 O O . PHE A 1 407 ? -30.338 0.429 83.435 1.00 86.75 407 PHE A O 1
ATOM 3045 N N . ALA A 1 408 ? -30.596 -1.803 83.420 1.00 79.94 408 ALA A N 1
ATOM 3046 C CA . ALA A 1 408 ? -32.048 -1.790 83.617 1.00 79.94 408 ALA A CA 1
ATOM 3047 C C . ALA A 1 408 ? -32.507 -0.923 84.810 1.00 79.94 408 ALA A C 1
ATOM 3049 O O . ALA A 1 408 ? -33.568 -0.304 84.750 1.00 79.94 408 ALA A O 1
ATOM 3050 N N . VAL A 1 409 ? -31.688 -0.849 85.865 1.00 79.75 409 VAL A N 1
ATOM 3051 C CA . VAL A 1 409 ? -31.968 -0.084 87.092 1.00 79.75 409 VAL A CA 1
ATOM 3052 C C . VAL A 1 409 ? -31.696 1.418 86.972 1.00 79.75 409 VAL A C 1
ATOM 3054 O O . VAL A 1 409 ? -32.129 2.172 87.832 1.00 79.75 409 VAL A O 1
ATOM 3057 N N . SER A 1 410 ? -31.012 1.875 85.922 1.00 75.75 410 SER A N 1
ATOM 3058 C CA . SER A 1 410 ? -30.631 3.280 85.765 1.00 75.75 410 SER A CA 1
ATOM 3059 C C . SER A 1 410 ? -31.688 4.094 85.027 1.00 75.75 410 SER A C 1
ATOM 3061 O O . SER A 1 410 ? -32.285 3.630 84.053 1.00 75.75 410 SER A O 1
ATOM 3063 N N . ASN A 1 411 ? -31.930 5.324 85.479 1.00 72.75 411 ASN A N 1
ATOM 3064 C CA . ASN A 1 411 ? -32.931 6.220 84.885 1.00 72.75 411 ASN A CA 1
ATOM 3065 C C . ASN A 1 411 ? -32.327 7.413 84.135 1.00 72.75 411 ASN A C 1
ATOM 3067 O O . ASN A 1 411 ? -33.043 8.061 83.374 1.00 72.75 411 ASN A O 1
ATOM 3071 N N . ARG A 1 412 ? -31.030 7.700 84.312 1.00 72.75 412 ARG A N 1
ATOM 3072 C CA . ARG A 1 412 ? -30.350 8.829 83.655 1.00 72.75 412 ARG A CA 1
ATOM 3073 C C . ARG A 1 412 ? -28.869 8.563 83.389 1.00 72.75 412 ARG A C 1
ATOM 3075 O O . ARG A 1 412 ? -28.238 7.783 84.104 1.00 72.75 412 ARG A O 1
ATOM 3082 N N . VAL A 1 413 ? -28.316 9.263 82.397 1.00 71.25 413 VAL A N 1
ATOM 3083 C CA . VAL A 1 413 ? -26.874 9.311 82.097 1.00 71.25 413 VAL A CA 1
ATOM 3084 C C . VAL A 1 413 ? -26.346 10.705 82.395 1.00 71.25 413 VAL A C 1
ATOM 3086 O O . VAL A 1 413 ? -26.814 11.667 81.790 1.00 71.25 413 VAL A O 1
ATOM 3089 N N . VAL A 1 414 ? -25.336 10.802 83.261 1.00 71.88 414 VAL A N 1
ATOM 3090 C CA . VAL A 1 414 ? -24.595 12.045 83.535 1.00 71.88 414 VAL A CA 1
ATOM 3091 C C . VAL A 1 414 ? -23.129 11.792 83.204 1.00 71.88 414 VAL A C 1
ATOM 3093 O O . VAL A 1 414 ? -22.550 10.819 83.685 1.00 71.88 414 VAL A O 1
ATOM 3096 N N . ASN A 1 415 ? -22.528 12.615 82.341 1.00 74.69 415 ASN A N 1
ATOM 3097 C CA . ASN A 1 415 ? -21.136 12.455 81.885 1.00 74.69 415 ASN A CA 1
ATOM 3098 C C . ASN A 1 415 ? -20.774 11.037 81.381 1.00 74.69 415 ASN A C 1
ATOM 3100 O O . ASN A 1 415 ? -19.666 10.555 81.601 1.00 74.69 415 ASN A O 1
ATOM 3104 N N . GLY A 1 416 ? -21.708 10.346 80.717 1.00 70.12 416 GLY A N 1
ATOM 3105 C CA . GLY A 1 416 ? -21.484 8.997 80.176 1.00 70.12 416 GLY A CA 1
ATOM 3106 C C . GLY A 1 416 ? -21.577 7.859 81.200 1.00 70.12 416 GLY A C 1
ATOM 3107 O O . GLY A 1 416 ? -21.365 6.706 80.836 1.00 70.12 416 GLY A O 1
ATOM 3108 N N . ILE A 1 417 ? -21.922 8.155 82.457 1.00 76.06 417 ILE A N 1
ATOM 3109 C CA . ILE A 1 417 ? -22.131 7.161 83.515 1.00 76.06 417 ILE A CA 1
ATOM 3110 C C . ILE A 1 417 ? -23.634 7.009 83.767 1.00 76.06 417 ILE A C 1
ATOM 3112 O O . ILE A 1 417 ? -24.358 7.997 83.906 1.00 76.06 417 ILE A O 1
ATOM 3116 N N . CYS A 1 418 ? -24.105 5.764 83.825 1.00 78.38 418 CYS A N 1
ATOM 3117 C CA . CYS A 1 418 ? -25.485 5.431 84.167 1.00 78.38 418 CYS A CA 1
ATOM 3118 C C . CYS A 1 418 ? -25.700 5.528 85.680 1.00 78.38 418 CYS A C 1
ATOM 3120 O O . CYS A 1 418 ? -25.029 4.837 86.446 1.00 78.38 418 CYS A O 1
ATOM 3122 N N . PHE A 1 419 ? -26.654 6.353 86.107 1.00 67.12 419 PHE A N 1
ATOM 3123 C CA . PHE A 1 419 ? -27.045 6.490 87.510 1.00 67.12 419 PHE A CA 1
ATOM 3124 C C . PHE A 1 419 ? -28.410 5.838 87.745 1.00 67.12 419 PHE A C 1
ATOM 3126 O O . PHE A 1 419 ? -29.316 5.967 86.912 1.00 67.12 419 PHE A O 1
ATOM 3133 N N . ILE A 1 420 ? -28.520 5.113 88.863 1.00 63.16 420 ILE A N 1
ATOM 3134 C CA . ILE A 1 420 ? -29.771 4.534 89.387 1.00 63.16 420 ILE A CA 1
ATOM 3135 C C . ILE A 1 420 ? -30.751 5.655 89.733 1.00 63.16 420 ILE A C 1
ATOM 3137 O O . ILE A 1 420 ? -30.310 6.598 90.432 1.00 63.16 420 ILE A O 1
#

Secondary structure (DSSP, 8-state):
-HHHHHHHHHHHHHHTT----EEEE-SSEEEEEEPPPEEES-HHHHHHHHHHTT-SEEEEEEETTEEEEEEEEEEEEEE----TTEEEEEEE--TT------S---HHHHTSSPP-S-THHHHHHHHHHHHHHHH-TT-TT---TT---HHHHSPPTTEEEEEETTTEEEEEETT-EEEEEETTEEEEE-TTEEEEEEETTEEEEEETTSEEETTTTEEEPTTEEEEEETTEEEEEETTEEEEE-TTS-EEEEETTS-EEEEETTEEEEE-TT--EEEEETTTEEEEE---TT-EEEEEETTEEEEE-TTEEEEEEETTEEEEEETTEEEEEEETTEEEEEETTSEE-TTT--EE-TTEEEEEETTEEEEEETTEEEEE-TTS-EEEEETTS-EEEEBTTS-EEEE-TT--EEETTEEE-

Mean predicted aligned error: 14.08 Å